Protein AF-0000000086527382 (afdb_homodimer)

InterPro domains:
  IPR001647 DNA-binding HTH domain, TetR-type [PF00440] (27-72)
  IPR001647 DNA-binding HTH domain, TetR-type [PR00455] (27-40)
  IPR001647 DNA-binding HTH domain, TetR-type [PR00455] (48-71)
  IPR001647 DNA-binding HTH domain, TetR-type [PS50977] (21-81)
  IPR009057 Homedomain-like superfamily [SSF46689] (12-93)
  IPR011075 Tetracyclin repressor-like, C-terminal domain [PF16925] (100-180)
  IPR036271 Tetracyclin repressor-like, C-terminal domain superfamily [SSF48498] (96-188)

Radius of gyration: 26.86 Å; Cα contacts (8 Å, |Δi|>4): 528; chains: 2; bounding box: 86×94×72 Å

Foldseek 3Di:
DPPPPPPDPDPPPPPPPDDLVLLLVLLLVLCLVCCLQPNLVPDDLVSSCVSSVHDSVSVCVNPVDSLRSLVVNLVVLLVVVVVLLVVQLVVDPLALLSSLLSSLVVLLVQLLDPRQRFRSLVRNCVVDVDCPRVSNVSSVVSLVVQLVVQLVSLVSLQFPRSNVLSVVSSVLSNVSRVQSHPPDRPPTPSVCSSVVNSVSSVVRRD/DPPPPPPDPDPPPPPPPDDLVLLLVLLLVLCLVCCLQPNLVPDDLVSSCVSSVHDSVSVCVNPVDSLRSLVVNLVVLLVVVVVLLVVQQVVDPLALLSSLLSSLVVLLVQLLDPSQRFRSLVRNCVVDVDCPRVSNVSSVVSLVVQLVVQLVSLVSLQFPRSNVLSVVSSVLSNVSRVQSPPPDRPPTPSVCSSVVNSVSSVVRRD

Nearest PDB structures (foldseek):
  5wm9-assembly1_A  TM=7.583E-01  e=7.810E-06  Mycobacterium tuberculosis H37Rv
  7xy0-assembly1_B  TM=6.803E-01  e=4.644E-05  Vibrio cholerae
  7xy5-assembly1_A  TM=6.816E-01  e=1.596E-04  Vibrio cholerae
  7xxo-assembly1_A  TM=6.529E-01  e=1.058E-04  Vibrio cholerae
  2pbx-assembly1_A  TM=6.495E-01  e=1.830E-04  Vibrio cholerae 2740-80

Structure (mmCIF, N/CA/C/O backbone):
data_AF-0000000086527382-model_v1
#
loop_
_entity.id
_entity.type
_entity.pdbx_description
1 polymer 'TetR/AcrR family transcriptional regulator'
#
loop_
_atom_site.group_PDB
_atom_site.id
_atom_site.type_symbol
_atom_site.label_atom_id
_atom_site.label_alt_id
_atom_site.label_comp_id
_atom_site.label_asym_id
_atom_site.label_entity_id
_atom_site.label_seq_id
_atom_site.pdbx_PDB_ins_code
_atom_site.Cartn_x
_atom_site.Cartn_y
_atom_site.Cartn_z
_atom_site.occupancy
_atom_site.B_iso_or_equiv
_atom_site.auth_seq_id
_atom_site.auth_comp_id
_atom_site.auth_asym_id
_atom_site.auth_atom_id
_atom_site.pdbx_PDB_model_num
ATOM 1 N N . MET A 1 1 ? 38.969 47.562 52.688 1 35.53 1 MET A N 1
ATOM 2 C CA . MET A 1 1 ? 38.031 47.531 51.562 1 35.53 1 MET A CA 1
ATOM 3 C C . MET A 1 1 ? 38.469 46.5 50.531 1 35.53 1 MET A C 1
ATOM 5 O O . MET A 1 1 ? 39.312 46.781 49.656 1 35.53 1 MET A O 1
ATOM 9 N N . SER A 1 2 ? 38.625 45.156 50.875 1 48.12 2 SER A N 1
ATOM 10 C CA . SER A 1 2 ? 39 43.969 50.125 1 48.12 2 SER A CA 1
ATOM 11 C C . SER A 1 2 ? 38.062 43.75 48.938 1 48.12 2 SER A C 1
ATOM 13 O O . SER A 1 2 ? 36.844 43.688 49.125 1 48.12 2 SER A O 1
ATOM 15 N N . GLY A 1 3 ? 38.375 44.25 47.781 1 43.53 3 GLY A N 1
ATOM 16 C CA . GLY A 1 3 ? 37.656 44.125 46.531 1 43.53 3 GLY A CA 1
ATOM 17 C C . GLY A 1 3 ? 37.375 42.688 46.156 1 43.53 3 GLY A C 1
ATOM 18 O O . GLY A 1 3 ? 38.281 41.906 46 1 43.53 3 GLY A O 1
ATOM 19 N N . ILE A 1 4 ? 36.25 42.094 46.531 1 53.47 4 ILE A N 1
ATOM 20 C CA . ILE A 1 4 ? 35.812 40.781 46.062 1 53.47 4 ILE A CA 1
ATOM 21 C C . ILE A 1 4 ? 35.812 40.75 44.531 1 53.47 4 ILE A C 1
ATOM 23 O O . ILE A 1 4 ? 35.125 41.562 43.906 1 53.47 4 ILE A O 1
ATOM 27 N N . GLU A 1 5 ? 36.906 40.375 43.844 1 54.12 5 GLU A N 1
ATOM 28 C CA . GLU A 1 5 ? 36.938 40.188 42.406 1 54.12 5 GLU A CA 1
ATOM 29 C C . GLU A 1 5 ? 35.781 39.312 41.938 1 54.12 5 GLU A C 1
ATOM 31 O O . GLU A 1 5 ? 35.625 38.156 42.375 1 54.12 5 GLU A O 1
ATOM 36 N N . ILE A 1 6 ? 34.625 39.844 41.594 1 59.28 6 ILE A N 1
ATOM 37 C CA . ILE A 1 6 ? 33.531 39.156 40.938 1 59.28 6 ILE A CA 1
ATOM 38 C C . ILE A 1 6 ? 34.062 38.312 39.781 1 59.28 6 ILE A C 1
ATOM 40 O O . ILE A 1 6 ? 34.781 38.812 38.906 1 59.28 6 ILE A O 1
ATOM 44 N N . ALA A 1 7 ? 34.281 36.969 40.031 1 58.5 7 ALA A N 1
ATOM 45 C CA . ALA A 1 7 ? 34.656 36 38.969 1 58.5 7 ALA A CA 1
ATOM 46 C C . ALA A 1 7 ? 33.906 36.281 37.688 1 58.5 7 ALA A C 1
ATOM 48 O O . ALA A 1 7 ? 32.688 36.5 37.688 1 58.5 7 ALA A O 1
ATOM 49 N N . LYS A 1 8 ? 34.594 36.75 36.656 1 57.38 8 LYS A N 1
ATOM 50 C CA . LYS A 1 8 ? 34.062 36.938 35.312 1 57.38 8 LYS A CA 1
ATOM 51 C C . LYS A 1 8 ? 33.281 35.688 34.844 1 57.38 8 LYS A C 1
ATOM 53 O O . LYS A 1 8 ? 33.719 34.562 35.094 1 57.38 8 LYS A O 1
ATOM 58 N N . PRO A 1 9 ? 31.953 35.781 34.469 1 54.69 9 PRO A N 1
ATOM 59 C CA . PRO A 1 9 ? 31.25 34.562 34.031 1 54.69 9 PRO A CA 1
ATOM 60 C C . PRO A 1 9 ? 32.031 33.781 33 1 54.69 9 PRO A C 1
ATOM 62 O O . PRO A 1 9 ? 32.844 34.344 32.281 1 54.69 9 PRO A O 1
ATOM 65 N N . LEU A 1 10 ? 32.312 32.469 33.156 1 54.69 10 LEU A N 1
ATOM 66 C CA . LEU A 1 10 ? 32.938 31.562 32.188 1 54.69 10 LEU A CA 1
ATOM 67 C C . LEU A 1 10 ? 32.375 31.812 30.781 1 54.69 10 LEU A C 1
ATOM 69 O O . LEU A 1 10 ? 31.172 32.062 30.625 1 54.69 10 LEU A O 1
ATOM 73 N N . PRO A 1 11 ? 33.188 32.25 29.781 1 52.66 11 PRO A N 1
ATOM 74 C CA . PRO A 1 11 ? 32.688 32.438 28.422 1 52.66 11 PRO A CA 1
ATOM 75 C C . PRO A 1 11 ? 31.703 31.359 28 1 52.66 11 PRO A C 1
ATOM 77 O O . PRO A 1 11 ? 31.844 30.203 28.406 1 52.66 11 PRO A O 1
ATOM 80 N N . ARG A 1 12 ? 30.531 31.656 27.766 1 51.47 12 ARG A N 1
ATOM 81 C CA . ARG A 1 12 ? 29.562 30.719 27.188 1 51.47 12 ARG A CA 1
ATOM 82 C C . ARG A 1 12 ? 30.203 29.859 26.094 1 51.47 12 ARG A C 1
ATOM 84 O O . ARG A 1 12 ? 30.859 30.391 25.188 1 51.47 12 ARG A O 1
ATOM 91 N N . ARG A 1 13 ? 30.672 28.688 26.297 1 48.16 13 ARG A N 1
ATOM 92 C CA . ARG A 1 13 ? 31.141 27.781 25.266 1 48.16 13 ARG A CA 1
ATOM 93 C C . ARG A 1 13 ? 30.328 27.938 23.984 1 48.16 13 ARG A C 1
ATOM 95 O O . ARG A 1 13 ? 29.125 27.672 23.984 1 48.16 13 ARG A O 1
ATOM 102 N N . THR A 1 14 ? 30.594 28.859 23.172 1 48 14 THR A N 1
ATOM 103 C CA . THR A 1 14 ? 29.969 29 21.859 1 48 14 THR A CA 1
ATOM 104 C C . THR A 1 14 ? 29.859 27.641 21.172 1 48 14 THR A C 1
ATOM 106 O O . THR A 1 14 ? 30.859 26.938 21.016 1 48 14 THR A O 1
ATOM 109 N N . ARG A 1 15 ? 28.859 26.812 21.422 1 52.56 15 ARG A N 1
ATOM 110 C CA . ARG A 1 15 ? 28.656 25.594 20.641 1 52.56 15 ARG A CA 1
ATOM 111 C C . ARG A 1 15 ? 29.141 25.781 19.203 1 52.56 15 ARG A C 1
ATOM 113 O O . ARG A 1 15 ? 28.656 26.672 18.5 1 52.56 15 ARG A O 1
ATOM 120 N N . ARG A 1 16 ? 30.344 25.469 18.875 1 54.38 16 ARG A N 1
ATOM 121 C CA . ARG A 1 16 ? 30.906 25.484 17.531 1 54.38 16 ARG A CA 1
ATOM 122 C C . ARG A 1 16 ? 29.891 25.047 16.484 1 54.38 16 ARG A C 1
ATOM 124 O O . ARG A 1 16 ? 29.266 24 16.641 1 54.38 16 ARG A O 1
ATOM 131 N N . PRO A 1 17 ? 29.562 25.969 15.562 1 61.31 17 PRO A N 1
ATOM 132 C CA . PRO A 1 17 ? 28.578 25.625 14.516 1 61.31 17 PRO A CA 1
ATOM 133 C C . PRO A 1 17 ? 28.922 24.312 13.812 1 61.31 17 PRO A C 1
ATOM 135 O O . PRO A 1 17 ? 30.094 24.031 13.555 1 61.31 17 PRO A O 1
ATOM 138 N N . ILE A 1 18 ? 28.141 23.312 14 1 68.75 18 ILE A N 1
ATOM 139 C CA . ILE A 1 18 ? 28.297 22.062 13.242 1 68.75 18 ILE A CA 1
ATOM 140 C C . ILE A 1 18 ? 28.531 22.375 11.773 1 68.75 18 ILE A C 1
ATOM 142 O O . ILE A 1 18 ? 27.969 23.328 11.234 1 68.75 18 ILE A O 1
ATOM 146 N N . ASP A 1 19 ? 29.562 21.812 11.188 1 80.25 19 ASP A N 1
ATOM 147 C CA . ASP A 1 19 ? 29.828 22.078 9.773 1 80.25 19 ASP A CA 1
ATOM 148 C C . ASP A 1 19 ? 28.656 21.625 8.898 1 80.25 19 ASP A C 1
ATOM 150 O O . ASP A 1 19 ? 27.766 20.906 9.359 1 80.25 19 ASP A O 1
ATOM 154 N N . GLY A 1 20 ? 28.578 22.156 7.793 1 82.38 20 GLY A N 1
ATOM 155 C CA . GLY A 1 20 ? 27.469 22 6.867 1 82.38 20 GLY A CA 1
ATOM 156 C C . GLY A 1 20 ? 27.156 20.547 6.555 1 82.38 20 GLY A C 1
ATOM 157 O O . GLY A 1 20 ? 26 20.141 6.566 1 82.38 20 GLY A O 1
ATOM 158 N N . ALA A 1 21 ? 28.172 19.781 6.305 1 85.44 21 ALA A N 1
ATOM 159 C CA . ALA A 1 21 ? 28 18.375 5.973 1 85.44 21 ALA A CA 1
ATOM 160 C C . ALA A 1 21 ? 27.422 17.594 7.156 1 85.44 21 ALA A C 1
ATOM 162 O O . ALA A 1 21 ? 26.562 16.719 6.98 1 85.44 21 ALA A O 1
ATOM 163 N N . THR A 1 22 ? 27.875 17.859 8.258 1 89.31 22 THR A N 1
ATOM 164 C CA . THR A 1 22 ? 27.391 17.219 9.469 1 89.31 22 THR A CA 1
ATOM 165 C C . THR A 1 22 ? 25.938 17.594 9.734 1 89.31 22 THR A C 1
ATOM 167 O O . THR A 1 22 ? 25.109 16.734 10.07 1 89.31 22 THR A O 1
ATOM 170 N N . ALA A 1 23 ? 25.656 18.859 9.523 1 89.75 23 ALA A N 1
ATOM 171 C CA . ALA A 1 23 ? 24.281 19.328 9.695 1 89.75 23 ALA A CA 1
ATOM 172 C C . ALA A 1 23 ? 23.344 18.641 8.711 1 89.75 23 ALA A C 1
ATOM 174 O O . ALA A 1 23 ? 22.25 18.234 9.086 1 89.75 23 ALA A O 1
ATOM 175 N N . GLN A 1 24 ? 23.812 18.562 7.535 1 92.62 24 GLN A N 1
ATOM 176 C CA . GLN A 1 24 ? 23.016 17.906 6.512 1 92.62 24 GLN A CA 1
ATOM 177 C C . GLN A 1 24 ? 22.719 16.469 6.887 1 92.62 24 GLN A C 1
ATOM 179 O O . GLN A 1 24 ? 21.578 16 6.742 1 92.62 24 GLN A O 1
ATOM 184 N N . GLU A 1 25 ? 23.672 15.758 7.344 1 94.75 25 GLU A N 1
ATOM 185 C CA . GLU A 1 25 ? 23.5 14.359 7.734 1 94.75 25 GLU A CA 1
ATOM 186 C C . GLU A 1 25 ? 22.562 14.227 8.922 1 94.75 25 GLU A C 1
ATOM 188 O O . GLU A 1 25 ? 21.719 13.328 8.945 1 94.75 25 GLU A O 1
ATOM 193 N N . HIS A 1 26 ? 22.672 15.109 9.867 1 94.94 26 HIS A N 1
ATOM 194 C CA . HIS A 1 26 ? 21.766 15.094 11.008 1 94.94 26 HIS A CA 1
ATOM 195 C C . HIS A 1 26 ? 20.328 15.328 10.578 1 94.94 26 HIS A C 1
ATOM 197 O O . HIS A 1 26 ? 19.406 14.656 11.07 1 94.94 26 HIS A O 1
ATOM 203 N N . LEU A 1 27 ? 20.203 16.25 9.703 1 95.88 27 LEU A N 1
ATOM 204 C CA . LEU A 1 27 ? 18.875 16.562 9.195 1 95.88 27 LEU A CA 1
ATOM 205 C C . LEU A 1 27 ? 18.281 15.383 8.438 1 95.88 27 LEU A C 1
ATOM 207 O O . LEU A 1 27 ? 17.109 15.031 8.641 1 95.88 27 LEU A O 1
ATOM 211 N N . LEU A 1 28 ? 19.094 14.773 7.641 1 96.56 28 LEU A N 1
ATOM 212 C CA . LEU A 1 28 ? 18.625 13.648 6.84 1 96.56 28 LEU A CA 1
ATOM 213 C C . LEU A 1 28 ? 18.297 12.453 7.723 1 96.56 28 LEU A C 1
ATOM 215 O O . LEU A 1 28 ? 17.297 11.766 7.496 1 96.56 28 LEU A O 1
ATOM 219 N N . ARG A 1 29 ? 19.047 12.188 8.711 1 97.25 29 ARG A N 1
ATOM 220 C CA . ARG A 1 29 ? 18.766 11.102 9.648 1 97.25 29 ARG A CA 1
ATOM 221 C C . ARG A 1 29 ? 17.469 11.352 10.406 1 97.25 29 ARG A C 1
ATOM 223 O O . ARG A 1 29 ? 16.656 10.438 10.586 1 97.25 29 ARG A O 1
ATOM 230 N N . ALA A 1 30 ? 17.312 12.562 10.844 1 97.56 30 ALA A N 1
ATOM 231 C CA . ALA A 1 30 ? 16.078 12.945 11.523 1 97.56 30 ALA A CA 1
ATOM 232 C C . ALA A 1 30 ? 14.875 12.789 10.602 1 97.56 30 ALA A C 1
ATOM 234 O O . ALA A 1 30 ? 13.844 12.25 11.008 1 97.56 30 ALA A O 1
ATOM 235 N N . ALA A 1 31 ? 15.047 13.258 9.359 1 97.38 31 ALA A N 1
ATOM 236 C CA . ALA A 1 31 ? 13.977 13.148 8.375 1 97.38 31 ALA A CA 1
ATOM 237 C C . ALA A 1 31 ? 13.633 11.688 8.102 1 97.38 31 ALA A C 1
ATOM 239 O O . ALA A 1 31 ? 12.453 11.32 8.055 1 97.38 31 ALA A O 1
ATOM 240 N N . GLU A 1 32 ? 14.641 10.898 7.957 1 97.31 32 GLU A N 1
ATOM 241 C CA . GLU A 1 32 ? 14.438 9.469 7.703 1 97.31 32 GLU A CA 1
ATOM 242 C C . GLU A 1 32 ? 13.609 8.828 8.812 1 97.31 32 GLU A C 1
ATOM 244 O O . GLU A 1 32 ? 12.664 8.094 8.547 1 97.31 32 GLU A O 1
ATOM 249 N N . GLU A 1 33 ? 13.969 9.125 9.984 1 97.19 33 GLU A N 1
ATOM 250 C CA . GLU A 1 33 ? 13.273 8.547 11.133 1 97.19 33 GLU A CA 1
ATOM 251 C C . GLU A 1 33 ? 11.836 9.047 11.211 1 97.19 33 GLU A C 1
ATOM 253 O O . GLU A 1 33 ? 10.898 8.242 11.305 1 97.19 33 GLU A O 1
ATOM 258 N N . LEU A 1 34 ? 11.656 10.336 11.102 1 97.81 34 LEU A N 1
ATOM 259 C CA . LEU A 1 34 ? 10.352 10.938 11.328 1 97.81 34 LEU A CA 1
ATOM 260 C C . LEU A 1 34 ? 9.43 10.695 10.133 1 97.81 34 LEU A C 1
ATOM 262 O O . LEU A 1 34 ? 8.266 10.328 10.312 1 97.81 34 LEU A O 1
ATOM 266 N N . PHE A 1 35 ? 9.953 10.891 8.883 1 98 35 PHE A N 1
ATOM 267 C CA . PHE A 1 35 ? 9.141 10.703 7.691 1 98 35 PHE A CA 1
ATOM 268 C C . PHE A 1 35 ? 8.672 9.25 7.578 1 98 35 PHE A C 1
ATOM 270 O O . PHE A 1 35 ? 7.512 8.992 7.266 1 98 35 PHE A O 1
ATOM 277 N N . TYR A 1 36 ? 9.555 8.32 7.844 1 97.62 36 TYR A N 1
ATOM 278 C CA . TYR A 1 36 ? 9.188 6.91 7.738 1 97.62 36 TYR A CA 1
ATOM 279 C C . TYR A 1 36 ? 8.164 6.535 8.805 1 97.62 36 TYR A C 1
ATOM 281 O O . TYR A 1 36 ? 7.172 5.867 8.508 1 97.62 36 TYR A O 1
ATOM 289 N N . LYS A 1 37 ? 8.352 6.969 9.977 1 95.88 37 LYS A N 1
ATOM 290 C CA . LYS A 1 37 ? 7.527 6.551 11.109 1 95.88 37 LYS A CA 1
ATOM 291 C C . LYS A 1 37 ? 6.176 7.254 11.094 1 95.88 37 LYS A C 1
ATOM 293 O O . LYS A 1 37 ? 5.141 6.629 11.32 1 95.88 37 LYS A O 1
ATOM 298 N N . GLU A 1 38 ? 6.164 8.547 10.742 1 95.25 38 GLU A N 1
ATOM 299 C CA . GLU A 1 38 ? 4.977 9.352 11.008 1 95.25 38 GLU A CA 1
ATOM 300 C C . GLU A 1 38 ? 4.301 9.781 9.703 1 95.25 38 GLU A C 1
ATOM 302 O O . GLU A 1 38 ? 3.143 10.203 9.711 1 95.25 38 GLU A O 1
ATOM 307 N N . GLY A 1 39 ? 5.023 9.664 8.609 1 96 39 GLY A N 1
ATOM 308 C CA . GLY A 1 39 ? 4.5 10.141 7.34 1 96 39 GLY A CA 1
ATOM 309 C C . GLY A 1 39 ? 5.129 11.445 6.887 1 96 39 GLY A C 1
ATOM 310 O O . GLY A 1 39 ? 5.34 12.352 7.695 1 96 39 GLY A O 1
ATOM 311 N N . VAL A 1 40 ? 5.383 11.586 5.656 1 96.38 40 VAL A N 1
ATOM 312 C CA . VAL A 1 40 ? 6.102 12.711 5.066 1 96.38 40 VAL A CA 1
ATOM 313 C C . VAL A 1 40 ? 5.246 13.977 5.152 1 96.38 40 VAL A C 1
ATOM 315 O O . VAL A 1 40 ? 5.746 15.047 5.5 1 96.38 40 VAL A O 1
ATOM 318 N N . ARG A 1 41 ? 3.982 13.875 4.891 1 92.25 41 ARG A N 1
ATOM 319 C CA . ARG A 1 41 ? 3.102 15.039 4.859 1 92.25 41 ARG A CA 1
ATOM 320 C C . ARG A 1 41 ? 2.793 15.531 6.27 1 92.25 41 ARG A C 1
ATOM 322 O O . ARG A 1 41 ? 2.596 16.719 6.484 1 92.25 41 ARG A O 1
ATOM 329 N N . THR A 1 42 ? 2.828 14.656 7.184 1 91.38 42 THR A N 1
ATOM 330 C CA . THR A 1 42 ? 2.459 14.961 8.562 1 91.38 42 THR A CA 1
ATOM 331 C C . THR A 1 42 ? 3.596 15.688 9.273 1 91.38 42 THR A C 1
ATOM 333 O O . THR A 1 42 ? 3.355 16.609 10.055 1 91.38 42 THR A O 1
ATOM 336 N N . VAL A 1 43 ? 4.793 15.266 8.984 1 96 43 VAL A N 1
ATOM 337 C CA . VAL A 1 43 ? 5.957 15.789 9.688 1 96 43 VAL A CA 1
ATOM 338 C C . VAL A 1 43 ? 6.324 17.156 9.117 1 96 43 VAL A C 1
ATOM 340 O O . VA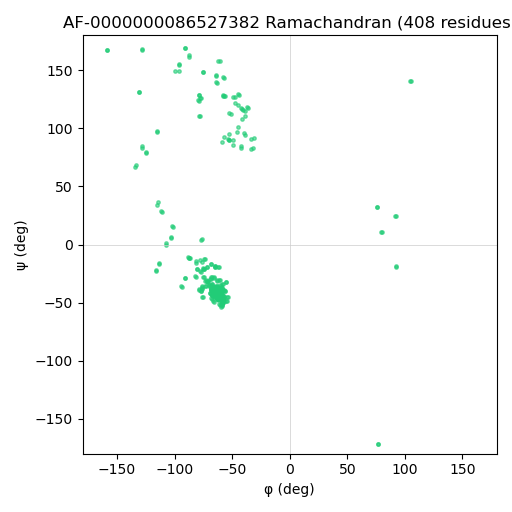L A 1 43 ? 6.523 17.312 7.91 1 96 43 VAL A O 1
ATOM 343 N N . GLY A 1 44 ? 6.375 18.188 10.031 1 94.81 44 GLY A N 1
ATOM 344 C CA . GLY A 1 44 ? 6.816 19.5 9.625 1 94.81 44 GLY A CA 1
ATOM 345 C C . GLY A 1 44 ? 8.312 19.719 9.781 1 94.81 44 GLY A C 1
ATOM 346 O O . GLY A 1 44 ? 8.992 18.891 10.398 1 94.81 44 GLY A O 1
ATOM 347 N N . VAL A 1 45 ? 8.758 20.781 9.234 1 95.69 45 VAL A N 1
ATOM 348 C CA . VAL A 1 45 ? 10.18 21.109 9.273 1 95.69 45 VAL A CA 1
ATOM 349 C C . VAL A 1 45 ? 10.625 21.328 10.719 1 95.69 45 VAL A C 1
ATOM 351 O O . VAL A 1 45 ? 11.75 21 11.086 1 95.69 45 VAL A O 1
ATOM 354 N N . GLU A 1 46 ? 9.742 21.812 11.555 1 96.56 46 GLU A N 1
ATOM 355 C CA . GLU A 1 46 ? 10.078 22.062 12.953 1 96.56 46 GLU A CA 1
ATOM 356 C C . GLU A 1 46 ? 10.438 20.766 13.68 1 96.56 46 GLU A C 1
ATOM 358 O O . GLU A 1 46 ? 11.414 20.719 14.43 1 96.56 46 GLU A O 1
ATOM 363 N N . ALA A 1 47 ? 9.68 19.766 13.461 1 97.38 47 ALA A N 1
ATOM 364 C CA . ALA A 1 47 ? 9.938 18.469 14.086 1 97.38 47 ALA A CA 1
ATOM 365 C C . ALA A 1 47 ? 11.281 17.891 13.625 1 97.38 47 ALA A C 1
ATOM 367 O O . ALA A 1 47 ? 12.016 17.297 14.422 1 97.38 47 ALA A O 1
ATOM 368 N N . VAL A 1 48 ? 11.625 18.094 12.375 1 97.88 48 VAL A N 1
ATOM 369 C CA . VAL A 1 48 ? 12.867 17.562 11.812 1 97.88 48 VAL A CA 1
ATOM 370 C C . VAL A 1 48 ? 14.062 18.281 12.445 1 97.88 48 VAL A C 1
ATOM 372 O O . VAL A 1 48 ? 15.016 17.625 12.883 1 97.88 48 VAL A O 1
ATOM 375 N N . VAL A 1 49 ? 13.992 19.625 12.531 1 96.81 49 VAL A N 1
ATOM 376 C CA . VAL A 1 49 ? 15.125 20.375 13.055 1 96.81 49 VAL A CA 1
ATOM 377 C C . VAL A 1 49 ? 15.289 20.094 14.547 1 96.81 49 VAL A C 1
ATOM 379 O O . VAL A 1 49 ? 16.422 20 15.047 1 96.81 49 VAL A O 1
ATOM 382 N N . GLU A 1 50 ? 14.203 19.953 15.266 1 97.56 50 GLU A N 1
ATOM 383 C CA . GLU A 1 50 ? 14.25 19.609 16.688 1 97.56 50 GLU A CA 1
ATOM 384 C C . GLU A 1 50 ? 14.922 18.25 16.891 1 97.56 50 GLU A C 1
ATOM 386 O O . GLU A 1 50 ? 15.805 18.125 17.75 1 97.56 50 GLU A O 1
ATOM 391 N N . ARG A 1 51 ? 14.57 17.312 16.125 1 97.06 51 ARG A N 1
ATOM 392 C CA . ARG A 1 51 ? 15.141 15.969 16.234 1 97.06 51 ARG A CA 1
ATOM 393 C C . ARG A 1 51 ? 16.609 15.969 15.844 1 97.06 51 ARG A C 1
ATOM 395 O O . ARG A 1 51 ? 17.422 15.242 16.422 1 97.06 51 ARG A O 1
ATOM 402 N N . ALA A 1 52 ? 16.922 16.75 14.875 1 96.5 52 ALA A N 1
ATOM 403 C CA . ALA A 1 52 ? 18.281 16.812 14.359 1 96.5 52 ALA A CA 1
ATOM 404 C C . ALA A 1 52 ? 19.188 17.578 15.305 1 96.5 52 ALA A C 1
ATOM 406 O O . ALA A 1 52 ? 20.422 17.5 15.203 1 96.5 52 ALA A O 1
ATOM 407 N N . GLY A 1 53 ? 18.625 18.391 16.156 1 95.81 53 GLY A N 1
ATOM 408 C CA . GLY A 1 53 ? 19.391 19.203 17.078 1 95.81 53 GLY A CA 1
ATOM 409 C C . GLY A 1 53 ? 20.047 20.406 16.422 1 95.81 53 GLY A C 1
ATOM 410 O O . GLY A 1 53 ? 21.172 20.766 16.781 1 95.81 53 GLY A O 1
ATOM 411 N N . VAL A 1 54 ? 19.422 20.938 15.43 1 93.88 54 VAL A N 1
ATOM 412 C CA . VAL A 1 54 ? 19.938 22.109 14.734 1 93.88 54 VAL A CA 1
ATOM 413 C C . VAL A 1 54 ? 18.859 23.188 14.656 1 93.88 54 VAL A C 1
ATOM 415 O O . VAL A 1 54 ? 17.703 22.938 15.008 1 93.88 54 VAL A O 1
ATOM 418 N N . ASN A 1 55 ? 19.266 24.359 14.281 1 90 55 ASN A N 1
ATOM 419 C CA . ASN A 1 55 ? 18.266 25.406 14.141 1 90 55 ASN A CA 1
ATOM 420 C C . ASN A 1 55 ? 17.641 25.406 12.742 1 90 55 ASN A C 1
ATOM 422 O O . ASN A 1 55 ? 18.172 24.781 11.828 1 90 55 ASN A O 1
ATOM 426 N N . LYS A 1 56 ? 16.516 26.047 12.594 1 91.69 56 LYS A N 1
ATOM 427 C CA . LYS A 1 56 ? 15.727 26.094 11.367 1 91.69 56 LYS A CA 1
ATOM 428 C C . LYS A 1 56 ? 16.547 26.688 10.219 1 91.69 56 LYS A C 1
ATOM 430 O O . LYS A 1 56 ? 16.422 26.25 9.07 1 91.69 56 LYS A O 1
ATOM 435 N N . MET A 1 57 ? 17.406 27.625 10.555 1 90.75 57 MET A N 1
ATOM 436 C CA . MET A 1 57 ? 18.234 28.266 9.539 1 90.75 57 MET A CA 1
ATOM 437 C C . MET A 1 57 ? 19.203 27.266 8.914 1 90.75 57 MET A C 1
ATOM 439 O O . MET A 1 57 ? 19.484 27.328 7.715 1 90.75 57 MET A O 1
ATOM 443 N N . SER A 1 58 ? 19.656 26.422 9.711 1 90.75 58 SER A N 1
ATOM 444 C CA . SER A 1 58 ? 20.562 25.375 9.227 1 90.75 58 SER A CA 1
ATOM 445 C C . SER A 1 58 ? 19.875 24.516 8.172 1 90.75 58 SER A C 1
ATOM 447 O O . SER A 1 58 ? 20.5 24.125 7.184 1 90.75 58 SER A O 1
ATOM 449 N N . LEU A 1 59 ? 18.609 24.141 8.383 1 93.19 59 LEU A N 1
ATOM 450 C CA . LEU A 1 59 ? 17.859 23.328 7.418 1 93.19 59 LEU A CA 1
ATOM 451 C C . LEU A 1 59 ? 17.766 24.047 6.078 1 93.19 59 LEU A C 1
ATOM 453 O O . LEU A 1 59 ? 18.031 23.453 5.031 1 93.19 59 LEU A O 1
ATOM 457 N N . TYR A 1 60 ? 17.516 25.359 6.137 1 92.69 60 TYR A N 1
ATOM 458 C CA . TYR A 1 60 ? 17.25 26.109 4.906 1 92.69 60 TYR A CA 1
ATOM 459 C C . TYR A 1 60 ? 18.562 26.469 4.219 1 92.69 60 TYR A C 1
ATOM 461 O O . TYR A 1 60 ? 18.562 26.844 3.037 1 92.69 60 TYR A O 1
ATOM 469 N N . ARG A 1 61 ? 19.641 26.375 4.902 1 93.06 61 ARG A N 1
ATOM 470 C CA . ARG A 1 61 ? 20.953 26.469 4.273 1 93.06 61 ARG A CA 1
ATOM 471 C C . ARG A 1 61 ? 21.25 25.234 3.434 1 93.06 61 ARG A C 1
ATOM 473 O O . ARG A 1 61 ? 21.938 25.312 2.42 1 93.06 61 ARG A O 1
ATOM 480 N N . GLN A 1 62 ? 20.703 24.203 3.934 1 93.19 62 GLN A N 1
ATOM 481 C CA . GLN A 1 62 ? 21 22.938 3.289 1 93.19 62 GLN A CA 1
ATOM 482 C C . GLN A 1 62 ? 19.922 22.594 2.252 1 93.19 62 GLN A C 1
ATOM 484 O O . GLN A 1 62 ? 20.234 21.969 1.231 1 93.19 62 GLN A O 1
ATOM 489 N N . PHE A 1 63 ? 18.672 22.938 2.545 1 94.62 63 PHE A N 1
ATOM 490 C CA . PHE A 1 63 ? 17.547 22.625 1.682 1 94.62 63 PHE A CA 1
ATOM 491 C C . PHE A 1 63 ? 16.688 23.859 1.448 1 94.62 63 PHE A C 1
ATOM 493 O O . PHE A 1 63 ? 16.234 24.5 2.402 1 94.62 63 PHE A O 1
ATOM 500 N N . SER A 1 64 ? 16.359 24.125 0.216 1 92.25 64 SER A N 1
ATOM 501 C CA . SER A 1 64 ? 15.633 25.328 -0.143 1 92.25 64 SER A CA 1
ATOM 502 C C . SER A 1 64 ? 14.172 25.234 0.259 1 92.25 64 SER A C 1
ATOM 504 O O . SER A 1 64 ? 13.469 26.25 0.333 1 92.25 64 SER A O 1
ATOM 506 N N . SER A 1 65 ? 13.727 24.016 0.434 1 93.19 65 SER A N 1
ATOM 507 C CA . SER A 1 65 ? 12.336 23.781 0.79 1 93.19 65 SER A CA 1
ATOM 508 C C . SER A 1 65 ? 12.141 22.422 1.442 1 93.19 65 SER A C 1
ATOM 510 O O . SER A 1 65 ? 13.055 21.594 1.427 1 93.19 65 SER A O 1
ATOM 512 N N . LYS A 1 66 ? 11.031 22.188 2.025 1 93.62 66 LYS A N 1
ATOM 513 C CA . LYS A 1 66 ? 10.688 20.875 2.553 1 93.62 66 LYS A CA 1
ATOM 514 C C . LYS A 1 66 ? 10.688 19.828 1.444 1 93.62 66 LYS A C 1
ATOM 516 O O . LYS A 1 66 ? 11.086 18.672 1.665 1 93.62 66 LYS A O 1
ATOM 521 N N . ASP A 1 67 ? 10.258 20.25 0.246 1 95 67 ASP A N 1
ATOM 522 C CA . ASP A 1 67 ? 10.219 19.328 -0.889 1 95 67 ASP A CA 1
ATOM 523 C C . ASP A 1 67 ? 11.617 18.812 -1.226 1 95 67 ASP A C 1
ATOM 525 O O . ASP A 1 67 ? 11.797 17.625 -1.528 1 95 67 ASP A O 1
ATOM 529 N N . GLU A 1 68 ? 12.516 19.688 -1.182 1 96.31 68 GLU A N 1
ATOM 530 C CA . GLU A 1 68 ? 13.891 19.266 -1.445 1 96.31 68 GLU A CA 1
ATOM 531 C C . GLU A 1 68 ? 14.375 18.281 -0.389 1 96.31 68 GLU A C 1
ATOM 533 O O . GLU A 1 68 ? 15.117 17.344 -0.698 1 96.31 68 GLU A O 1
ATOM 538 N N . LEU A 1 69 ? 13.992 18.547 0.882 1 96.94 69 LEU A N 1
ATOM 539 C CA . LEU A 1 69 ? 14.312 17.625 1.962 1 96.94 69 LEU A CA 1
ATOM 540 C C . LEU A 1 69 ? 13.656 16.266 1.721 1 96.94 69 LEU A C 1
ATOM 542 O O . LEU A 1 69 ? 14.289 15.219 1.918 1 96.94 69 LEU A O 1
ATOM 546 N N . ILE A 1 70 ? 12.422 16.234 1.243 1 98 70 ILE A N 1
ATOM 547 C CA . ILE A 1 70 ? 11.68 15.008 0.942 1 98 70 ILE A CA 1
ATOM 548 C C . ILE A 1 70 ? 12.383 14.234 -0.165 1 98 70 ILE A C 1
ATOM 550 O O . ILE A 1 70 ? 12.547 13.016 -0.07 1 98 70 ILE A O 1
ATOM 554 N N . LEU A 1 71 ? 12.797 14.938 -1.228 1 98.25 71 LEU A N 1
ATOM 555 C CA . LEU A 1 71 ? 13.477 14.281 -2.336 1 98.25 71 LEU A CA 1
ATOM 556 C C . LEU A 1 71 ? 14.805 13.68 -1.877 1 98.25 71 LEU A C 1
ATOM 558 O O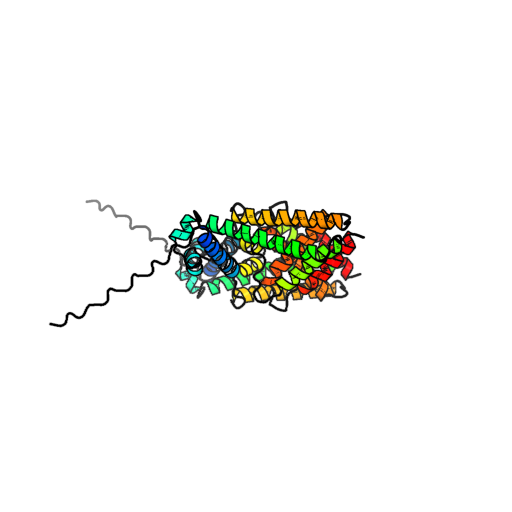 . LEU A 1 71 ? 15.172 12.578 -2.305 1 98.25 71 LEU A O 1
ATOM 562 N N . ALA A 1 72 ? 15.492 14.367 -0.985 1 97.81 72 ALA A N 1
ATOM 563 C CA . ALA A 1 72 ? 16.734 13.836 -0.426 1 97.81 72 ALA A CA 1
ATOM 564 C C . ALA A 1 72 ? 16.469 12.594 0.426 1 97.81 72 ALA A C 1
ATOM 566 O O . ALA A 1 72 ? 17.219 11.617 0.365 1 97.81 72 ALA A O 1
ATOM 567 N N . TYR A 1 73 ? 15.469 12.688 1.188 1 98.31 73 TYR A N 1
ATOM 568 C CA . TYR A 1 73 ? 15.008 11.531 1.963 1 98.31 73 TYR A CA 1
ATOM 569 C C . TYR A 1 73 ? 14.727 10.344 1.056 1 98.31 73 TYR A C 1
ATOM 571 O O . TYR A 1 73 ? 15.219 9.234 1.304 1 98.31 73 TYR A O 1
ATOM 579 N N . LEU A 1 74 ? 14 10.492 -0.038 1 98.75 74 LEU A N 1
ATOM 580 C CA . LEU A 1 74 ? 13.617 9.414 -0.943 1 98.75 74 LEU A CA 1
ATOM 581 C C . LEU A 1 74 ? 14.844 8.852 -1.666 1 98.75 74 LEU A C 1
ATOM 583 O O . LEU A 1 74 ? 14.898 7.656 -1.958 1 98.75 74 LEU A O 1
ATOM 587 N N . GLU A 1 75 ? 15.781 9.719 -1.953 1 98.5 75 GLU A N 1
ATOM 588 C CA . GLU A 1 75 ? 17.031 9.25 -2.543 1 98.5 75 GLU A CA 1
ATOM 589 C C . GLU A 1 75 ? 17.75 8.281 -1.607 1 98.5 75 GLU A C 1
ATOM 591 O O . GLU A 1 75 ? 18.266 7.25 -2.045 1 98.5 75 GLU A O 1
ATOM 596 N N . ARG A 1 76 ? 17.766 8.617 -0.352 1 97.69 76 ARG A N 1
ATOM 597 C CA . ARG A 1 76 ? 18.391 7.738 0.637 1 97.69 76 ARG A CA 1
ATOM 598 C C . ARG A 1 76 ? 17.609 6.43 0.761 1 97.69 76 ARG A C 1
ATOM 600 O O . ARG A 1 76 ? 18.219 5.355 0.839 1 97.69 76 ARG A O 1
ATOM 607 N N . MET A 1 77 ? 16.344 6.512 0.763 1 98.38 77 MET A N 1
ATOM 608 C CA . MET A 1 77 ? 15.508 5.312 0.84 1 98.38 77 MET A CA 1
ATOM 609 C C . MET A 1 77 ? 15.719 4.422 -0.379 1 98.38 77 MET A C 1
ATOM 611 O O . MET A 1 77 ? 15.727 3.193 -0.263 1 98.38 77 MET A O 1
ATOM 615 N N . ASP A 1 78 ? 15.891 5.051 -1.512 1 98.75 78 ASP A N 1
ATOM 616 C CA . ASP A 1 78 ? 16.156 4.316 -2.746 1 98.75 78 ASP A CA 1
ATOM 617 C C . ASP A 1 78 ? 17.453 3.52 -2.645 1 98.75 78 ASP A C 1
ATOM 619 O O . ASP A 1 78 ? 17.5 2.336 -2.984 1 98.75 78 ASP A O 1
ATOM 623 N N . ALA A 1 79 ? 18.453 4.172 -2.174 1 98.44 79 ALA A N 1
ATOM 624 C CA . ALA A 1 79 ? 19.75 3.508 -1.989 1 98.44 79 ALA A CA 1
ATOM 625 C C . ALA A 1 79 ? 19.625 2.342 -1.012 1 98.44 79 ALA A C 1
ATOM 627 O O . ALA A 1 79 ? 20.141 1.254 -1.267 1 98.44 79 ALA A O 1
ATOM 628 N N . CYS A 1 80 ? 18.938 2.537 0.102 1 97.81 80 CYS A N 1
ATOM 629 C CA . CYS A 1 80 ? 18.719 1.488 1.092 1 97.81 80 CYS A CA 1
ATOM 630 C C . CYS A 1 80 ? 17.938 0.33 0.491 1 97.81 80 CYS A C 1
ATOM 632 O O . CYS A 1 80 ? 18.219 -0.834 0.765 1 97.81 80 CYS A O 1
ATOM 634 N N . PHE A 1 81 ? 16.984 0.63 -0.316 1 98.62 81 PHE A N 1
ATOM 635 C CA . PHE A 1 81 ? 16.141 -0.357 -0.971 1 98.62 81 PHE A CA 1
ATOM 636 C C . PHE A 1 81 ? 16.969 -1.312 -1.817 1 98.62 81 PHE A C 1
ATOM 638 O O . PHE A 1 81 ? 16.891 -2.529 -1.644 1 98.62 81 PHE A O 1
ATOM 645 N N . PHE A 1 82 ? 17.766 -0.791 -2.664 1 98.81 82 PHE A N 1
ATOM 646 C CA . PHE A 1 82 ? 18.516 -1.636 -3.59 1 98.81 82 PHE A CA 1
ATOM 647 C C . PHE A 1 82 ? 19.703 -2.277 -2.896 1 98.81 82 PHE A C 1
ATOM 649 O O . PHE A 1 82 ? 20.156 -3.352 -3.297 1 98.81 82 PHE A O 1
ATOM 656 N N . ASP A 1 83 ? 20.156 -1.641 -1.78 1 98.62 83 ASP A N 1
ATOM 657 C CA . ASP A 1 83 ? 21.156 -2.314 -0.958 1 98.62 83 ASP A CA 1
ATOM 658 C C . ASP A 1 83 ? 20.609 -3.611 -0.37 1 98.62 83 ASP A C 1
ATOM 660 O O . ASP A 1 83 ? 21.297 -4.633 -0.352 1 98.62 83 ASP A O 1
ATOM 664 N N . ARG A 1 84 ? 19.406 -3.59 0.093 1 98.56 84 ARG A N 1
ATOM 665 C CA . ARG A 1 84 ? 18.75 -4.789 0.616 1 98.56 84 ARG A CA 1
ATOM 666 C C . ARG A 1 84 ? 18.562 -5.828 -0.481 1 98.56 84 ARG A C 1
ATOM 668 O O . ARG A 1 84 ? 18.781 -7.02 -0.26 1 98.56 84 ARG A O 1
ATOM 675 N N . PHE A 1 85 ? 18.141 -5.348 -1.657 1 98.81 85 PHE A N 1
ATOM 676 C CA . PHE A 1 85 ? 17.984 -6.242 -2.799 1 98.81 85 PHE A CA 1
ATOM 677 C C . PHE A 1 85 ? 19.297 -6.93 -3.133 1 98.81 85 PHE A C 1
ATOM 679 O O . PHE A 1 85 ? 19.359 -8.156 -3.227 1 98.81 85 PHE A O 1
ATOM 686 N N . ASN A 1 86 ? 20.328 -6.145 -3.211 1 98.75 86 ASN A N 1
ATOM 687 C CA . ASN A 1 86 ? 21.656 -6.652 -3.564 1 98.75 86 ASN A CA 1
ATOM 688 C C . ASN A 1 86 ? 22.188 -7.602 -2.498 1 98.75 86 ASN A C 1
ATOM 690 O O . ASN A 1 86 ? 22.844 -8.594 -2.82 1 98.75 86 ASN A O 1
ATOM 694 N N . THR A 1 87 ? 21.922 -7.277 -1.268 1 98.81 87 THR A N 1
ATOM 695 C CA . THR A 1 87 ? 22.359 -8.125 -0.168 1 98.81 87 THR A CA 1
ATOM 696 C C . THR A 1 87 ? 21.719 -9.508 -0.251 1 98.81 87 THR A C 1
ATOM 698 O O . THR A 1 87 ? 22.391 -10.523 -0.055 1 98.81 87 THR A O 1
ATOM 701 N N . SER A 1 88 ? 20.438 -9.586 -0.557 1 98.88 88 SER A N 1
ATOM 702 C CA . SER A 1 88 ? 19.75 -10.859 -0.721 1 98.88 88 SER A CA 1
ATOM 703 C C . SER A 1 88 ? 20.328 -11.656 -1.884 1 98.88 88 SER A C 1
ATOM 705 O O . SER A 1 88 ? 20.594 -12.852 -1.748 1 98.88 88 SER A O 1
ATOM 707 N N . VAL A 1 89 ? 20.547 -11 -3.023 1 98.62 89 VAL A N 1
ATOM 708 C CA . VAL A 1 89 ? 21.031 -11.625 -4.242 1 98.62 89 VAL A CA 1
ATOM 709 C C . VAL A 1 89 ? 22.453 -12.156 -4.016 1 98.62 89 VAL A C 1
ATOM 711 O O . VAL A 1 89 ? 22.797 -13.242 -4.484 1 98.62 89 VAL A O 1
ATOM 714 N N . ALA A 1 90 ? 23.234 -11.477 -3.266 1 98.75 90 ALA A N 1
ATOM 715 C CA . ALA A 1 90 ? 24.641 -11.789 -3.049 1 98.75 90 ALA A CA 1
ATOM 716 C C . ALA A 1 90 ? 24.797 -13.078 -2.246 1 98.75 90 ALA A C 1
ATOM 718 O O . ALA A 1 90 ? 25.875 -13.672 -2.217 1 98.75 90 ALA A O 1
ATOM 719 N N . LYS A 1 91 ? 23.781 -13.539 -1.596 1 98.81 91 LYS A N 1
ATOM 720 C CA . LYS A 1 91 ? 23.844 -14.766 -0.799 1 98.81 91 LYS A CA 1
ATOM 721 C C . LYS A 1 91 ? 23.922 -16 -1.691 1 98.81 91 LYS A C 1
ATOM 723 O O . LYS A 1 91 ? 24.297 -17.078 -1.233 1 98.81 91 LYS A O 1
ATOM 728 N N . HIS A 1 92 ? 23.516 -15.875 -3.012 1 98.81 92 HIS A N 1
ATOM 729 C CA . HIS A 1 92 ? 23.516 -17.016 -3.93 1 98.81 92 HIS A CA 1
ATOM 730 C C . HIS A 1 92 ? 24.141 -16.641 -5.273 1 98.81 92 HIS A C 1
ATOM 732 O O . HIS A 1 92 ? 23.469 -16.672 -6.305 1 98.81 92 HIS A O 1
ATOM 738 N N . PRO A 1 93 ? 25.5 -16.375 -5.277 1 98.44 93 PRO A N 1
ATOM 739 C CA . PRO A 1 93 ? 26.156 -15.961 -6.52 1 98.44 93 PRO A CA 1
ATOM 740 C C . PRO A 1 93 ? 25.984 -17 -7.637 1 98.44 93 PRO A C 1
ATOM 742 O O . PRO A 1 93 ? 26.219 -18.188 -7.422 1 98.44 93 PRO A O 1
ATOM 745 N N . GLY A 1 94 ? 25.531 -16.547 -8.781 1 97.88 94 GLY A N 1
ATOM 746 C CA . GLY A 1 94 ? 25.438 -17.375 -9.969 1 97.88 94 GLY A CA 1
ATOM 747 C C . GLY A 1 94 ? 24.219 -18.297 -9.961 1 97.88 94 GLY A C 1
ATOM 748 O O . GLY A 1 94 ? 24.141 -19.234 -10.758 1 97.88 94 GLY A O 1
ATOM 749 N N . GLN A 1 95 ? 23.297 -18.109 -9.055 1 98.81 95 GLN A N 1
ATOM 750 C CA . GLN A 1 95 ? 22.094 -18.922 -8.945 1 98.81 95 GLN A CA 1
ATOM 751 C C . GLN A 1 95 ? 20.828 -18.062 -8.977 1 98.81 95 GLN A C 1
ATOM 753 O O . GLN A 1 95 ? 20.172 -17.875 -7.949 1 98.81 95 GLN A O 1
ATOM 758 N N . PRO A 1 96 ? 20.422 -17.656 -10.148 1 98.75 96 PRO A N 1
ATOM 759 C CA . PRO A 1 96 ? 19.359 -16.656 -10.281 1 98.75 96 PRO A CA 1
ATOM 760 C C . PRO A 1 96 ? 18.047 -17.078 -9.625 1 98.75 96 PRO A C 1
ATOM 762 O O . PRO A 1 96 ? 17.359 -16.266 -9.008 1 98.75 96 PRO A O 1
ATOM 765 N N . LYS A 1 97 ? 17.641 -18.359 -9.742 1 98.81 97 LYS A N 1
ATOM 766 C CA . LYS A 1 97 ? 16.422 -18.812 -9.078 1 98.81 97 LYS A CA 1
ATOM 767 C C . LYS A 1 97 ? 16.516 -18.656 -7.566 1 98.81 97 LYS A C 1
ATOM 769 O O . LYS A 1 97 ? 15.609 -18.109 -6.941 1 98.81 97 LYS A O 1
ATOM 774 N N . ALA A 1 98 ? 17.625 -19.062 -7 1 98.88 98 ALA A N 1
ATOM 775 C CA . ALA A 1 98 ? 17.828 -18.953 -5.562 1 98.88 98 ALA A CA 1
ATOM 776 C C . ALA A 1 98 ? 17.906 -17.484 -5.129 1 98.88 98 ALA A C 1
ATOM 778 O O . ALA A 1 98 ? 17.469 -17.141 -4.027 1 98.88 98 ALA A O 1
ATOM 779 N N . GLN A 1 99 ? 18.516 -16.625 -5.969 1 98.94 99 GLN A N 1
ATOM 780 C CA . GLN A 1 99 ? 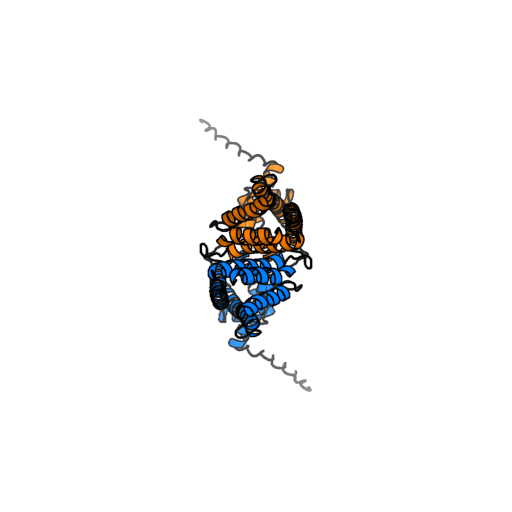18.594 -15.188 -5.695 1 98.94 99 GLN A CA 1
ATOM 781 C C . GLN A 1 99 ? 17.203 -14.562 -5.582 1 98.94 99 GLN A C 1
ATOM 783 O O . GLN A 1 99 ? 16.922 -13.828 -4.633 1 98.94 99 GLN A O 1
ATOM 788 N N . LEU A 1 100 ? 16.344 -14.93 -6.516 1 98.94 100 LEU A N 1
ATOM 789 C CA . LEU A 1 100 ? 14.969 -14.43 -6.492 1 98.94 100 LEU A CA 1
ATOM 790 C C . LEU A 1 100 ? 14.242 -14.891 -5.234 1 98.94 100 LEU A C 1
ATOM 792 O O . LEU A 1 100 ? 13.641 -14.078 -4.527 1 98.94 100 LEU A O 1
ATOM 796 N N . ILE A 1 101 ? 14.344 -16.141 -4.934 1 98.94 101 ILE A N 1
ATOM 797 C CA . ILE A 1 101 ? 13.648 -16.703 -3.783 1 98.94 101 ILE A CA 1
ATOM 798 C C . ILE A 1 101 ? 14.18 -16.062 -2.5 1 98.94 101 ILE A C 1
ATOM 800 O O . ILE A 1 101 ? 13.398 -15.695 -1.617 1 98.94 101 ILE A O 1
ATOM 804 N N . GLN A 1 102 ? 15.469 -15.836 -2.396 1 98.94 102 GLN A N 1
ATOM 805 C CA . GLN A 1 102 ? 16.094 -15.273 -1.206 1 98.94 102 GLN A CA 1
ATOM 806 C C . GLN A 1 102 ? 15.594 -13.859 -0.936 1 98.94 102 GLN A C 1
ATOM 808 O O . GLN A 1 102 ? 15.398 -13.477 0.219 1 98.94 102 GLN A O 1
ATOM 813 N N . TYR A 1 103 ? 15.445 -13.125 -1.979 1 98.94 103 TYR A N 1
ATOM 814 C CA . TYR A 1 103 ? 14.922 -11.773 -1.798 1 98.94 103 TYR A CA 1
ATOM 815 C C . TYR A 1 103 ? 13.578 -11.797 -1.082 1 98.94 103 TYR A C 1
ATOM 817 O O . TYR A 1 103 ? 13.328 -10.984 -0.185 1 98.94 103 TYR A O 1
ATOM 825 N N . PHE A 1 104 ? 12.75 -12.727 -1.42 1 98.94 104 PHE A N 1
ATOM 826 C CA . PHE A 1 104 ? 11.422 -12.805 -0.825 1 98.94 104 PHE A CA 1
ATOM 827 C C . PHE A 1 104 ? 11.492 -13.359 0.592 1 98.94 104 PHE A C 1
ATOM 829 O O . PHE A 1 104 ? 10.711 -12.969 1.46 1 98.94 104 PHE A O 1
ATOM 836 N N . VAL A 1 105 ? 12.359 -14.281 0.813 1 98.94 105 VAL A N 1
ATOM 837 C CA . VAL A 1 105 ? 12.578 -14.773 2.17 1 98.94 105 VAL A CA 1
ATOM 838 C C . VAL A 1 105 ? 12.969 -13.609 3.084 1 98.94 105 VAL A C 1
ATOM 840 O O . VAL A 1 105 ? 12.367 -13.422 4.148 1 98.94 105 VAL A O 1
ATOM 843 N N . ASP A 1 106 ? 13.922 -12.82 2.666 1 98.94 106 ASP A N 1
ATOM 844 C CA . ASP A 1 106 ? 14.398 -11.695 3.461 1 98.94 106 ASP A CA 1
ATOM 845 C C . ASP A 1 106 ? 13.312 -10.633 3.619 1 98.94 106 ASP A C 1
ATOM 847 O O . ASP A 1 106 ? 13.156 -10.055 4.695 1 98.94 106 ASP A O 1
ATOM 851 N N . LEU A 1 107 ? 12.609 -10.383 2.562 1 98.88 107 LEU A N 1
ATOM 852 C CA . LEU A 1 107 ? 11.547 -9.383 2.6 1 98.88 107 LEU A CA 1
ATOM 853 C C . LEU A 1 107 ? 10.438 -9.805 3.559 1 98.88 107 LEU A C 1
ATOM 855 O O . LEU A 1 107 ? 9.969 -9 4.367 1 98.88 107 LEU A O 1
ATOM 859 N N . ALA A 1 108 ? 10.023 -11.078 3.475 1 98.81 108 ALA A N 1
ATOM 860 C CA . ALA A 1 108 ? 8.977 -11.578 4.363 1 98.81 108 ALA A CA 1
ATOM 861 C C . ALA A 1 108 ? 9.406 -11.484 5.824 1 98.81 108 ALA A C 1
ATOM 863 O O . ALA A 1 108 ? 8.609 -11.094 6.684 1 98.81 108 ALA A O 1
ATOM 864 N N . GLU A 1 109 ? 10.617 -11.797 6.055 1 98.56 109 GLU A N 1
ATOM 865 C CA . GLU A 1 109 ? 11.148 -11.711 7.41 1 98.56 109 GLU A CA 1
ATOM 866 C C . GLU A 1 109 ? 11.109 -10.273 7.922 1 98.56 109 GLU A C 1
ATOM 868 O O . GLU A 1 109 ? 10.656 -10.016 9.039 1 98.56 109 GLU A O 1
ATOM 873 N N . ARG A 1 110 ? 11.508 -9.344 7.184 1 98.25 110 ARG A N 1
ATOM 874 C CA . ARG A 1 110 ? 11.516 -7.938 7.57 1 98.25 110 ARG A CA 1
ATOM 875 C C . ARG A 1 110 ? 10.102 -7.406 7.742 1 98.25 110 ARG A C 1
ATOM 877 O O . ARG A 1 110 ? 9.805 -6.691 8.703 1 98.25 110 ARG A O 1
ATOM 884 N N . ALA A 1 111 ? 9.219 -7.828 6.844 1 98.38 111 ALA A N 1
ATOM 885 C CA . ALA A 1 111 ? 7.871 -7.277 6.754 1 98.38 111 ALA A CA 1
ATOM 886 C C . ALA A 1 111 ? 7 -7.777 7.902 1 98.38 111 ALA A C 1
ATOM 888 O O . ALA A 1 111 ? 5.918 -7.238 8.148 1 98.38 111 ALA A O 1
ATOM 889 N N . THR A 1 112 ? 7.414 -8.766 8.648 1 97.56 112 THR A N 1
ATOM 890 C CA . THR A 1 112 ? 6.605 -9.305 9.742 1 97.56 112 THR A CA 1
ATOM 891 C C . THR A 1 112 ? 7.129 -8.82 11.086 1 97.56 112 THR A C 1
ATOM 893 O O . THR A 1 112 ? 6.625 -9.219 12.141 1 97.56 112 THR A O 1
ATOM 896 N N . GLN A 1 113 ? 8.094 -7.938 11.047 1 96.06 113 GLN A N 1
ATOM 897 C CA . GLN A 1 113 ? 8.586 -7.34 12.281 1 96.06 113 GLN A CA 1
ATOM 898 C C . GLN A 1 113 ? 7.609 -6.297 12.812 1 96.06 113 GLN A C 1
ATOM 900 O O . GLN A 1 113 ? 6.941 -5.609 12.039 1 96.06 113 GLN A O 1
ATOM 905 N N . LYS A 1 114 ? 7.484 -6.094 14.094 1 89.69 114 LYS A N 1
ATOM 906 C CA . LYS A 1 114 ? 6.484 -5.27 14.766 1 89.69 114 LYS A CA 1
ATOM 907 C C . LYS A 1 114 ? 6.629 -3.801 14.367 1 89.69 114 LYS A C 1
ATOM 909 O O . LYS A 1 114 ? 5.637 -3.09 14.219 1 89.69 114 LYS A O 1
ATOM 914 N N . ASP A 1 115 ? 7.812 -3.232 14.141 1 89.12 115 ASP A N 1
ATOM 915 C CA . ASP A 1 115 ? 7.98 -1.803 13.891 1 89.12 115 ASP A CA 1
ATOM 916 C C . ASP A 1 115 ? 8.18 -1.522 12.406 1 89.12 115 ASP A C 1
ATOM 918 O O . ASP A 1 115 ? 8.523 -0.404 12.023 1 89.12 115 ASP A O 1
ATOM 922 N N . TYR A 1 116 ? 7.836 -2.547 11.656 1 96.25 116 TYR A N 1
ATOM 923 C CA . TYR A 1 116 ? 7.949 -2.377 10.211 1 96.25 116 TYR A CA 1
ATOM 924 C C . TYR A 1 116 ? 6.785 -1.562 9.664 1 96.25 116 TYR A C 1
ATOM 926 O O . TYR A 1 116 ? 5.621 -1.888 9.914 1 96.25 116 TYR A O 1
ATOM 934 N N . ARG A 1 117 ? 7.086 -0.486 8.945 1 96.44 117 ARG A N 1
ATOM 935 C CA . ARG A 1 117 ? 6.047 0.418 8.461 1 96.44 117 ARG A CA 1
ATOM 936 C C . ARG A 1 117 ? 5.91 0.34 6.945 1 96.44 117 ARG A C 1
ATOM 938 O O . ARG A 1 117 ? 5.629 1.345 6.289 1 96.44 117 ARG A O 1
ATOM 945 N N . GLY A 1 118 ? 6.238 -0.833 6.363 1 97.25 118 GLY A N 1
ATOM 946 C CA . GLY A 1 118 ? 6.062 -1.005 4.93 1 97.25 118 GLY A CA 1
ATOM 947 C C . GLY A 1 118 ? 7.141 -0.326 4.109 1 97.25 118 GLY A C 1
ATOM 948 O O . GLY A 1 118 ? 8.172 0.087 4.648 1 97.25 118 GLY A O 1
ATOM 949 N N . CYS A 1 119 ? 6.957 -0.291 2.865 1 98.44 119 CYS A N 1
ATOM 950 C CA . CYS A 1 119 ? 7.867 0.354 1.929 1 98.44 119 CYS A CA 1
ATOM 951 C C . CYS A 1 119 ? 7.664 1.864 1.921 1 98.44 119 CYS A C 1
ATOM 953 O O . CYS A 1 119 ? 6.543 2.342 1.746 1 98.44 119 CYS A O 1
ATOM 955 N N . PRO A 1 120 ? 8.703 2.65 2.078 1 98.38 120 PRO A N 1
ATOM 956 C CA . PRO A 1 120 ? 8.57 4.109 2.039 1 98.38 120 PRO A CA 1
ATOM 957 C C . PRO A 1 120 ? 7.918 4.609 0.752 1 98.38 120 PRO A C 1
ATOM 959 O O . PRO A 1 120 ? 7.195 5.609 0.77 1 98.38 120 PRO A O 1
ATOM 962 N N . PHE A 1 121 ? 8.125 3.949 -0.322 1 98.75 121 PHE A N 1
ATOM 963 C CA . PHE A 1 121 ? 7.617 4.387 -1.616 1 98.75 121 PHE A CA 1
ATOM 964 C C . PHE A 1 121 ? 6.125 4.109 -1.732 1 98.75 121 PHE A C 1
ATOM 966 O O . PHE A 1 121 ? 5.379 4.918 -2.295 1 98.75 121 PHE A O 1
ATOM 973 N N . VAL A 1 122 ? 5.664 2.953 -1.174 1 98.5 122 VAL A N 1
ATOM 974 C CA . VAL A 1 122 ? 4.234 2.682 -1.09 1 98.5 122 VAL A CA 1
ATOM 975 C C . VAL A 1 122 ? 3.561 3.73 -0.209 1 98.5 122 VAL A C 1
ATOM 977 O O . VAL A 1 122 ? 2.512 4.273 -0.569 1 98.5 122 VAL A O 1
ATOM 980 N N . ASN A 1 123 ? 4.211 4.086 0.935 1 98.06 123 ASN A N 1
ATOM 981 C CA . ASN A 1 123 ? 3.662 5.078 1.857 1 98.06 123 ASN A CA 1
ATOM 982 C C . ASN A 1 123 ? 3.547 6.449 1.202 1 98.06 123 ASN A C 1
ATOM 984 O O . ASN A 1 123 ? 2.51 7.105 1.304 1 98.06 123 ASN A O 1
ATOM 988 N N . VAL A 1 124 ? 4.617 6.848 0.495 1 98.12 124 VAL A N 1
ATOM 989 C CA . VAL A 1 124 ? 4.648 8.156 -0.151 1 98.12 124 VAL A CA 1
ATOM 990 C C . VAL A 1 124 ? 3.598 8.211 -1.259 1 98.12 124 VAL A C 1
ATOM 992 O O . VAL A 1 124 ? 2.928 9.234 -1.439 1 98.12 124 VAL A O 1
ATOM 995 N N . ALA A 1 125 ? 3.414 7.121 -1.982 1 97.62 125 ALA A N 1
ATOM 996 C CA . ALA A 1 125 ? 2.404 7.082 -3.037 1 97.62 125 ALA A CA 1
ATOM 997 C C . ALA A 1 125 ? 1.006 7.301 -2.465 1 97.62 125 ALA A C 1
ATOM 999 O O . ALA A 1 125 ? 0.174 7.973 -3.08 1 97.62 125 ALA A O 1
ATOM 1000 N N . ALA A 1 126 ? 0.755 6.762 -1.291 1 96.56 126 ALA A N 1
ATOM 1001 C CA . ALA A 1 126 ? -0.54 6.93 -0.635 1 96.56 126 ALA A CA 1
ATOM 1002 C C . ALA A 1 126 ? -0.715 8.352 -0.124 1 96.56 126 ALA A C 1
ATOM 1004 O O . ALA A 1 126 ? -1.82 8.898 -0.159 1 96.56 126 ALA A O 1
ATOM 1005 N N . GLU A 1 127 ? 0.375 8.977 0.256 1 96.25 127 GLU A N 1
ATOM 1006 C CA . GLU A 1 127 ? 0.326 10.297 0.886 1 96.25 127 GLU A CA 1
ATOM 1007 C C . GLU A 1 127 ? 0.195 11.398 -0.157 1 96.25 127 GLU A C 1
ATOM 1009 O O . GLU A 1 127 ? -0.312 12.484 0.141 1 96.25 127 GLU A O 1
ATOM 1014 N N . PHE A 1 128 ? 0.688 11.156 -1.353 1 95.81 128 PHE A N 1
ATOM 1015 C CA . PHE A 1 128 ? 0.734 12.188 -2.389 1 95.81 128 PHE A CA 1
ATOM 1016 C C . PHE A 1 128 ? -0.169 11.812 -3.559 1 95.81 128 PHE A C 1
ATOM 1018 O O . PHE A 1 128 ? 0.263 11.141 -4.492 1 95.81 128 PHE A O 1
ATOM 1025 N N . PRO A 1 129 ? -1.375 12.32 -3.605 1 93.38 129 PRO A N 1
ATOM 1026 C CA . PRO A 1 129 ? -2.346 11.906 -4.621 1 93.38 129 PRO A CA 1
ATOM 1027 C C . PRO A 1 129 ? -1.959 12.367 -6.027 1 93.38 129 PRO A C 1
ATOM 1029 O O . PRO A 1 129 ? -2.324 11.719 -7.012 1 93.38 129 PRO A O 1
ATOM 1032 N N . ASP A 1 130 ? -1.265 13.484 -6.156 1 94.12 130 ASP A N 1
ATOM 1033 C CA . ASP A 1 130 ? -0.904 14.031 -7.461 1 94.12 130 ASP A CA 1
ATOM 1034 C C . ASP A 1 130 ? 0.281 13.281 -8.062 1 94.12 130 ASP A C 1
ATOM 1036 O O . ASP A 1 130 ? 1.417 13.43 -7.609 1 94.12 130 ASP A O 1
ATOM 1040 N N . ALA A 1 131 ? 0.038 12.523 -9.117 1 92 131 ALA A N 1
ATOM 1041 C CA . ALA A 1 131 ? 1.053 11.68 -9.742 1 92 131 ALA A CA 1
ATOM 1042 C C . ALA A 1 131 ? 2.172 12.523 -10.352 1 92 131 ALA A C 1
ATOM 1044 O O . ALA A 1 131 ? 3.258 12.008 -10.633 1 92 131 ALA A O 1
ATOM 1045 N N . SER A 1 132 ? 1.887 13.766 -10.562 1 93.88 132 SER A N 1
ATOM 1046 C CA . SER A 1 132 ? 2.885 14.625 -11.188 1 93.88 132 SER A CA 1
ATOM 1047 C C . SER A 1 132 ? 3.826 15.234 -10.148 1 93.88 132 SER A C 1
ATOM 1049 O O . SER A 1 132 ? 4.82 15.867 -10.508 1 93.88 132 SER A O 1
ATOM 1051 N N . HIS A 1 133 ? 3.463 15.094 -8.906 1 95.62 133 HIS A N 1
ATOM 1052 C CA . HIS A 1 133 ? 4.344 15.609 -7.867 1 95.62 133 HIS A CA 1
ATOM 1053 C C . HIS A 1 133 ? 5.727 14.969 -7.949 1 95.62 133 HIS A C 1
ATOM 1055 O O . HIS A 1 133 ? 5.844 13.766 -8.188 1 95.62 133 HIS A O 1
ATOM 1061 N N . PRO A 1 134 ? 6.805 15.695 -7.668 1 97.5 134 PRO A N 1
ATOM 1062 C CA . PRO A 1 134 ? 8.164 15.156 -7.766 1 97.5 134 PRO A CA 1
ATOM 1063 C C . PRO A 1 134 ? 8.383 13.938 -6.871 1 97.5 134 PRO A C 1
ATOM 1065 O O . PRO A 1 134 ? 9.117 13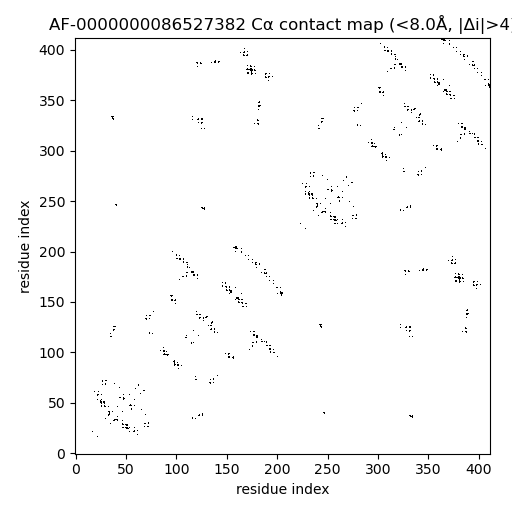.016 -7.242 1 97.5 134 PRO A O 1
ATOM 1068 N N . ALA A 1 135 ? 7.824 13.883 -5.688 1 98 135 ALA A N 1
ATOM 1069 C CA . ALA A 1 135 ? 7.934 12.719 -4.816 1 98 135 ALA A CA 1
ATOM 1070 C C . ALA A 1 135 ? 7.379 11.469 -5.496 1 98 135 ALA A C 1
ATOM 1072 O O . ALA A 1 135 ? 7.945 10.383 -5.375 1 98 135 ALA A O 1
ATOM 1073 N N . ARG A 1 136 ? 6.297 11.648 -6.219 1 97.62 136 ARG A N 1
ATOM 1074 C CA . ARG A 1 136 ? 5.68 10.539 -6.934 1 97.62 136 ARG A CA 1
ATOM 1075 C C . ARG A 1 136 ? 6.547 10.086 -8.102 1 97.62 136 ARG A C 1
ATOM 1077 O O . ARG A 1 136 ? 6.598 8.891 -8.422 1 97.62 136 ARG A O 1
ATOM 1084 N N . GLU A 1 137 ? 7.164 10.984 -8.688 1 98.06 137 GLU A N 1
ATOM 1085 C CA . GLU A 1 137 ? 8.109 10.625 -9.742 1 98.06 137 GLU A CA 1
ATOM 1086 C C . GLU A 1 137 ? 9.234 9.75 -9.195 1 98.06 137 GLU A C 1
ATOM 1088 O O . GLU A 1 137 ? 9.656 8.797 -9.844 1 98.06 137 GLU A O 1
ATOM 1093 N N . ARG A 1 138 ? 9.695 10.055 -8.008 1 98.56 138 ARG A N 1
ATOM 1094 C CA . ARG A 1 138 ? 10.734 9.242 -7.371 1 98.56 138 ARG A CA 1
ATOM 1095 C C . ARG A 1 138 ? 10.219 7.848 -7.051 1 98.56 138 ARG A C 1
ATOM 1097 O O . ARG A 1 138 ? 10.953 6.863 -7.176 1 98.56 138 ARG A O 1
ATOM 1104 N N . VAL A 1 139 ? 9 7.742 -6.637 1 98.75 139 VAL A N 1
ATOM 1105 C CA . VAL A 1 139 ? 8.375 6.445 -6.391 1 98.75 139 VAL A CA 1
ATOM 1106 C C . VAL A 1 139 ? 8.398 5.613 -7.668 1 98.75 139 VAL A C 1
ATOM 1108 O O . VAL A 1 139 ? 8.859 4.469 -7.664 1 98.75 139 VAL A O 1
ATOM 1111 N N . ALA A 1 140 ? 7.922 6.203 -8.781 1 98.5 140 ALA A N 1
ATOM 1112 C CA . ALA A 1 140 ? 7.855 5.504 -10.062 1 98.5 140 ALA A CA 1
ATOM 1113 C C . ALA A 1 140 ? 9.242 5.066 -10.516 1 98.5 140 ALA A C 1
ATOM 1115 O O . ALA A 1 140 ? 9.414 3.965 -11.047 1 98.5 140 ALA A O 1
ATOM 1116 N N . GLN A 1 141 ? 10.18 5.887 -10.305 1 98.56 141 GLN A N 1
ATOM 1117 C CA . GLN A 1 141 ? 11.547 5.574 -10.703 1 98.56 141 GLN A CA 1
ATOM 1118 C C . GLN A 1 141 ? 12.094 4.395 -9.906 1 98.56 141 GLN A C 1
ATOM 1120 O O . GLN A 1 141 ? 12.82 3.553 -10.453 1 98.56 141 GLN A O 1
ATOM 1125 N N . ASN A 1 142 ? 11.797 4.363 -8.633 1 98.88 142 ASN A N 1
ATOM 1126 C CA . ASN A 1 142 ? 12.195 3.225 -7.812 1 98.88 142 ASN A CA 1
ATOM 1127 C C . ASN A 1 142 ? 11.641 1.914 -8.359 1 98.88 142 ASN A C 1
ATOM 1129 O O . ASN A 1 142 ? 12.367 0.928 -8.477 1 98.88 142 ASN A O 1
ATOM 1133 N N . LYS A 1 143 ? 10.414 1.911 -8.727 1 98.88 143 LYS A N 1
ATOM 1134 C CA . LYS A 1 143 ? 9.758 0.694 -9.203 1 98.88 143 LYS A CA 1
ATOM 1135 C C . LYS A 1 143 ? 10.242 0.319 -10.602 1 98.88 143 LYS A C 1
ATOM 1137 O O . LYS A 1 143 ? 10.352 -0.864 -10.93 1 98.88 143 LYS A O 1
ATOM 1142 N N . GLU A 1 144 ? 10.492 1.333 -11.383 1 98.69 144 GLU A N 1
ATOM 1143 C CA . GLU A 1 144 ? 11.07 1.075 -12.703 1 98.69 144 GLU A CA 1
ATOM 1144 C C . GLU A 1 144 ? 12.414 0.364 -12.586 1 98.69 144 GLU A C 1
ATOM 1146 O O . GLU A 1 144 ? 12.68 -0.59 -13.32 1 98.69 144 GLU A O 1
ATOM 1151 N N . GLN A 1 145 ? 13.234 0.841 -11.719 1 98.75 145 GLN A N 1
ATOM 1152 C CA . GLN A 1 145 ? 14.531 0.213 -11.492 1 98.75 145 GLN A CA 1
ATOM 1153 C C . GLN A 1 145 ? 14.367 -1.201 -10.945 1 98.75 145 GLN A C 1
ATOM 1155 O O . GLN A 1 145 ? 15.086 -2.117 -11.352 1 98.75 145 GLN A O 1
ATOM 1160 N N . LEU A 1 146 ? 13.453 -1.414 -10.016 1 98.88 146 LEU A N 1
ATOM 1161 C CA . LEU A 1 146 ? 13.18 -2.744 -9.484 1 98.88 146 LEU A CA 1
ATOM 1162 C C . LEU A 1 146 ? 12.773 -3.701 -10.602 1 98.88 146 LEU A C 1
ATOM 1164 O O . LEU A 1 146 ? 13.273 -4.824 -10.672 1 98.88 146 LEU A O 1
ATOM 1168 N N . MET A 1 147 ? 11.906 -3.219 -11.477 1 98.88 147 MET A N 1
ATOM 1169 C CA . MET A 1 147 ? 11.422 -4.047 -12.578 1 98.88 147 MET A CA 1
ATOM 1170 C C . MET A 1 147 ? 12.57 -4.469 -13.492 1 98.88 147 MET A C 1
ATOM 1172 O O . MET A 1 147 ? 12.641 -5.629 -13.906 1 98.88 147 MET A O 1
ATOM 1176 N N . LYS A 1 148 ? 13.453 -3.564 -13.75 1 98.81 148 LYS A N 1
ATOM 1177 C CA . LYS A 1 148 ? 14.609 -3.887 -14.578 1 98.81 148 LYS A CA 1
ATOM 1178 C C . LYS A 1 148 ? 15.445 -5 -13.945 1 98.81 148 LYS A C 1
ATOM 1180 O O . LYS A 1 148 ? 15.859 -5.934 -14.633 1 98.81 148 LYS A O 1
ATOM 1185 N N . ARG A 1 149 ? 15.641 -4.938 -12.656 1 98.81 149 ARG A N 1
ATOM 1186 C CA . ARG A 1 149 ? 16.422 -5.945 -11.945 1 98.81 149 ARG A CA 1
ATOM 1187 C C . ARG A 1 149 ? 15.695 -7.289 -11.938 1 98.81 149 ARG A C 1
ATOM 1189 O O . ARG A 1 149 ? 16.328 -8.336 -12.141 1 98.81 149 ARG A O 1
ATOM 1196 N N . LEU A 1 150 ? 14.414 -7.281 -11.703 1 98.94 150 LEU A N 1
ATOM 1197 C CA . LEU A 1 150 ? 13.625 -8.508 -11.664 1 98.94 150 LEU A CA 1
ATOM 1198 C C . LEU A 1 150 ? 13.625 -9.195 -13.031 1 98.94 150 LEU A C 1
ATOM 1200 O O . LEU A 1 150 ? 13.812 -10.406 -13.117 1 98.94 150 LEU A O 1
ATOM 1204 N N . VAL A 1 151 ? 13.445 -8.398 -14.086 1 98.94 151 VAL A N 1
ATOM 1205 C CA . VAL A 1 151 ? 13.406 -8.961 -15.43 1 98.94 151 VAL A CA 1
ATOM 1206 C C . VAL A 1 151 ? 14.742 -9.609 -15.758 1 98.94 151 VAL A C 1
ATOM 1208 O O . VAL A 1 151 ? 14.789 -10.727 -16.281 1 98.94 151 VAL A O 1
ATOM 1211 N N . ALA A 1 152 ? 15.797 -8.938 -15.438 1 98.88 152 ALA A N 1
ATOM 1212 C CA . ALA A 1 152 ? 17.125 -9.477 -15.703 1 98.88 152 ALA A CA 1
ATOM 1213 C C . ALA A 1 152 ? 17.344 -10.797 -14.961 1 98.88 152 ALA A C 1
ATOM 1215 O O . ALA A 1 152 ? 17.828 -11.766 -15.531 1 98.88 152 ALA A O 1
ATOM 1216 N N . LEU A 1 153 ? 16.969 -10.898 -13.703 1 98.88 153 LEU A N 1
ATOM 1217 C CA . LEU A 1 153 ? 17.141 -12.109 -12.906 1 98.88 153 LEU A CA 1
ATOM 1218 C C . LEU A 1 153 ? 16.25 -13.227 -13.422 1 98.88 153 LEU A C 1
ATOM 1220 O O . LEU A 1 153 ? 16.641 -14.398 -13.422 1 98.88 153 LEU A O 1
ATOM 1224 N N . CYS A 1 154 ? 15.023 -12.852 -13.805 1 98.94 154 CYS A N 1
ATOM 1225 C CA . CYS A 1 154 ? 14.117 -13.844 -14.359 1 98.94 154 CYS A CA 1
ATOM 1226 C C . CYS A 1 154 ? 14.664 -14.422 -15.656 1 98.94 154 CYS A C 1
ATOM 1228 O O . CYS A 1 154 ? 14.547 -15.625 -15.914 1 98.94 154 CYS A O 1
ATOM 1230 N N . ASP A 1 155 ? 15.242 -13.523 -16.469 1 98.88 155 ASP A N 1
ATOM 1231 C CA . ASP A 1 155 ? 15.875 -13.969 -17.703 1 98.88 155 ASP A CA 1
ATOM 1232 C C . ASP A 1 155 ? 17.047 -14.898 -17.406 1 98.88 155 ASP A C 1
ATOM 1234 O O . ASP A 1 155 ? 17.156 -15.977 -18 1 98.88 155 ASP A O 1
ATOM 1238 N N . ASP A 1 156 ? 17.906 -14.539 -16.484 1 98.75 156 ASP A N 1
ATOM 1239 C CA . ASP A 1 156 ? 19.047 -15.344 -16.078 1 98.75 156 ASP A CA 1
ATOM 1240 C C . ASP A 1 156 ? 18.609 -16.688 -15.523 1 98.75 156 ASP A C 1
ATOM 1242 O O . ASP A 1 156 ? 19.312 -17.688 -15.664 1 98.75 156 ASP A O 1
ATOM 1246 N N . ALA A 1 157 ? 17.438 -16.734 -14.914 1 98.75 157 ALA A N 1
ATOM 1247 C CA . ALA A 1 157 ? 16.891 -17.953 -14.305 1 98.75 157 ALA A CA 1
ATOM 1248 C C . ALA A 1 157 ? 16.344 -18.906 -15.367 1 98.75 157 ALA A C 1
ATOM 1250 O O . ALA A 1 157 ? 16 -20.047 -15.062 1 98.75 157 ALA A O 1
ATOM 1251 N N . GLY A 1 158 ? 16.172 -18.344 -16.594 1 98.69 158 GLY A N 1
ATOM 1252 C CA . GLY A 1 158 ? 15.688 -19.188 -17.672 1 98.69 158 GLY A CA 1
ATOM 1253 C C . GLY A 1 158 ? 14.18 -19.172 -17.812 1 98.69 158 GLY A C 1
ATOM 1254 O O . GLY A 1 158 ? 13.594 -20.125 -18.344 1 98.69 158 GLY A O 1
ATOM 1255 N N . ALA A 1 159 ? 13.586 -18.125 -17.359 1 98.81 159 ALA A N 1
ATOM 1256 C CA . ALA A 1 159 ? 12.141 -18.016 -17.484 1 98.81 159 ALA A CA 1
ATOM 1257 C C . ALA A 1 159 ? 11.719 -17.969 -18.953 1 98.81 159 ALA A C 1
ATOM 1259 O O . ALA A 1 159 ? 12.328 -17.234 -19.75 1 98.81 159 ALA A O 1
ATOM 1260 N N . ARG A 1 160 ? 10.648 -18.656 -19.297 1 98.62 160 ARG A N 1
ATOM 1261 C CA . ARG A 1 160 ? 10.125 -18.656 -20.656 1 98.62 160 ARG A CA 1
ATOM 1262 C C . ARG A 1 160 ? 9.641 -17.266 -21.047 1 98.62 160 ARG A C 1
ATOM 1264 O O . ARG A 1 160 ? 9.797 -16.844 -22.203 1 98.62 160 ARG A O 1
ATOM 1271 N N . GLN A 1 161 ? 9.031 -16.578 -20.125 1 98.69 161 GLN A N 1
ATOM 1272 C CA . GLN A 1 161 ? 8.586 -15.195 -20.281 1 98.69 161 GLN A CA 1
ATOM 1273 C C . GLN A 1 161 ? 9.078 -14.32 -19.125 1 98.69 161 GLN A C 1
ATOM 1275 O O . GLN A 1 161 ? 8.336 -14.047 -18.188 1 98.69 161 GLN A O 1
ATOM 1280 N N . PRO A 1 162 ? 10.273 -13.82 -19.219 1 98.81 162 PRO A N 1
ATOM 1281 C CA . PRO A 1 162 ? 10.914 -13.117 -18.109 1 98.81 162 PRO A CA 1
ATOM 1282 C C . PRO A 1 162 ? 10.102 -11.922 -17.625 1 98.81 162 PRO A C 1
ATOM 1284 O O . PRO A 1 162 ? 9.969 -11.703 -16.422 1 98.81 162 PRO A O 1
ATOM 1287 N N . GLN A 1 163 ? 9.492 -11.172 -18.547 1 98.81 163 GLN A N 1
ATOM 1288 C CA . GLN A 1 163 ? 8.711 -10 -18.172 1 98.81 163 GLN A CA 1
ATOM 1289 C C . GLN A 1 163 ? 7.473 -10.406 -17.375 1 98.81 163 GLN A C 1
ATOM 1291 O O . GLN A 1 163 ? 7.145 -9.773 -16.375 1 98.81 163 GLN A O 1
ATOM 1296 N N . ALA A 1 164 ? 6.805 -11.477 -17.781 1 98.75 164 ALA A N 1
ATOM 1297 C CA . ALA A 1 164 ? 5.59 -11.922 -17.109 1 98.75 164 ALA A CA 1
ATOM 1298 C C . ALA A 1 164 ? 5.898 -12.414 -15.703 1 98.75 164 ALA A C 1
ATOM 1300 O O . ALA A 1 164 ? 5.16 -12.125 -14.758 1 98.75 164 ALA A O 1
ATOM 1301 N N . LEU A 1 165 ? 6.977 -13.156 -15.617 1 98.88 165 LEU A N 1
ATOM 1302 C CA . LEU A 1 165 ? 7.371 -13.617 -14.289 1 98.88 165 LEU A CA 1
ATOM 1303 C C . LEU A 1 165 ? 7.75 -12.445 -13.398 1 98.88 165 LEU A C 1
ATOM 1305 O O . LEU A 1 165 ? 7.336 -12.383 -12.234 1 98.88 165 LEU A O 1
ATOM 1309 N N . ALA A 1 166 ? 8.484 -11.461 -13.945 1 98.94 166 ALA A N 1
ATOM 1310 C CA . ALA A 1 166 ? 8.883 -10.281 -13.188 1 98.94 166 ALA A CA 1
ATOM 1311 C C . ALA A 1 166 ? 7.664 -9.492 -12.727 1 98.94 166 ALA A C 1
ATOM 1313 O O . ALA A 1 166 ? 7.617 -9.016 -11.586 1 98.94 166 ALA A O 1
ATOM 1314 N N . ASP A 1 167 ? 6.672 -9.344 -13.586 1 98.94 167 ASP A N 1
ATOM 1315 C CA . ASP A 1 167 ? 5.438 -8.648 -13.227 1 98.94 167 ASP A CA 1
ATOM 1316 C C . ASP A 1 167 ? 4.734 -9.352 -12.062 1 98.94 167 ASP A C 1
ATOM 1318 O O . ASP A 1 167 ? 4.277 -8.703 -11.125 1 98.94 167 ASP A O 1
ATOM 1322 N N . SER A 1 168 ? 4.652 -10.672 -12.117 1 98.94 168 SER A N 1
ATOM 1323 C CA . SER A 1 168 ? 4.035 -11.445 -11.047 1 98.94 168 SER A CA 1
ATOM 1324 C C . SER A 1 168 ? 4.781 -11.273 -9.734 1 98.94 168 SER A C 1
ATOM 1326 O O . SER A 1 168 ? 4.164 -11.055 -8.688 1 98.94 168 SER A O 1
ATOM 1328 N N . LEU A 1 169 ? 6.113 -11.336 -9.812 1 99 169 LEU A N 1
ATOM 1329 C CA . LEU A 1 169 ? 6.934 -11.188 -8.617 1 99 169 LEU A CA 1
ATOM 1330 C C . LEU A 1 169 ? 6.809 -9.773 -8.039 1 99 169 LEU A C 1
ATOM 1332 O O . LEU A 1 169 ? 6.762 -9.594 -6.824 1 99 169 LEU A O 1
ATOM 1336 N N . ALA A 1 170 ? 6.719 -8.773 -8.922 1 98.94 170 ALA A N 1
ATOM 1337 C CA . ALA A 1 170 ? 6.543 -7.391 -8.492 1 98.94 170 ALA A CA 1
ATOM 1338 C C . ALA A 1 170 ? 5.223 -7.215 -7.746 1 98.94 170 ALA A C 1
ATOM 1340 O O . ALA A 1 170 ? 5.164 -6.496 -6.742 1 98.94 170 ALA A O 1
ATOM 1341 N N . LEU A 1 171 ? 4.164 -7.875 -8.188 1 98.94 171 LEU A N 1
ATOM 1342 C CA . LEU A 1 171 ? 2.883 -7.812 -7.488 1 98.94 171 LEU A CA 1
ATOM 1343 C C . LEU A 1 171 ? 2.99 -8.422 -6.094 1 98.94 171 LEU A C 1
ATOM 1345 O O . LEU A 1 171 ? 2.432 -7.887 -5.137 1 98.94 171 LEU A O 1
ATOM 1349 N N . VAL A 1 172 ? 3.715 -9.484 -5.988 1 98.94 172 VAL A N 1
ATOM 1350 C CA . VAL A 1 172 ? 3.871 -10.141 -4.695 1 98.94 172 VAL A CA 1
ATOM 1351 C C . VAL A 1 172 ? 4.691 -9.25 -3.762 1 98.94 172 VAL A C 1
ATOM 1353 O O . VAL A 1 172 ? 4.383 -9.133 -2.572 1 98.94 172 VAL A O 1
ATOM 1356 N N . ILE A 1 173 ? 5.719 -8.555 -4.285 1 98.94 173 ILE A N 1
ATOM 1357 C CA . ILE A 1 173 ? 6.535 -7.641 -3.494 1 98.94 173 ILE A CA 1
ATOM 1358 C C . ILE A 1 173 ? 5.66 -6.52 -2.936 1 98.94 173 ILE A C 1
ATOM 1360 O O . ILE A 1 173 ? 5.66 -6.27 -1.729 1 98.94 173 ILE A O 1
ATOM 1364 N N . GLU A 1 174 ? 4.914 -5.895 -3.824 1 98.88 174 GLU A N 1
ATOM 1365 C CA . GLU A 1 174 ? 3.992 -4.852 -3.389 1 98.88 174 GLU A CA 1
ATOM 1366 C C . GLU A 1 174 ? 2.984 -5.387 -2.377 1 98.88 174 GLU A C 1
ATOM 1368 O O . GLU A 1 174 ? 2.635 -4.699 -1.415 1 98.88 174 GLU A O 1
ATOM 1373 N N . GLY A 1 175 ? 2.533 -6.605 -2.635 1 98.94 175 GLY A N 1
ATOM 1374 C CA . GLY A 1 175 ? 1.586 -7.234 -1.727 1 98.94 175 GLY A CA 1
ATOM 1375 C C . GLY A 1 175 ? 2.141 -7.438 -0.33 1 98.94 175 GLY A C 1
ATOM 1376 O O . GLY A 1 175 ? 1.437 -7.23 0.66 1 98.94 175 GLY A O 1
ATOM 1377 N N . ILE A 1 176 ? 3.385 -7.852 -0.236 1 98.94 176 ILE A N 1
ATOM 1378 C CA . ILE A 1 176 ? 4.043 -8.023 1.055 1 98.94 176 ILE A CA 1
ATOM 1379 C C . ILE A 1 176 ? 4.117 -6.68 1.777 1 98.94 176 ILE A C 1
ATOM 1381 O O . ILE A 1 176 ? 3.77 -6.578 2.955 1 98.94 176 ILE A O 1
ATOM 1385 N N . TYR A 1 177 ? 4.535 -5.645 1.057 1 98.81 177 TYR A N 1
ATOM 1386 C CA . TYR A 1 177 ? 4.641 -4.32 1.661 1 98.81 177 TYR A CA 1
ATOM 1387 C C . TYR A 1 177 ? 3.293 -3.865 2.209 1 98.81 177 TYR A C 1
ATOM 1389 O O . TYR A 1 177 ? 3.189 -3.473 3.373 1 98.81 177 TYR A O 1
ATOM 1397 N N . ALA A 1 178 ? 2.264 -3.953 1.413 1 98.62 178 ALA A N 1
ATOM 1398 C CA . ALA A 1 178 ? 0.942 -3.479 1.814 1 98.62 178 ALA A CA 1
ATOM 1399 C C . ALA A 1 178 ? 0.374 -4.328 2.945 1 98.62 178 ALA A C 1
ATOM 1401 O O . ALA A 1 178 ? -0.144 -3.799 3.932 1 98.62 178 ALA A O 1
ATOM 1402 N N . ALA A 1 179 ? 0.521 -5.652 2.871 1 98.62 179 ALA A N 1
ATOM 1403 C CA . ALA A 1 179 ? -0.032 -6.57 3.861 1 98.62 179 ALA A CA 1
ATOM 1404 C C . ALA A 1 179 ? 0.638 -6.383 5.219 1 98.62 179 ALA A C 1
ATOM 1406 O O . ALA A 1 179 ? 0.022 -6.621 6.262 1 98.62 179 ALA A O 1
ATOM 1407 N N . SER A 1 180 ? 1.86 -5.945 5.211 1 98.44 180 SER A N 1
ATOM 1408 C CA . SER A 1 180 ? 2.588 -5.742 6.461 1 98.44 180 SER A CA 1
ATOM 1409 C C . SER A 1 180 ? 1.911 -4.691 7.328 1 98.44 180 SER A C 1
ATOM 1411 O O . SER A 1 180 ? 2.127 -4.645 8.547 1 98.44 180 SER A O 1
ATOM 1413 N N . GLN A 1 181 ? 1.074 -3.893 6.688 1 97.81 181 GLN A N 1
ATOM 1414 C CA . GLN A 1 181 ? 0.456 -2.816 7.453 1 97.81 181 GLN A CA 1
ATOM 1415 C C . GLN A 1 181 ? -1.057 -3 7.539 1 97.81 181 GLN A C 1
ATOM 1417 O O . GLN A 1 181 ? -1.7 -2.482 8.453 1 97.81 181 GLN A O 1
ATOM 1422 N N . THR A 1 182 ? -1.658 -3.748 6.617 1 98.31 182 THR A N 1
ATOM 1423 C CA . THR A 1 182 ? -3.113 -3.82 6.547 1 98.31 182 THR A CA 1
ATOM 1424 C C . THR A 1 182 ? -3.643 -4.973 7.395 1 98.31 182 THR A C 1
ATOM 1426 O O . THR A 1 182 ? -4.785 -4.938 7.852 1 98.31 182 THR A O 1
ATOM 1429 N N . TYR A 1 183 ? -2.885 -5.996 7.57 1 98.06 183 TYR A N 1
ATOM 1430 C CA . TYR A 1 183 ? -3.285 -7.137 8.383 1 98.06 183 TYR A CA 1
ATOM 1431 C C . TYR A 1 183 ? -2.725 -7.023 9.797 1 98.06 183 TYR A C 1
ATOM 1433 O O . TYR A 1 183 ? -1.706 -6.363 10.016 1 98.06 183 TYR A O 1
ATOM 1441 N N . ARG A 1 184 ? -3.393 -7.668 10.758 1 95.44 184 ARG A N 1
ATOM 1442 C CA . ARG A 1 184 ? -2.889 -7.711 12.125 1 95.44 184 ARG A CA 1
ATOM 1443 C C . ARG A 1 184 ? -1.567 -8.469 12.195 1 95.44 184 ARG A C 1
ATOM 1445 O O . ARG A 1 184 ? -1.377 -9.461 11.492 1 95.44 184 ARG A O 1
ATOM 1452 N N . HIS A 1 185 ? -0.843 -7.895 13.133 1 92.19 185 HIS A N 1
ATOM 1453 C CA . HIS A 1 185 ? 0.422 -8.578 13.367 1 92.19 185 HIS A CA 1
ATOM 1454 C C . HIS A 1 185 ? 0.194 -10.039 13.742 1 92.19 185 HIS A C 1
ATOM 1456 O O . HIS A 1 185 ? -0.661 -10.344 14.578 1 92.19 185 HIS A O 1
ATOM 1462 N N . GLY A 1 186 ? 0.841 -10.992 13.078 1 91.62 186 GLY A N 1
ATOM 1463 C CA . GLY A 1 186 ? 0.719 -12.406 13.367 1 91.62 186 GLY A CA 1
ATOM 1464 C C . GLY A 1 186 ? -0.353 -13.094 12.547 1 91.62 186 GLY A C 1
ATOM 1465 O O . GLY A 1 186 ? -0.405 -14.328 12.484 1 91.62 186 GLY A O 1
ATOM 1466 N N . GLU A 1 187 ? -1.236 -12.328 12.023 1 94.31 187 GLU A N 1
ATOM 1467 C CA . GLU A 1 187 ? -2.305 -12.875 11.195 1 94.31 187 GLU A CA 1
ATOM 1468 C C . GLU A 1 187 ? -2.184 -12.391 9.75 1 94.31 187 GLU A C 1
ATOM 1470 O O . GLU A 1 187 ? -3.193 -12.125 9.094 1 94.31 187 GLU A O 1
ATOM 1475 N N . THR A 1 188 ? -1.018 -12.273 9.297 1 97.19 188 THR A N 1
ATOM 1476 C CA . THR A 1 188 ? -0.753 -11.734 7.969 1 97.19 188 THR A CA 1
ATOM 1477 C C . THR A 1 188 ? -0.493 -12.859 6.973 1 97.19 188 THR A C 1
ATOM 1479 O O . THR A 1 188 ? -0.006 -13.93 7.352 1 97.19 188 THR A O 1
ATOM 1482 N N . PRO A 1 189 ? -0.836 -12.664 5.691 1 98.81 189 PRO A N 1
ATOM 1483 C CA . PRO A 1 189 ? -0.571 -13.664 4.66 1 98.81 189 PRO A CA 1
ATOM 1484 C C . PRO A 1 189 ? 0.892 -13.688 4.223 1 98.81 189 PRO A C 1
ATOM 1486 O O . PRO A 1 189 ? 1.268 -14.484 3.355 1 98.81 189 PRO A O 1
ATOM 1489 N N . ILE A 1 190 ? 1.761 -12.953 4.785 1 98.81 190 ILE A N 1
ATOM 1490 C CA . ILE A 1 190 ? 3.109 -12.695 4.293 1 98.81 190 ILE A CA 1
ATOM 1491 C C . ILE A 1 190 ? 3.934 -13.984 4.359 1 98.81 190 ILE A C 1
ATOM 1493 O O . ILE A 1 190 ? 4.789 -14.227 3.504 1 98.81 190 ILE A O 1
ATOM 1497 N N . GLY A 1 191 ? 3.6 -14.836 5.273 1 98.38 191 GLY A N 1
ATOM 1498 C CA . GLY A 1 191 ? 4.391 -16.031 5.52 1 98.38 191 GLY A CA 1
ATOM 1499 C C . GLY A 1 191 ? 4.402 -16.984 4.348 1 98.38 191 GLY A C 1
ATOM 1500 O O . GLY A 1 191 ? 5.312 -17.812 4.219 1 98.38 191 GLY A O 1
ATOM 1501 N N . VAL A 1 192 ? 3.492 -16.922 3.406 1 98.62 192 VAL A N 1
ATOM 1502 C CA . VAL A 1 192 ? 3.385 -17.859 2.295 1 98.62 192 VAL A CA 1
ATOM 1503 C C . VAL A 1 192 ? 4.266 -17.406 1.138 1 98.62 192 VAL A C 1
ATOM 1505 O O . VAL A 1 192 ? 4.512 -18.156 0.193 1 98.62 192 VAL A O 1
ATOM 1508 N N . ALA A 1 193 ? 4.789 -16.188 1.188 1 98.81 193 ALA A N 1
ATOM 1509 C CA . ALA A 1 193 ? 5.387 -15.531 0.03 1 98.81 193 ALA A CA 1
ATOM 1510 C C . ALA A 1 193 ? 6.555 -16.344 -0.521 1 98.81 193 ALA A C 1
ATOM 1512 O O . ALA A 1 193 ? 6.648 -16.562 -1.729 1 98.81 193 ALA A O 1
ATOM 1513 N N . PRO A 1 194 ? 7.441 -16.859 0.333 1 98.88 194 PRO A N 1
ATOM 1514 C CA . PRO A 1 194 ? 8.562 -17.625 -0.226 1 98.88 194 PRO A CA 1
ATOM 1515 C C . PRO A 1 194 ? 8.117 -18.859 -0.983 1 98.88 194 PRO A C 1
ATOM 1517 O O . PRO A 1 194 ? 8.625 -19.141 -2.072 1 98.88 194 PRO A O 1
ATOM 1520 N N . ALA A 1 195 ? 7.16 -19.594 -0.451 1 98.75 195 ALA A N 1
ATOM 1521 C CA . ALA A 1 195 ? 6.648 -20.781 -1.137 1 98.75 195 ALA A CA 1
ATOM 1522 C C . ALA A 1 195 ? 5.918 -20.391 -2.42 1 98.75 195 ALA A C 1
ATOM 1524 O O . ALA A 1 195 ? 6.047 -21.078 -3.441 1 98.75 195 ALA A O 1
ATOM 1525 N N . LEU A 1 196 ? 5.195 -19.344 -2.344 1 98.81 196 LEU A N 1
ATOM 1526 C CA . LEU A 1 196 ? 4.453 -18.828 -3.492 1 98.81 196 LEU A CA 1
ATOM 1527 C C . LEU A 1 196 ? 5.395 -18.5 -4.645 1 98.81 196 LEU A C 1
ATOM 1529 O O . LEU A 1 196 ? 5.195 -18.953 -5.77 1 98.81 196 LEU A O 1
ATOM 1533 N N . VAL A 1 197 ? 6.445 -17.719 -4.371 1 98.88 197 VAL A N 1
ATOM 1534 C CA . VAL A 1 197 ? 7.305 -17.281 -5.461 1 98.88 197 VAL A CA 1
ATOM 1535 C C . VAL A 1 197 ? 8.156 -18.438 -5.957 1 98.88 197 VAL A C 1
ATOM 1537 O O . VAL A 1 197 ? 8.508 -18.5 -7.137 1 98.88 197 VAL A O 1
ATOM 1540 N N . THR A 1 198 ? 8.5 -19.375 -5.059 1 98.88 198 THR A N 1
ATOM 1541 C CA . THR A 1 198 ? 9.188 -20.578 -5.504 1 98.88 198 THR A CA 1
ATOM 1542 C C . THR A 1 198 ? 8.359 -21.328 -6.539 1 98.88 198 THR A C 1
ATOM 1544 O O . THR A 1 198 ? 8.867 -21.719 -7.59 1 98.88 198 THR A O 1
ATOM 1547 N N . GLN A 1 199 ? 7.109 -21.516 -6.258 1 98.5 199 GLN A N 1
ATOM 1548 C CA . GLN A 1 199 ? 6.203 -22.188 -7.184 1 98.5 199 GLN A CA 1
ATOM 1549 C C . GLN A 1 199 ? 6.133 -21.438 -8.516 1 98.5 199 GLN A C 1
ATOM 1551 O O . GLN A 1 199 ? 6.156 -22.062 -9.578 1 98.5 199 GLN A O 1
ATOM 1556 N N . LEU A 1 200 ? 6.02 -20.109 -8.477 1 98.81 200 LEU A N 1
ATOM 1557 C CA . LEU A 1 200 ? 5.922 -19.297 -9.68 1 98.81 200 LEU A CA 1
ATOM 1558 C C . LEU A 1 200 ? 7.199 -19.406 -10.516 1 98.81 200 LEU A C 1
ATOM 1560 O O . LEU A 1 200 ? 7.137 -19.562 -11.734 1 98.81 200 LEU A O 1
ATOM 1564 N N . ILE A 1 201 ? 8.336 -19.328 -9.828 1 98.88 201 ILE A N 1
ATOM 1565 C CA . ILE A 1 201 ? 9.633 -19.375 -10.508 1 98.88 201 ILE A CA 1
ATOM 1566 C C . ILE A 1 201 ? 9.836 -20.75 -11.148 1 98.88 201 ILE A C 1
ATOM 1568 O O . ILE A 1 201 ? 10.227 -20.828 -12.312 1 98.88 201 ILE A O 1
ATOM 1572 N N . GLU A 1 202 ? 9.531 -21.797 -10.43 1 98.31 202 GLU A N 1
ATOM 1573 C CA . GLU A 1 202 ? 9.688 -23.156 -10.969 1 98.31 202 GLU A CA 1
ATOM 1574 C C . GLU A 1 202 ? 8.781 -23.375 -12.172 1 98.31 202 GLU A C 1
ATOM 1576 O O . GLU A 1 202 ? 9.203 -23.969 -13.172 1 98.31 202 GLU A O 1
ATOM 1581 N N . ALA A 1 203 ? 7.605 -22.891 -12.109 1 97.81 203 ALA A N 1
ATOM 1582 C CA . ALA A 1 203 ? 6.656 -23.062 -13.203 1 97.81 203 ALA A CA 1
ATOM 1583 C C . ALA A 1 203 ? 7.094 -22.281 -14.438 1 97.81 203 ALA A C 1
ATOM 1585 O O . ALA A 1 203 ? 6.891 -22.734 -15.57 1 97.81 203 ALA A O 1
ATOM 1586 N N . ALA A 1 204 ? 7.684 -21.109 -14.188 1 98.19 204 ALA A N 1
ATOM 1587 C CA . ALA A 1 204 ? 8.031 -20.219 -15.281 1 98.19 204 ALA A CA 1
ATOM 1588 C C . ALA A 1 204 ? 9.336 -20.656 -15.953 1 98.19 204 ALA A C 1
ATOM 1590 O O . ALA A 1 204 ? 9.609 -20.266 -17.094 1 98.19 204 ALA A O 1
ATOM 1591 N N . CYS A 1 205 ? 10.148 -21.422 -15.281 1 97.06 205 CYS A N 1
ATOM 1592 C CA . CYS A 1 205 ? 11.469 -21.781 -15.766 1 97.06 205 CYS A CA 1
ATOM 1593 C C . CYS A 1 205 ? 11.508 -23.25 -16.203 1 97.06 205 CYS A C 1
ATOM 1595 O O . CYS A 1 205 ? 12.547 -23.734 -16.656 1 97.06 205 CYS A O 1
ATOM 1597 N N . ALA A 1 206 ? 10.422 -23.953 -16.125 1 88.56 206 ALA A N 1
ATOM 1598 C CA . ALA A 1 206 ? 10.359 -25.344 -16.594 1 88.56 206 ALA A CA 1
ATOM 1599 C C . ALA A 1 206 ? 10.297 -25.391 -18.125 1 88.56 206 ALA A C 1
ATOM 1601 O O . ALA A 1 206 ? 9.805 -24.453 -18.766 1 88.56 206 ALA A O 1
ATOM 1602 N N . MET B 1 1 ? -48.344 64.812 -1.974 1 36.06 1 MET B N 1
ATOM 1603 C CA . MET B 1 1 ? -47.281 64.125 -1.274 1 36.06 1 MET B CA 1
ATOM 1604 C C . MET B 1 1 ? -47.438 62.594 -1.438 1 36.06 1 MET B C 1
ATOM 1606 O O . MET B 1 1 ? -48.25 61.969 -0.771 1 36.06 1 MET B O 1
ATOM 1610 N N . SER B 1 2 ? -47.281 62 -2.709 1 48.5 2 SER B N 1
ATOM 1611 C CA . SER B 1 2 ? -47.344 60.625 -3.166 1 48.5 2 SER B CA 1
ATOM 1612 C C . SER B 1 2 ? -46.312 59.75 -2.457 1 48.5 2 SER B C 1
ATOM 1614 O O . SER B 1 2 ? -45.125 60.031 -2.502 1 48.5 2 SER B O 1
ATOM 1616 N N . GLY B 1 3 ? -46.656 59.188 -1.331 1 44 3 GLY B N 1
ATOM 1617 C CA . GLY B 1 3 ? -45.844 58.281 -0.52 1 44 3 GLY B CA 1
ATOM 1618 C C . GLY B 1 3 ? -45.312 57.125 -1.304 1 44 3 GLY B C 1
ATOM 1619 O O . GLY B 1 3 ? -46.062 56.375 -1.933 1 44 3 GLY B O 1
ATOM 1620 N N . ILE B 1 4 ? -44.094 57.156 -1.843 1 53.34 4 ILE B N 1
ATOM 1621 C CA . ILE B 1 4 ? -43.375 56.031 -2.441 1 53.34 4 ILE B CA 1
ATOM 1622 C C . ILE B 1 4 ? -43.344 54.875 -1.47 1 53.34 4 ILE B C 1
ATOM 1624 O O . ILE B 1 4 ? -42.844 55 -0.344 1 53.34 4 ILE B O 1
ATOM 1628 N N . GLU B 1 5 ? -44.344 53.969 -1.514 1 54.84 5 GLU B N 1
ATOM 1629 C CA . GLU B 1 5 ? -44.312 52.719 -0.756 1 54.84 5 GLU B CA 1
ATOM 1630 C C . GLU B 1 5 ? -43 51.969 -0.929 1 54.84 5 GLU B C 1
ATOM 1632 O O . GLU B 1 5 ? -42.625 51.594 -2.041 1 54.84 5 GLU B O 1
ATOM 1637 N N . ILE B 1 6 ? -41.969 52.25 -0.164 1 59.56 6 ILE B N 1
ATOM 1638 C CA . ILE B 1 6 ? -40.75 51.469 -0.098 1 59.56 6 ILE B CA 1
ATOM 1639 C C . ILE B 1 6 ? -41.094 49.969 -0.021 1 59.56 6 ILE B C 1
ATOM 1641 O O . ILE B 1 6 ? -41.844 49.562 0.847 1 59.56 6 ILE B O 1
ATOM 1645 N N . ALA B 1 7 ? -41 49.219 -1.155 1 58.97 7 ALA B N 1
ATOM 1646 C CA . ALA B 1 7 ? -41.156 47.781 -1.223 1 58.97 7 ALA B CA 1
ATOM 1647 C C . ALA B 1 7 ? -40.469 47.094 -0.052 1 58.97 7 ALA B C 1
ATOM 1649 O O . ALA B 1 7 ? -39.312 47.406 0.261 1 58.97 7 ALA B O 1
ATOM 1650 N N . LYS B 1 8 ? -41.188 46.562 0.897 1 57.69 8 LYS B N 1
ATOM 1651 C CA . LYS B 1 8 ? -40.656 45.719 1.981 1 57.69 8 LYS B CA 1
ATOM 1652 C C . LYS B 1 8 ? -39.688 44.688 1.451 1 57.69 8 LYS B C 1
ATOM 1654 O O . LYS B 1 8 ? -39.906 44.094 0.395 1 57.69 8 LYS B O 1
ATOM 1659 N N . PRO B 1 9 ? -38.375 44.656 1.885 1 55.44 9 PRO B N 1
ATOM 1660 C CA . PRO B 1 9 ? -37.469 43.656 1.366 1 55.44 9 PRO B CA 1
ATOM 1661 C C . PRO B 1 9 ? -38.062 42.25 1.386 1 55.44 9 PRO B C 1
ATOM 1663 O O . PRO B 1 9 ? -38.938 41.938 2.211 1 55.44 9 PRO B O 1
ATOM 1666 N N . LEU B 1 10 ? -38.125 41.438 0.317 1 54.69 10 LEU B N 1
ATOM 1667 C CA . LEU B 1 10 ? -38.531 40.062 0.227 1 54.69 10 LEU B CA 1
ATOM 1668 C C . LEU B 1 10 ? -37.969 39.25 1.388 1 54.69 10 LEU B C 1
ATOM 1670 O O . LEU B 1 10 ? -36.812 39.438 1.794 1 54.69 10 LEU B O 1
ATOM 1674 N N . PRO B 1 11 ? -38.812 38.656 2.279 1 53.34 11 PRO B N 1
ATOM 1675 C CA . PRO B 1 11 ? -38.281 37.844 3.375 1 53.34 11 PRO B CA 1
ATOM 1676 C C . PRO B 1 11 ? -37.125 36.969 2.949 1 53.34 11 PRO B C 1
ATOM 1678 O O . PRO B 1 11 ? -37.062 36.5 1.803 1 53.34 11 PRO B O 1
ATOM 1681 N N . ARG B 1 12 ? -36 37.156 3.438 1 51.5 12 ARG B N 1
ATOM 1682 C CA . ARG B 1 12 ? -34.875 36.25 3.221 1 51.5 12 ARG B CA 1
ATOM 1683 C C . ARG B 1 12 ? -35.312 34.812 3.242 1 51.5 12 ARG B C 1
ATOM 1685 O O . ARG B 1 12 ? -36 34.375 4.168 1 51.5 12 ARG B O 1
ATOM 1692 N N . ARG B 1 13 ? -35.625 34.125 2.193 1 48.31 13 ARG B N 1
ATOM 1693 C CA . ARG B 1 13 ? -35.875 32.688 2.16 1 48.31 13 ARG B CA 1
ATOM 1694 C C . ARG B 1 13 ? -35.031 31.953 3.193 1 48.31 13 ARG B C 1
ATOM 1696 O O . ARG B 1 13 ? -33.781 31.938 3.107 1 48.31 13 ARG B O 1
ATOM 1703 N N . THR B 1 14 ? -35.406 31.875 4.398 1 47.78 14 THR B N 1
ATOM 1704 C CA . THR B 1 14 ? -34.75 31.062 5.414 1 47.78 14 THR B CA 1
ATOM 1705 C C . THR B 1 14 ? -34.375 29.703 4.852 1 47.78 14 THR B C 1
ATOM 1707 O O . THR B 1 14 ? -35.219 28.984 4.336 1 47.78 14 THR B O 1
ATOM 1710 N N . ARG B 1 15 ? -33.25 29.516 4.184 1 52.5 15 ARG B N 1
ATOM 1711 C CA . ARG B 1 15 ? -32.812 28.188 3.791 1 52.5 15 ARG B CA 1
ATOM 1712 C C . ARG B 1 15 ? -33.219 27.141 4.828 1 52.5 15 ARG B C 1
ATOM 1714 O O . ARG B 1 15 ? -32.875 27.25 6 1 52.5 15 ARG B O 1
ATOM 1721 N N . ARG B 1 16 ? -34.344 26.516 4.727 1 54.34 16 ARG B N 1
ATOM 1722 C CA . ARG B 1 16 ? -34.844 25.438 5.578 1 54.34 16 ARG B CA 1
ATOM 1723 C C . ARG B 1 16 ? -33.688 24.516 5.996 1 54.34 16 ARG B C 1
ATOM 1725 O O . ARG B 1 16 ? -32.938 24.031 5.156 1 54.34 16 ARG B O 1
ATOM 1732 N N . PRO B 1 17 ? -33.469 24.453 7.309 1 61.53 17 PRO B N 1
ATOM 1733 C CA . PRO B 1 17 ? -32.375 23.578 7.801 1 61.53 17 PRO B CA 1
ATOM 1734 C C . PRO B 1 17 ? -32.5 22.156 7.258 1 61.53 17 PRO B C 1
ATOM 1736 O O . PRO B 1 17 ? -33.594 21.609 7.145 1 61.53 17 PRO B O 1
ATOM 1739 N N . ILE B 1 18 ? -31.594 21.75 6.434 1 69.19 18 ILE B N 1
ATOM 1740 C CA . ILE B 1 18 ? -31.531 20.375 5.984 1 69.19 18 ILE B CA 1
ATOM 1741 C C . ILE B 1 18 ? -31.703 19.422 7.172 1 69.19 18 ILE B C 1
ATOM 1743 O O . ILE B 1 18 ? -31.25 19.719 8.281 1 69.19 18 ILE B O 1
ATOM 1747 N N . ASP B 1 19 ? -32.594 18.469 7.066 1 80.56 19 ASP B N 1
ATOM 1748 C CA . ASP B 1 19 ? -32.812 17.547 8.172 1 80.56 19 ASP B CA 1
ATOM 1749 C C . ASP B 1 19 ? -31.547 16.75 8.477 1 80.56 19 ASP B C 1
ATOM 1751 O O . ASP B 1 19 ? -30.594 16.766 7.684 1 80.56 19 ASP B O 1
ATOM 1755 N N . GLY B 1 20 ? -31.469 16.266 9.602 1 82.62 20 GLY B N 1
ATOM 1756 C CA . GLY B 1 20 ? -30.297 15.617 10.156 1 82.62 20 GLY B CA 1
ATOM 1757 C C . GLY B 1 20 ? -29.766 14.5 9.281 1 82.62 20 GLY B C 1
ATOM 1758 O O . GLY B 1 20 ? -28.562 14.406 9.039 1 82.62 20 GLY B O 1
ATOM 1759 N N . ALA B 1 21 ? -30.641 13.68 8.797 1 85.88 21 ALA B N 1
ATOM 1760 C CA . ALA B 1 21 ? -30.25 12.555 7.957 1 85.88 21 ALA B CA 1
ATOM 1761 C C . ALA B 1 21 ? -29.656 13.031 6.637 1 85.88 21 ALA B C 1
ATOM 1763 O O . ALA B 1 21 ? -28.688 12.461 6.145 1 85.88 21 ALA B O 1
ATOM 1764 N N . THR B 1 22 ? -30.219 13.969 6.098 1 89.44 22 THR B N 1
ATOM 1765 C CA . THR B 1 22 ? -29.719 14.547 4.852 1 89.44 22 THR B CA 1
ATOM 1766 C C . THR B 1 22 ? -28.344 15.18 5.062 1 89.44 22 THR B C 1
ATOM 1768 O O . THR B 1 22 ? -27.438 15 4.246 1 89.44 22 THR B O 1
ATOM 1771 N N . ALA B 1 23 ? -28.234 15.875 6.164 1 89.94 23 ALA B N 1
ATOM 1772 C CA . ALA B 1 23 ? -26.953 16.5 6.496 1 89.94 23 ALA B CA 1
ATOM 1773 C C . ALA B 1 23 ? -25.875 15.438 6.672 1 89.94 23 ALA B C 1
ATOM 1775 O O . ALA B 1 23 ? -24.75 15.609 6.191 1 89.94 23 ALA B O 1
ATOM 1776 N N . GLN B 1 24 ? -26.25 14.438 7.359 1 92.69 24 GLN B N 1
ATOM 1777 C CA . GLN B 1 24 ? -25.297 13.352 7.586 1 92.69 24 GLN B CA 1
ATOM 1778 C C . GLN B 1 24 ? -24.828 12.75 6.266 1 92.69 24 GLN B C 1
ATOM 1780 O O . GLN B 1 24 ? -23.641 12.5 6.078 1 92.69 24 GLN B O 1
ATOM 1785 N N . GLU B 1 25 ? -25.719 12.516 5.371 1 94.81 25 GLU B N 1
ATOM 1786 C CA . GLU B 1 25 ? -25.375 11.938 4.07 1 94.81 25 GLU B CA 1
ATOM 1787 C C . GLU B 1 25 ? -24.5 12.875 3.256 1 94.81 25 GLU B C 1
ATOM 1789 O O . GLU B 1 25 ? -23.547 12.438 2.609 1 94.81 25 GLU B O 1
ATOM 1794 N N . HIS B 1 26 ? -24.781 14.141 3.305 1 95 26 HIS B N 1
ATOM 1795 C CA . HIS B 1 26 ? -23.969 15.117 2.602 1 95 26 HIS B CA 1
ATOM 1796 C C . HIS B 1 26 ? -22.547 15.141 3.145 1 95 26 HIS B C 1
ATOM 1798 O O . HIS B 1 26 ? -21.578 15.195 2.377 1 95 26 HIS B O 1
ATOM 1804 N N . LEU B 1 27 ? -22.5 15.094 4.418 1 95.94 27 LEU B N 1
ATOM 1805 C CA . LEU B 1 27 ? -21.188 15.094 5.074 1 95.94 27 LEU B CA 1
ATOM 1806 C C . LEU B 1 27 ? -20.391 13.844 4.707 1 95.94 27 LEU B C 1
ATOM 1808 O O . LEU B 1 27 ? -19.203 13.93 4.387 1 95.94 27 LEU B O 1
ATOM 1812 N N . LEU B 1 28 ? -21.078 12.742 4.715 1 96.62 28 LEU B N 1
ATOM 1813 C CA . LEU B 1 28 ? -20.406 11.477 4.422 1 96.62 28 LEU B CA 1
ATOM 1814 C C . LEU B 1 28 ? -19.969 11.422 2.961 1 96.62 28 LEU B C 1
ATOM 1816 O O . LEU B 1 28 ? -18.875 10.938 2.65 1 96.62 28 LEU B O 1
ATOM 1820 N N . ARG B 1 29 ? -20.734 11.891 2.068 1 97.31 29 ARG B N 1
ATOM 1821 C CA . ARG B 1 29 ? -20.359 11.938 0.656 1 97.31 29 ARG B CA 1
ATOM 1822 C C . ARG B 1 29 ? -19.172 12.852 0.431 1 97.31 29 ARG B C 1
ATOM 1824 O O . ARG B 1 29 ? -18.25 12.516 -0.326 1 97.31 29 ARG B O 1
ATOM 1831 N N . ALA B 1 30 ? -19.219 13.977 1.067 1 97.62 30 ALA B N 1
ATOM 1832 C CA . ALA B 1 30 ? -18.094 14.906 0.989 1 97.62 30 ALA B CA 1
ATOM 1833 C C . ALA B 1 30 ? -16.812 14.281 1.547 1 97.62 30 ALA B C 1
ATOM 1835 O O . ALA B 1 30 ? -15.75 14.383 0.941 1 97.62 30 ALA B O 1
ATOM 1836 N N . ALA B 1 31 ? -16.984 13.617 2.705 1 97.38 31 ALA B N 1
ATOM 1837 C CA . ALA B 1 31 ? -15.844 12.953 3.334 1 97.38 31 ALA B CA 1
ATOM 1838 C C . ALA B 1 31 ? -15.281 11.859 2.428 1 97.38 31 ALA B C 1
ATOM 1840 O O . ALA B 1 31 ? -14.062 11.75 2.258 1 97.38 31 ALA B O 1
ATOM 18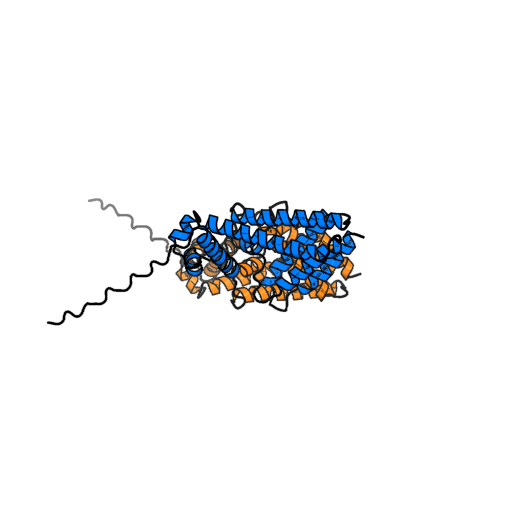41 N N . GLU B 1 32 ? -16.156 11.102 1.863 1 97.31 32 GLU B N 1
ATOM 1842 C CA . GLU B 1 32 ? -15.742 10.023 0.965 1 97.31 32 GLU B CA 1
ATOM 1843 C C . GLU B 1 32 ? -14.906 10.57 -0.196 1 97.31 32 GLU B C 1
ATOM 1845 O O . GLU B 1 32 ? -13.852 10.023 -0.516 1 97.31 32 GLU B O 1
ATOM 1850 N N . GLU B 1 33 ? -15.375 11.586 -0.756 1 97.25 33 GLU B N 1
ATOM 1851 C CA . GLU B 1 33 ? -14.688 12.188 -1.898 1 97.25 33 GLU B CA 1
ATOM 1852 C C . GLU B 1 33 ? -13.336 12.758 -1.489 1 97.25 33 GLU B C 1
ATOM 1854 O O . GLU B 1 33 ? -12.312 12.438 -2.096 1 97.25 33 GLU B O 1
ATOM 1859 N N . LEU B 1 34 ? -13.336 13.531 -0.43 1 97.81 34 LEU B N 1
ATOM 1860 C CA . LEU B 1 34 ? -12.141 14.266 -0.043 1 97.81 34 LEU B CA 1
ATOM 1861 C C . LEU B 1 34 ? -11.117 13.336 0.608 1 97.81 34 LEU B C 1
ATOM 1863 O O . LEU B 1 34 ? -9.93 13.398 0.291 1 97.81 34 LEU B O 1
ATOM 1867 N N . PHE B 1 35 ? -11.586 12.453 1.551 1 98 35 PHE B N 1
ATOM 1868 C CA . PHE B 1 35 ? -10.68 11.539 2.238 1 98 35 PHE B CA 1
ATOM 1869 C C . PHE B 1 35 ? -10.016 10.594 1.25 1 98 35 PHE B C 1
ATOM 1871 O O . PHE B 1 35 ? -8.805 10.352 1.33 1 98 35 PHE B O 1
ATOM 1878 N N . TYR B 1 36 ? -10.773 10.07 0.312 1 97.62 36 TYR B N 1
ATOM 1879 C CA . TYR B 1 36 ? -10.211 9.141 -0.658 1 97.62 36 TYR B CA 1
ATOM 1880 C C . TYR B 1 36 ? -9.219 9.836 -1.581 1 97.62 36 TYR B C 1
ATOM 1882 O O . TYR B 1 36 ? -8.133 9.328 -1.835 1 97.62 36 TYR B O 1
ATOM 1890 N N . LYS B 1 37 ? -9.539 10.977 -2.039 1 95.88 37 LYS B N 1
ATOM 1891 C CA . LYS B 1 37 ? -8.742 11.68 -3.045 1 95.88 37 LYS B CA 1
ATOM 1892 C C . LYS B 1 37 ? -7.5 12.305 -2.424 1 95.88 37 LYS B C 1
ATOM 1894 O O . LYS B 1 37 ? -6.406 12.219 -2.986 1 95.88 37 LYS B O 1
ATOM 1899 N N . GLU B 1 38 ? -7.641 12.867 -1.217 1 95.19 38 GLU B N 1
ATOM 1900 C CA . GLU B 1 38 ? -6.59 13.75 -0.71 1 95.19 38 GLU B CA 1
ATOM 1901 C C . GLU B 1 38 ? -5.898 13.133 0.505 1 95.19 38 GLU B C 1
ATOM 1903 O O . GLU B 1 38 ? -4.809 13.57 0.887 1 95.19 38 GLU B O 1
ATOM 1908 N N . GLY B 1 39 ? -6.527 12.141 1.106 1 95.94 39 GLY B N 1
ATOM 1909 C CA . GLY B 1 39 ? -5.988 11.562 2.33 1 95.94 39 GLY B CA 1
ATOM 1910 C C . GLY B 1 39 ? -6.758 11.977 3.57 1 95.94 39 GLY B C 1
ATOM 1911 O O . GLY B 1 39 ? -7.148 13.141 3.707 1 95.94 39 GLY B O 1
ATOM 1912 N N . VAL B 1 40 ? -6.945 11.109 4.461 1 96.38 40 VAL B N 1
ATOM 1913 C CA . VAL B 1 40 ? -7.773 11.289 5.652 1 96.38 40 VAL B CA 1
ATOM 1914 C C . VAL B 1 40 ? -7.102 12.281 6.602 1 96.38 40 VAL B C 1
ATOM 1916 O O . VAL B 1 40 ? -7.766 13.164 7.152 1 96.38 40 VAL B O 1
ATOM 1919 N N . ARG B 1 41 ? -5.816 12.188 6.77 1 92.31 41 ARG B N 1
ATOM 1920 C CA . ARG B 1 41 ? -5.102 13.039 7.723 1 92.31 41 ARG B CA 1
ATOM 1921 C C . ARG B 1 41 ? -4.957 14.461 7.191 1 92.31 41 ARG B C 1
ATOM 1923 O O . ARG B 1 41 ? -4.941 15.414 7.965 1 92.31 41 ARG B O 1
ATOM 1930 N N . THR B 1 42 ? -4.934 14.578 5.93 1 91.5 42 THR B N 1
ATOM 1931 C CA . THR B 1 42 ? -4.703 15.867 5.285 1 91.5 42 THR B CA 1
ATOM 1932 C C . THR B 1 42 ? -5.973 16.719 5.297 1 91.5 42 THR B C 1
ATOM 1934 O O . THR B 1 42 ? -5.914 17.922 5.496 1 91.5 42 THR B O 1
ATOM 1937 N N . VAL B 1 43 ? -7.086 16.047 5.102 1 96.06 43 VAL B N 1
ATOM 1938 C CA . VAL B 1 43 ? -8.352 16.766 4.965 1 96.06 43 VAL B CA 1
ATOM 1939 C C . VAL B 1 43 ? -8.867 17.172 6.348 1 96.06 43 VAL B C 1
ATOM 1941 O O . VAL B 1 43 ? -9.008 16.328 7.234 1 96.06 43 VAL B O 1
ATOM 1944 N N . GLY B 1 44 ? -9.117 18.5 6.516 1 94.94 44 GLY B N 1
ATOM 1945 C CA . GLY B 1 44 ? -9.711 18.984 7.75 1 94.94 44 GLY B CA 1
ATOM 1946 C C . GLY B 1 44 ? -11.227 19.031 7.707 1 94.94 44 GLY B C 1
ATOM 1947 O O . GLY B 1 44 ? -11.828 18.875 6.641 1 94.94 44 GLY B O 1
ATOM 1948 N N . VAL B 1 45 ? -11.781 19.234 8.852 1 95.75 45 VAL B N 1
ATOM 1949 C CA . VAL B 1 45 ? -13.234 19.266 8.984 1 95.75 45 VAL B CA 1
ATOM 1950 C C . VAL B 1 45 ? -13.797 20.438 8.18 1 95.75 45 VAL B C 1
ATOM 1952 O O . VAL B 1 45 ? -14.891 20.344 7.617 1 95.75 45 VAL B O 1
ATOM 1955 N N . GLU B 1 46 ? -13.047 21.5 8.047 1 96.62 46 GLU B N 1
ATOM 1956 C CA . GLU B 1 46 ? -13.5 22.672 7.301 1 96.62 46 GLU B CA 1
ATOM 1957 C C . GLU B 1 46 ? -13.719 22.344 5.828 1 96.62 46 GLU B C 1
ATOM 1959 O O . GLU B 1 46 ? -14.727 22.734 5.242 1 96.62 46 GLU B O 1
ATOM 1964 N N . ALA B 1 47 ? -12.82 21.625 5.262 1 97.38 47 ALA B N 1
ATOM 1965 C CA . ALA B 1 47 ? -12.945 21.234 3.861 1 97.38 47 ALA B CA 1
ATOM 1966 C C . ALA B 1 47 ? -14.164 20.344 3.646 1 97.38 47 ALA B C 1
ATOM 1968 O O . ALA B 1 47 ? -14.859 20.469 2.633 1 97.38 47 ALA B O 1
ATOM 1969 N N . VAL B 1 48 ? -14.445 19.484 4.59 1 97.88 48 VAL B N 1
ATOM 1970 C CA . VAL B 1 48 ? -15.562 18.547 4.484 1 97.88 48 VAL B CA 1
ATOM 1971 C C . VAL B 1 48 ? -16.891 19.312 4.531 1 97.88 48 VAL B C 1
ATOM 1973 O O . VAL B 1 48 ? -17.766 19.094 3.701 1 97.88 48 VAL B O 1
ATOM 1976 N N . VAL B 1 49 ? -17.016 20.234 5.5 1 96.88 49 VAL B N 1
ATOM 1977 C CA . VAL B 1 49 ? -18.266 20.953 5.656 1 96.88 49 VAL B CA 1
ATOM 1978 C C . VAL B 1 49 ? -18.484 21.875 4.457 1 96.88 49 VAL B C 1
ATOM 1980 O O . VAL B 1 49 ? -19.625 22.047 3.994 1 96.88 49 VAL B O 1
ATOM 1983 N N . GLU B 1 50 ? -17.438 22.484 3.953 1 97.56 50 GLU B N 1
ATOM 1984 C CA . GLU B 1 50 ? -17.531 23.328 2.762 1 97.56 50 GLU B CA 1
ATOM 1985 C C . GLU B 1 50 ? -18.016 22.531 1.558 1 97.56 50 GLU B C 1
ATOM 1987 O O . GLU B 1 50 ? -18.938 22.953 0.847 1 97.56 50 GLU B O 1
ATOM 1992 N N . ARG B 1 51 ? -17.484 21.391 1.365 1 97.12 51 ARG B N 1
ATOM 1993 C CA . ARG B 1 51 ? -17.875 20.531 0.248 1 97.12 51 ARG B CA 1
ATOM 1994 C C . ARG B 1 51 ? -19.312 20.031 0.417 1 97.12 51 ARG B C 1
ATOM 1996 O O . ARG B 1 51 ? -20.047 19.891 -0.563 1 97.12 51 ARG B O 1
ATOM 2003 N N . ALA B 1 52 ? -19.656 19.766 1.617 1 96.56 52 ALA B N 1
ATOM 2004 C CA . ALA B 1 52 ? -20.984 19.219 1.92 1 96.56 52 ALA B CA 1
ATOM 2005 C C . ALA B 1 52 ? -22.047 20.312 1.822 1 96.56 52 ALA B C 1
ATOM 2007 O O . ALA B 1 52 ? -23.25 20 1.758 1 96.56 52 ALA B O 1
ATOM 2008 N N . GLY B 1 53 ? -21.656 21.547 1.911 1 95.88 53 GLY B N 1
ATOM 2009 C CA . GLY B 1 53 ? -22.594 22.656 1.869 1 95.88 53 GLY B CA 1
ATOM 2010 C C . GLY B 1 53 ? -23.359 22.828 3.162 1 95.88 53 GLY B C 1
ATOM 2011 O O . GLY B 1 53 ? -24.547 23.172 3.139 1 95.88 53 GLY B O 1
ATOM 2012 N N . VAL B 1 54 ? -22.75 22.516 4.25 1 93.94 54 VAL B N 1
ATOM 2013 C CA . VAL B 1 54 ? -23.375 22.672 5.559 1 93.94 54 VAL B CA 1
ATOM 2014 C C . VAL B 1 54 ? -22.453 23.453 6.488 1 93.94 54 VAL B C 1
ATOM 2016 O O . VAL B 1 54 ? -21.297 23.719 6.145 1 93.94 54 VAL B O 1
ATOM 2019 N N . ASN B 1 55 ? -22.984 23.875 7.582 1 90.12 55 ASN B N 1
ATOM 2020 C CA . ASN B 1 55 ? -22.141 24.578 8.531 1 90.12 55 ASN B CA 1
ATOM 2021 C C . ASN B 1 55 ? -21.438 23.609 9.492 1 90.12 55 ASN B C 1
ATOM 2023 O O . ASN B 1 55 ? -21.812 22.453 9.578 1 90.12 55 ASN B O 1
ATOM 2027 N N . LYS B 1 56 ? -20.391 24.062 10.133 1 91.81 56 LYS B N 1
ATOM 2028 C CA . LYS B 1 56 ? -19.547 23.281 11.031 1 91.81 56 LYS B CA 1
ATOM 2029 C C . LYS B 1 56 ? -20.359 22.688 12.172 1 91.81 56 LYS B C 1
ATOM 2031 O O . LYS B 1 56 ? -20.109 21.562 12.609 1 91.81 56 LYS B O 1
ATOM 2036 N N . MET B 1 57 ? -21.359 23.406 12.602 1 90.69 57 MET B N 1
ATOM 2037 C CA . MET B 1 57 ? -22.203 22.938 13.703 1 90.69 57 MET B CA 1
ATOM 2038 C C . MET B 1 57 ? -22.984 21.703 13.297 1 90.69 57 MET B C 1
ATOM 2040 O O . MET B 1 57 ? -23.188 20.797 14.109 1 90.69 57 MET B O 1
ATOM 2044 N N . SER B 1 58 ? -23.375 21.688 12.117 1 90.75 58 SER B N 1
ATOM 2045 C CA . SER B 1 58 ? -24.094 20.531 11.586 1 90.75 58 SER B CA 1
ATOM 2046 C C . SER B 1 58 ? -23.234 19.281 11.672 1 90.75 58 SER B C 1
ATOM 2048 O O . SER B 1 58 ? -23.734 18.188 11.992 1 90.75 58 SER B O 1
ATOM 2050 N N . LEU B 1 59 ? -21.938 19.375 11.328 1 93.25 59 LEU B N 1
ATOM 2051 C CA . LEU B 1 59 ? -21.016 18.234 11.406 1 93.25 59 LEU B CA 1
ATOM 2052 C C . LEU B 1 59 ? -20.938 17.703 12.836 1 93.25 59 LEU B C 1
ATOM 2054 O O . LEU B 1 59 ? -21.047 16.5 13.055 1 93.25 59 LEU B O 1
ATOM 2058 N N . TYR B 1 60 ? -20.875 18.625 13.797 1 92.69 60 TYR B N 1
ATOM 2059 C CA . TYR B 1 60 ? -20.656 18.203 15.18 1 92.69 60 TYR B CA 1
ATOM 2060 C C . TYR B 1 60 ? -21.953 17.75 15.828 1 92.69 60 TYR B C 1
ATOM 2062 O O . TYR B 1 60 ? -21.938 17.094 16.875 1 92.69 60 TYR B O 1
ATOM 2070 N N . ARG B 1 61 ? -23.047 18.047 15.227 1 93.12 61 ARG B N 1
ATOM 2071 C CA . ARG B 1 61 ? -24.312 17.453 15.625 1 93.12 61 ARG B CA 1
ATOM 2072 C C . ARG B 1 61 ? -24.375 15.984 15.227 1 93.12 61 ARG B C 1
ATOM 2074 O O . ARG B 1 61 ? -25.016 15.18 15.906 1 93.12 61 ARG B O 1
ATOM 2081 N N . GLN B 1 62 ? -23.734 15.773 14.164 1 93.25 62 GLN B N 1
ATOM 2082 C CA . GLN B 1 62 ? -23.797 14.422 13.609 1 93.25 62 GLN B CA 1
ATOM 2083 C C . GLN B 1 62 ? -22.625 13.57 14.094 1 93.25 62 GLN B C 1
ATOM 2085 O O . GLN B 1 62 ? -22.766 12.359 14.281 1 93.25 62 GLN B O 1
ATOM 2090 N N . PHE B 1 63 ? -21.453 14.188 14.234 1 94.62 63 PHE B N 1
ATOM 2091 C CA . PHE B 1 63 ? -20.234 13.492 14.633 1 94.62 63 PHE B CA 1
ATOM 2092 C C . PHE B 1 63 ? -19.531 14.242 15.766 1 94.62 63 PHE B C 1
ATOM 2094 O O . PHE B 1 63 ? -19.25 15.43 15.648 1 94.62 63 PHE B O 1
ATOM 2101 N N . SER B 1 64 ? -19.172 13.547 16.797 1 92.25 64 SER B N 1
ATOM 2102 C CA . SER B 1 64 ? -18.594 14.164 17.984 1 92.25 64 SER B CA 1
ATOM 2103 C C . SER B 1 64 ? -17.156 14.602 17.734 1 92.25 64 SER B C 1
ATOM 2105 O O . SER B 1 64 ? -16.609 15.406 18.484 1 92.25 64 SER B O 1
ATOM 2107 N N . SER B 1 65 ? -16.562 14.008 16.734 1 93.25 65 SER B N 1
ATOM 2108 C CA . SER B 1 65 ? -15.172 14.312 16.422 1 93.25 65 SER B CA 1
ATOM 2109 C C . SER B 1 65 ? -14.844 13.953 14.969 1 93.25 65 SER B C 1
ATOM 2111 O O . SER B 1 65 ? -15.625 13.281 14.297 1 93.25 65 SER B O 1
ATOM 2113 N N . LYS B 1 66 ? -13.742 14.398 14.484 1 93.62 66 LYS B N 1
ATOM 2114 C CA . LYS B 1 66 ? -13.258 13.992 13.164 1 93.62 66 LYS B CA 1
ATOM 2115 C C . LYS B 1 66 ? -13.039 12.484 13.102 1 93.62 66 LYS B C 1
ATOM 2117 O O . LYS B 1 66 ? -13.289 11.859 12.07 1 93.62 66 LYS B O 1
ATOM 2122 N N . ASP B 1 67 ? -12.602 11.914 14.227 1 95 67 ASP B N 1
ATOM 2123 C CA . ASP B 1 67 ? -12.367 10.469 14.289 1 95 67 ASP B CA 1
ATOM 2124 C C . ASP B 1 67 ? -13.656 9.695 14.031 1 95 67 ASP B C 1
ATOM 2126 O O . ASP B 1 67 ? -13.648 8.68 13.328 1 95 67 ASP B O 1
ATOM 2130 N N . GLU B 1 68 ? -14.672 10.164 14.602 1 96.31 68 GLU B N 1
ATOM 2131 C CA . GLU B 1 68 ? -15.953 9.5 14.367 1 96.31 68 GLU B CA 1
ATOM 2132 C C . GLU B 1 68 ? -16.359 9.594 12.906 1 96.31 68 GLU B C 1
ATOM 2134 O O . GLU B 1 68 ? -16.953 8.656 12.359 1 96.31 68 GLU B O 1
ATOM 2139 N N . LEU B 1 69 ? -16.109 10.781 12.312 1 97 69 LEU B N 1
ATOM 2140 C CA . LEU B 1 69 ? -16.359 10.953 10.883 1 97 69 LEU B CA 1
ATOM 2141 C C . LEU B 1 69 ? -15.516 9.992 10.062 1 97 69 LEU B C 1
ATOM 2143 O O . LEU B 1 69 ? -16.016 9.383 9.109 1 97 69 LEU B O 1
ATOM 2147 N N . ILE B 1 70 ? -14.266 9.781 10.414 1 98 70 ILE B N 1
ATOM 2148 C CA . ILE B 1 70 ? -13.344 8.875 9.742 1 98 70 ILE B CA 1
ATOM 2149 C C . ILE B 1 70 ? -13.867 7.445 9.836 1 98 70 ILE B C 1
ATOM 2151 O O . ILE B 1 70 ? -13.867 6.711 8.844 1 98 70 ILE B O 1
ATOM 2155 N N . LEU B 1 71 ? -14.297 7.035 11.039 1 98.25 71 LEU B N 1
ATOM 2156 C CA . LEU B 1 71 ? -14.812 5.684 11.227 1 98.25 71 LEU B CA 1
ATOM 2157 C C . LEU B 1 71 ? -16.062 5.461 10.391 1 98.25 71 LEU B C 1
ATOM 2159 O O . LEU B 1 71 ? -16.25 4.383 9.82 1 98.25 71 LEU B O 1
ATOM 2163 N N . ALA B 1 72 ? -16.891 6.48 10.281 1 97.81 72 ALA B N 1
ATOM 2164 C CA . ALA B 1 72 ? -18.078 6.391 9.445 1 97.81 72 ALA B CA 1
ATOM 2165 C C . ALA B 1 72 ? -17.703 6.273 7.969 1 97.81 72 ALA B C 1
ATOM 2167 O O . ALA B 1 72 ? -18.312 5.5 7.227 1 97.81 72 ALA B O 1
ATOM 2168 N N . TYR B 1 73 ? -16.781 7.047 7.598 1 98.31 73 TYR B N 1
ATOM 2169 C CA . TYR B 1 73 ? -16.219 6.957 6.254 1 98.31 73 TYR B CA 1
ATOM 2170 C C . TYR B 1 73 ? -15.727 5.547 5.965 1 98.31 73 TYR B C 1
ATOM 2172 O O . TYR B 1 73 ? -16.078 4.957 4.938 1 98.31 73 TYR B O 1
ATOM 2180 N N . LEU B 1 74 ? -14.961 4.914 6.836 1 98.75 74 LEU B N 1
ATOM 2181 C CA . LEU B 1 74 ? -14.383 3.594 6.633 1 98.75 74 LEU B CA 1
ATOM 2182 C C . LEU B 1 74 ? -15.469 2.52 6.609 1 98.75 74 LEU B C 1
ATOM 2184 O O . LEU B 1 74 ? -15.344 1.523 5.895 1 98.75 74 LEU B O 1
ATOM 2188 N N . GLU B 1 75 ? -16.484 2.727 7.391 1 98.5 75 GLU B N 1
ATOM 2189 C CA . GLU B 1 75 ? -17.625 1.807 7.344 1 98.5 75 GLU B CA 1
ATOM 2190 C C . GLU B 1 75 ? -18.266 1.794 5.961 1 98.5 75 GLU B C 1
ATOM 2192 O O . GLU B 1 75 ? -18.594 0.73 5.438 1 98.5 75 GLU B O 1
ATOM 2197 N N . ARG B 1 76 ? -18.406 2.961 5.395 1 97.75 76 ARG B N 1
ATOM 2198 C CA . ARG B 1 76 ? -18.953 3.057 4.047 1 97.75 76 ARG B CA 1
ATOM 2199 C C . ARG B 1 76 ? -18.031 2.416 3.027 1 97.75 76 ARG B C 1
ATOM 2201 O O . ARG B 1 76 ? -18.469 1.701 2.129 1 97.75 76 ARG B O 1
ATOM 2208 N N . MET B 1 77 ? -16.781 2.646 3.164 1 98.38 77 MET B N 1
ATOM 2209 C CA . MET B 1 77 ? -15.797 2.049 2.262 1 98.38 77 MET B CA 1
ATOM 2210 C C . MET B 1 77 ? -15.812 0.529 2.373 1 98.38 77 MET B C 1
ATOM 2212 O O . MET B 1 77 ? -15.664 -0.173 1.372 1 98.38 77 MET B O 1
ATOM 2216 N N . ASP B 1 78 ? -15.992 0.051 3.578 1 98.75 78 ASP B N 1
ATOM 2217 C CA . ASP B 1 78 ? -16.078 -1.388 3.814 1 98.75 78 ASP B CA 1
ATOM 2218 C C . ASP B 1 78 ? -17.25 -2.002 3.068 1 98.75 78 ASP B C 1
ATOM 2220 O O . ASP B 1 78 ? -17.109 -3.023 2.395 1 98.75 78 ASP B O 1
ATOM 2224 N N . ALA B 1 79 ? -18.359 -1.367 3.191 1 98.44 79 ALA B N 1
ATOM 2225 C CA . ALA B 1 79 ? -19.547 -1.832 2.488 1 98.44 79 ALA B CA 1
ATOM 2226 C C . ALA B 1 79 ? -19.328 -1.829 0.978 1 98.44 79 ALA B C 1
ATOM 2228 O O . ALA B 1 79 ? -19.688 -2.793 0.292 1 98.44 79 ALA B O 1
ATOM 2229 N N . CYS B 1 80 ? -18.766 -0.769 0.435 1 97.81 80 CYS B N 1
ATOM 2230 C CA . CYS B 1 80 ? -18.453 -0.666 -0.988 1 97.81 80 CYS B CA 1
ATOM 2231 C C . CYS B 1 80 ? -17.484 -1.754 -1.42 1 97.81 80 CYS B C 1
ATOM 2233 O O . CYS B 1 80 ? -17.641 -2.338 -2.494 1 97.81 80 CYS B O 1
ATOM 2235 N N . PHE B 1 81 ? -16.547 -2.041 -0.601 1 98.62 81 PHE B N 1
ATOM 2236 C CA . PHE B 1 81 ? -15.523 -3.053 -0.863 1 98.62 81 PHE B CA 1
ATOM 2237 C C . PHE B 1 81 ? -16.172 -4.418 -1.079 1 98.62 81 PHE B C 1
ATOM 2239 O O . PHE B 1 81 ? -15.938 -5.062 -2.105 1 98.62 81 PHE B O 1
ATOM 2246 N N . PHE B 1 82 ? -16.969 -4.836 -0.18 1 98.81 82 PHE B N 1
ATOM 2247 C CA . PHE B 1 82 ? -17.531 -6.18 -0.256 1 98.81 82 PHE B CA 1
ATOM 2248 C C . PHE B 1 82 ? -18.656 -6.234 -1.271 1 98.81 82 PHE B C 1
ATOM 2250 O O . PHE B 1 82 ? -18.938 -7.289 -1.85 1 98.81 82 PHE B O 1
ATOM 2257 N N . ASP B 1 83 ? -19.281 -5.043 -1.553 1 98.62 83 ASP B N 1
ATOM 2258 C CA . ASP B 1 83 ? -20.219 -4.996 -2.664 1 98.62 83 ASP B CA 1
ATOM 2259 C C . ASP B 1 83 ? -19.531 -5.309 -3.988 1 98.62 83 ASP B C 1
ATOM 2261 O O . ASP B 1 83 ? -20.062 -6.051 -4.812 1 98.62 83 ASP B O 1
ATOM 2265 N N . ARG B 1 84 ? -18.375 -4.777 -4.203 1 98.5 84 ARG B N 1
ATOM 2266 C CA . ARG B 1 84 ? -17.594 -5.066 -5.402 1 98.5 84 ARG B CA 1
ATOM 2267 C C . ARG B 1 84 ? -17.203 -6.535 -5.457 1 98.5 84 ARG B C 1
ATOM 2269 O O . ARG B 1 84 ? -17.266 -7.164 -6.516 1 98.5 84 ARG B O 1
ATOM 2276 N N . PHE B 1 85 ? -16.766 -7.062 -4.297 1 98.81 85 PHE B N 1
ATOM 2277 C CA . PHE B 1 85 ? -16.422 -8.477 -4.215 1 98.81 85 PHE B CA 1
ATOM 2278 C C . PHE B 1 85 ? -17.609 -9.352 -4.602 1 98.81 85 PHE B C 1
ATOM 2280 O O . PHE B 1 85 ? -17.484 -10.219 -5.465 1 98.81 85 PHE B O 1
ATOM 2287 N N . ASN B 1 86 ? -18.734 -9.039 -4.023 1 98.75 86 ASN B N 1
ATOM 2288 C CA . ASN B 1 86 ? -19.953 -9.812 -4.262 1 98.75 86 ASN B CA 1
ATOM 2289 C C . ASN B 1 86 ? -20.406 -9.695 -5.707 1 98.75 86 ASN B C 1
ATOM 2291 O O . ASN B 1 86 ? -20.906 -10.664 -6.289 1 98.75 86 ASN B O 1
ATOM 2295 N N . THR B 1 87 ? -20.266 -8.523 -6.25 1 98.81 87 THR B N 1
ATOM 2296 C CA . THR B 1 87 ? -20.656 -8.297 -7.637 1 98.81 87 THR B CA 1
ATOM 2297 C C . THR B 1 87 ? -19.828 -9.164 -8.578 1 98.81 87 THR B C 1
ATOM 2299 O O . THR B 1 87 ? -20.359 -9.758 -9.516 1 98.81 87 THR B O 1
ATOM 2302 N N . SER B 1 88 ? -18.531 -9.273 -8.359 1 98.88 88 SER B N 1
ATOM 2303 C CA . SER B 1 88 ? -17.656 -10.117 -9.164 1 98.88 88 SER B CA 1
ATOM 2304 C C . SER B 1 88 ? -18.047 -11.586 -9.047 1 98.88 88 SER B C 1
ATOM 2306 O O . SER B 1 88 ? -18.156 -12.289 -10.055 1 98.88 88 SER B O 1
ATOM 2308 N N . VAL B 1 89 ? -18.281 -12.055 -7.82 1 98.62 89 VAL B N 1
ATOM 2309 C CA . VAL B 1 89 ? -18.609 -13.445 -7.527 1 98.62 89 VAL B CA 1
ATOM 2310 C C . VAL B 1 89 ? -19.953 -13.812 -8.172 1 98.62 89 VAL B C 1
ATOM 2312 O O . VAL B 1 89 ? -20.109 -14.914 -8.703 1 98.62 89 VAL B O 1
ATOM 2315 N N . ALA B 1 90 ? -20.859 -12.906 -8.188 1 98.75 90 ALA B N 1
ATOM 2316 C CA . ALA B 1 90 ? -22.219 -13.141 -8.656 1 98.75 90 ALA B CA 1
ATOM 2317 C C . ALA B 1 90 ? -22.234 -13.391 -10.164 1 98.75 90 ALA B C 1
ATOM 2319 O O . ALA B 1 90 ? -23.234 -13.891 -10.703 1 98.75 90 ALA B O 1
ATOM 2320 N N . LYS B 1 91 ? -21.219 -13.062 -10.875 1 98.81 91 LYS B N 1
ATOM 2321 C CA . LYS B 1 91 ? -21.156 -13.25 -12.32 1 98.81 91 LYS B CA 1
ATOM 2322 C C . LYS B 1 91 ? -21.016 -14.734 -12.672 1 98.81 91 LYS B C 1
ATOM 2324 O O . LYS B 1 91 ? -21.266 -15.133 -13.805 1 98.81 91 LYS B O 1
ATOM 2329 N N . HIS B 1 92 ? -20.562 -15.602 -11.695 1 98.81 92 HIS B N 1
ATOM 2330 C CA . HIS B 1 92 ? -20.328 -17.016 -11.953 1 98.81 92 HIS B CA 1
ATOM 2331 C C . HIS B 1 92 ? -20.922 -17.875 -10.836 1 98.81 92 HIS B C 1
ATOM 2333 O O . HIS B 1 92 ? -20.188 -18.578 -10.141 1 98.81 92 HIS B O 1
ATOM 2339 N N . PRO B 1 93 ? -22.297 -17.891 -10.719 1 98.44 93 PRO B N 1
ATOM 2340 C CA . PRO B 1 93 ? -22.922 -18.656 -9.641 1 98.44 93 PRO B CA 1
ATOM 2341 C C . PRO B 1 93 ? -22.547 -20.141 -9.672 1 98.44 93 PRO B C 1
ATOM 2343 O O . PRO B 1 93 ? -22.625 -20.781 -10.727 1 98.44 93 PRO B O 1
ATOM 2346 N N . GLY B 1 94 ? -22.078 -20.641 -8.562 1 97.94 94 GLY B N 1
ATOM 2347 C CA . GLY B 1 94 ? -21.797 -22.062 -8.414 1 97.94 94 GLY B CA 1
ATOM 2348 C C . GLY B 1 94 ? -20.469 -22.484 -9.023 1 97.94 94 GLY B C 1
ATOM 2349 O O . GLY B 1 94 ? -20.219 -23.672 -9.203 1 97.94 94 GLY B O 1
ATOM 2350 N N . GLN B 1 95 ? -19.641 -21.547 -9.414 1 98.81 95 GLN B N 1
ATOM 2351 C CA . GLN B 1 95 ? -18.344 -21.828 -10.031 1 98.81 95 GLN B CA 1
ATOM 2352 C C . GLN B 1 95 ? -17.203 -21.125 -9.273 1 98.81 95 GLN B C 1
ATOM 2354 O O . GLN B 1 95 ? -16.656 -20.141 -9.758 1 98.81 95 GLN B O 1
ATOM 2359 N N . PRO B 1 96 ? -16.797 -21.688 -8.172 1 98.75 96 PRO B N 1
ATOM 2360 C CA . PRO B 1 96 ? -15.875 -21 -7.258 1 98.75 96 PRO B CA 1
ATOM 2361 C C . PRO B 1 96 ? -14.562 -20.609 -7.926 1 98.75 96 PRO B C 1
ATOM 2363 O O . PRO B 1 96 ? -14.031 -19.516 -7.668 1 98.75 96 PRO B O 1
ATOM 2366 N N . LYS B 1 97 ? -13.977 -21.453 -8.781 1 98.81 97 LYS B N 1
ATOM 2367 C CA . LYS B 1 97 ? -12.742 -21.094 -9.477 1 98.81 97 LYS B CA 1
ATOM 2368 C C . LYS B 1 97 ? -12.953 -19.859 -10.352 1 98.81 97 LYS B C 1
ATOM 2370 O O . LYS B 1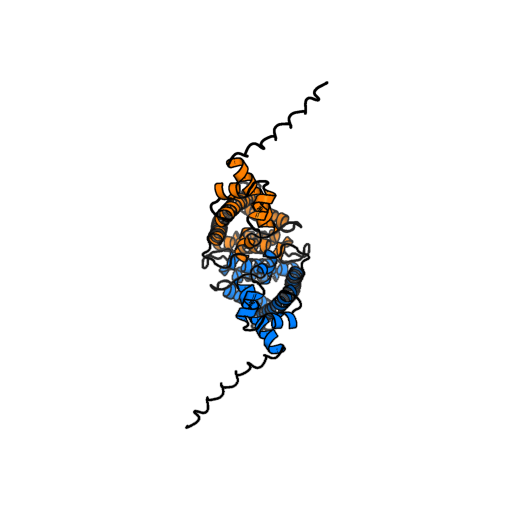 97 ? -12.172 -18.906 -10.289 1 98.81 97 LYS B O 1
ATOM 2375 N N . ALA B 1 98 ? -14.023 -19.828 -11.094 1 98.88 98 ALA B N 1
ATOM 2376 C CA . ALA B 1 98 ? -14.344 -18.703 -11.969 1 98.88 98 ALA B CA 1
ATOM 2377 C C . ALA B 1 98 ? -14.641 -17.438 -11.156 1 98.88 98 ALA B C 1
ATOM 2379 O O . ALA B 1 98 ? -14.328 -16.328 -11.578 1 98.88 98 ALA B O 1
ATOM 2380 N N . GLN B 1 99 ? -15.305 -17.609 -10 1 98.94 99 GLN B N 1
ATOM 2381 C CA . GLN B 1 99 ? -15.602 -16.484 -9.102 1 98.94 99 GLN B CA 1
ATOM 2382 C C . GLN B 1 99 ? -14.328 -15.812 -8.617 1 98.94 99 GLN B C 1
ATOM 2384 O O . GLN B 1 99 ? -14.211 -14.586 -8.664 1 98.94 99 GLN B O 1
ATOM 2389 N N . LEU B 1 100 ? -13.367 -16.641 -8.227 1 98.94 100 LEU B N 1
ATOM 2390 C CA . LEU B 1 100 ? -12.078 -16.109 -7.773 1 98.94 100 LEU B CA 1
ATOM 2391 C C . LEU B 1 100 ? -11.375 -15.359 -8.898 1 98.94 100 LEU B C 1
ATOM 2393 O O . LEU B 1 100 ? -10.93 -14.219 -8.711 1 98.94 100 LEU B O 1
ATOM 2397 N N . ILE B 1 101 ? -11.328 -15.953 -10.047 1 98.94 101 ILE B N 1
ATOM 2398 C CA . ILE B 1 101 ? -10.633 -15.352 -11.18 1 98.94 101 ILE B CA 1
ATOM 2399 C C . ILE B 1 101 ? -11.32 -14.047 -11.57 1 98.94 101 ILE B C 1
ATOM 2401 O O . ILE B 1 101 ? -10.656 -13.031 -11.82 1 98.94 101 ILE B O 1
ATOM 2405 N N . GLN B 1 102 ? -12.641 -14 -11.539 1 98.94 102 GLN B N 1
ATOM 2406 C CA . GLN B 1 102 ? -13.414 -12.828 -11.938 1 98.94 102 GLN B CA 1
ATOM 2407 C C . GLN B 1 102 ? -13.125 -11.641 -11.016 1 98.94 102 GLN B C 1
ATOM 2409 O O . GLN B 1 102 ? -13.062 -10.5 -11.469 1 98.94 102 GLN B O 1
ATOM 2414 N N . TYR B 1 103 ? -13.016 -11.93 -9.773 1 98.94 103 TYR B N 1
ATOM 2415 C CA . TYR B 1 103 ? -12.695 -10.852 -8.844 1 98.94 103 TYR B CA 1
ATOM 2416 C C . TYR B 1 103 ? -11.406 -10.148 -9.242 1 98.94 103 TYR B C 1
ATOM 2418 O O . TYR B 1 103 ? -11.328 -8.914 -9.211 1 98.94 103 TYR B O 1
ATOM 2426 N N . PHE B 1 104 ? -10.438 -10.891 -9.672 1 98.94 104 PHE B N 1
ATOM 2427 C CA . PHE B 1 104 ? -9.148 -10.312 -10.031 1 98.94 104 PHE B CA 1
ATOM 2428 C C . PHE B 1 104 ? -9.227 -9.617 -11.383 1 98.94 104 PHE B C 1
ATOM 2430 O O . PHE B 1 104 ? -8.562 -8.602 -11.609 1 98.94 104 PHE B O 1
ATOM 2437 N N . VAL B 1 105 ? -9.977 -10.148 -12.273 1 98.94 105 VAL B N 1
ATOM 2438 C CA . VAL B 1 105 ? -10.211 -9.477 -13.547 1 98.94 105 VAL B CA 1
ATOM 2439 C C . VAL B 1 105 ? -10.812 -8.094 -13.305 1 98.94 105 VAL B C 1
ATOM 2441 O O . VAL B 1 105 ? -10.312 -7.094 -13.82 1 98.94 105 VAL B O 1
ATOM 2444 N N . ASP B 1 106 ? -11.836 -8.031 -12.5 1 98.94 106 ASP B N 1
ATOM 2445 C CA . ASP B 1 106 ? -12.516 -6.773 -12.203 1 98.94 106 ASP B CA 1
ATOM 2446 C C . ASP B 1 106 ? -11.602 -5.824 -11.438 1 98.94 106 ASP B C 1
ATOM 2448 O O . ASP B 1 106 ? -11.594 -4.617 -11.695 1 98.94 106 ASP B O 1
ATOM 2452 N N . LEU B 1 107 ? -10.875 -6.363 -10.508 1 98.88 107 LEU B N 1
ATOM 2453 C CA . LEU B 1 107 ? -9.969 -5.551 -9.711 1 98.88 107 LEU B CA 1
ATOM 2454 C C . LEU B 1 107 ? -8.875 -4.945 -10.586 1 98.88 107 LEU B C 1
ATOM 2456 O O . LEU B 1 107 ? -8.57 -3.754 -10.477 1 98.88 107 LEU B O 1
ATOM 2460 N N . ALA B 1 108 ? -8.281 -5.77 -11.469 1 98.81 108 ALA B N 1
ATOM 2461 C CA . ALA B 1 108 ? -7.23 -5.281 -12.359 1 98.81 108 ALA B CA 1
ATOM 2462 C C . ALA B 1 108 ? -7.758 -4.176 -13.273 1 98.81 108 ALA B C 1
ATOM 2464 O O . ALA B 1 108 ? -7.082 -3.17 -13.5 1 98.81 108 ALA B O 1
ATOM 2465 N N . GLU B 1 109 ? -8.93 -4.371 -13.734 1 98.56 109 GLU B N 1
ATOM 2466 C CA . GLU B 1 109 ? -9.555 -3.363 -14.586 1 98.56 109 GLU B CA 1
ATOM 2467 C C . GLU B 1 109 ? -9.75 -2.049 -13.836 1 98.56 109 GLU B C 1
ATOM 2469 O O . GLU B 1 109 ? -9.406 -0.98 -14.344 1 98.56 109 GLU B O 1
ATOM 2474 N N . ARG B 1 110 ? -10.219 -2.064 -12.68 1 98.25 110 ARG B N 1
ATOM 2475 C CA . ARG B 1 110 ? -10.445 -0.868 -11.875 1 98.25 110 ARG B CA 1
ATOM 2476 C C . ARG B 1 110 ? -9.125 -0.203 -11.492 1 98.25 110 ARG B C 1
ATOM 2478 O O . ARG B 1 110 ? -9 1.021 -11.562 1 98.25 110 ARG B O 1
ATOM 2485 N N . ALA B 1 111 ? -8.148 -1.027 -11.164 1 98.38 111 ALA B N 1
ATOM 2486 C CA . ALA B 1 111 ? -6.887 -0.554 -10.602 1 98.38 111 ALA B CA 1
ATOM 2487 C C . ALA B 1 111 ? -6.02 0.104 -11.672 1 98.38 111 ALA B C 1
ATOM 2489 O O . ALA B 1 111 ? -5.039 0.778 -11.359 1 98.38 111 ALA B O 1
ATOM 2490 N N . THR B 1 112 ? -6.336 -0.029 -12.938 1 97.56 112 THR B N 1
ATOM 2491 C CA . THR B 1 112 ? -5.531 0.557 -14 1 97.56 112 THR B CA 1
ATOM 2492 C C . THR B 1 112 ? -6.195 1.816 -14.555 1 97.56 112 THR B C 1
ATOM 2494 O O . THR B 1 112 ? -5.699 2.416 -15.508 1 97.56 112 THR B O 1
ATOM 2497 N N . GLN B 1 113 ? -7.273 2.215 -13.922 1 95.94 113 GLN B N 1
ATOM 2498 C CA . GLN B 1 113 ? -7.918 3.465 -14.32 1 95.94 113 GLN B CA 1
ATOM 2499 C C . GLN B 1 113 ? -7.121 4.672 -13.82 1 95.94 113 GLN B C 1
ATOM 2501 O O . GLN B 1 113 ? -6.508 4.617 -12.758 1 95.94 113 GLN B O 1
ATOM 2506 N N . LYS B 1 114 ? -7.109 5.781 -14.516 1 89.62 114 LYS B N 1
ATOM 2507 C CA . LYS B 1 114 ? -6.27 6.949 -14.266 1 89.62 114 LYS B CA 1
ATOM 2508 C C . LYS B 1 114 ? -6.59 7.578 -12.914 1 89.62 114 LYS B C 1
ATOM 2510 O O . LYS B 1 114 ? -5.691 8.055 -12.219 1 89.62 114 LYS B O 1
ATOM 2515 N N . ASP B 1 115 ? -7.824 7.621 -12.422 1 89 115 ASP B N 1
ATOM 2516 C CA . ASP B 1 115 ? -8.172 8.336 -11.195 1 89 115 ASP B CA 1
ATOM 2517 C C . ASP B 1 115 ? -8.312 7.371 -10.023 1 89 115 ASP B C 1
ATOM 2519 O O . ASP B 1 115 ? -8.789 7.754 -8.945 1 89 115 ASP B O 1
ATOM 2523 N N . TYR B 1 116 ? -7.797 6.191 -10.273 1 96.12 116 TYR B N 1
ATOM 2524 C CA . TYR B 1 116 ? -7.844 5.195 -9.211 1 96.12 116 TYR B CA 1
ATOM 2525 C C . TYR B 1 116 ? -6.777 5.469 -8.156 1 96.12 116 TYR B C 1
ATOM 2527 O O . TYR B 1 116 ? -5.598 5.613 -8.484 1 96.12 116 TYR B O 1
ATOM 2535 N N . ARG B 1 117 ? -7.176 5.57 -6.895 1 96.44 117 ARG B N 1
ATOM 2536 C CA . ARG B 1 117 ? -6.25 5.938 -5.824 1 96.44 117 ARG B CA 1
ATOM 2537 C C . ARG B 1 117 ? -6.016 4.77 -4.879 1 96.44 117 ARG B C 1
ATOM 2539 O O . ARG B 1 117 ? -5.848 4.965 -3.672 1 96.44 117 ARG B O 1
ATOM 2546 N N . GLY B 1 118 ? -6.129 3.518 -5.395 1 97.19 118 GLY B N 1
ATOM 2547 C CA . GLY B 1 118 ? -5.84 2.355 -4.566 1 97.19 118 GLY B CA 1
ATOM 2548 C C . GLY B 1 118 ? -6.949 2.025 -3.59 1 97.19 118 GLY B C 1
ATOM 2549 O O . GLY B 1 118 ? -8.055 2.568 -3.689 1 97.19 118 GLY B O 1
ATOM 2550 N N . CYS B 1 119 ? -6.699 1.134 -2.742 1 98.44 119 CYS B N 1
ATOM 2551 C CA . CYS B 1 119 ? -7.633 0.72 -1.702 1 98.44 119 CYS B CA 1
ATOM 2552 C C . CYS B 1 119 ? -7.641 1.715 -0.547 1 98.44 119 CYS B C 1
ATOM 2554 O O . CYS B 1 119 ? -6.586 2.045 -0.002 1 98.44 119 CYS B O 1
ATOM 2556 N N . PRO B 1 120 ? -8.789 2.197 -0.123 1 98.38 120 PRO B N 1
ATOM 2557 C CA . PRO B 1 120 ? -8.852 3.123 1.01 1 98.38 120 PRO B CA 1
ATOM 2558 C C . PRO B 1 120 ? -8.195 2.562 2.27 1 98.38 120 PRO B C 1
ATOM 2560 O O . PRO B 1 120 ? -7.617 3.316 3.057 1 98.38 120 PRO B O 1
ATOM 2563 N N . PHE B 1 121 ? -8.242 1.302 2.459 1 98.75 121 PHE B N 1
ATOM 2564 C CA . PHE B 1 121 ? -7.719 0.679 3.668 1 98.75 121 PHE B CA 1
ATOM 2565 C C . PHE B 1 121 ? -6.195 0.621 3.629 1 98.75 121 PHE B C 1
ATOM 2567 O O . PHE B 1 121 ? -5.535 0.824 4.648 1 98.75 121 PHE B O 1
ATOM 2574 N N . VAL B 1 122 ? -5.621 0.351 2.422 1 98.5 122 VAL B N 1
ATOM 2575 C CA . VAL B 1 122 ? -4.176 0.432 2.25 1 98.5 122 VAL B CA 1
ATOM 2576 C C . VAL B 1 122 ? -3.703 1.862 2.504 1 98.5 122 VAL B C 1
ATOM 2578 O O . VAL B 1 122 ? -2.719 2.082 3.213 1 98.5 122 VAL B O 1
ATOM 2581 N N . ASN B 1 123 ? -4.465 2.865 1.979 1 98.06 123 ASN B N 1
ATOM 2582 C CA . ASN B 1 123 ? -4.117 4.27 2.154 1 98.06 123 ASN B CA 1
ATOM 2583 C C . ASN B 1 123 ? -4.145 4.676 3.625 1 98.06 123 ASN B C 1
ATOM 2585 O O . ASN B 1 123 ? -3.215 5.316 4.117 1 98.06 123 ASN B O 1
ATOM 2589 N N . VAL B 1 124 ? -5.211 4.258 4.324 1 98.12 124 VAL B N 1
ATOM 2590 C CA . VAL B 1 124 ? -5.375 4.609 5.73 1 98.12 124 VAL B CA 1
ATOM 2591 C C . VAL B 1 124 ? -4.277 3.955 6.562 1 98.12 124 VAL B C 1
ATOM 2593 O O . VAL B 1 124 ? -3.74 4.57 7.488 1 98.12 124 VAL B O 1
ATOM 2596 N N . ALA B 1 125 ? -3.906 2.736 6.227 1 97.62 125 ALA B N 1
ATOM 2597 C CA . ALA B 1 125 ? -2.834 2.055 6.949 1 97.62 125 ALA B CA 1
ATOM 2598 C C . ALA B 1 125 ? -1.518 2.816 6.824 1 97.62 125 ALA B C 1
ATOM 2600 O O . ALA B 1 125 ? -0.748 2.898 7.785 1 97.62 125 ALA B O 1
ATOM 2601 N N . ALA B 1 126 ? -1.272 3.377 5.66 1 96.62 126 ALA B N 1
ATOM 2602 C CA . ALA B 1 126 ? -0.057 4.156 5.434 1 96.62 126 ALA B CA 1
ATOM 2603 C C . ALA B 1 126 ? -0.107 5.484 6.184 1 96.62 126 ALA B C 1
ATOM 2605 O O . ALA B 1 126 ? 0.916 5.961 6.68 1 96.62 126 ALA B O 1
ATOM 2606 N N . GLU B 1 127 ? -1.292 6.012 6.34 1 96.31 127 GLU B N 1
ATOM 2607 C CA . GLU B 1 127 ? -1.458 7.34 6.922 1 96.31 127 GLU B CA 1
ATOM 2608 C C . GLU B 1 127 ? -1.413 7.289 8.445 1 96.31 127 GLU B C 1
ATOM 2610 O O . GLU B 1 127 ? -1.084 8.281 9.102 1 96.31 127 GLU B O 1
ATOM 2615 N N . PHE B 1 128 ? -1.777 6.176 9.016 1 95.88 128 PHE B N 1
ATOM 2616 C CA . PHE B 1 128 ? -1.9 6.051 10.461 1 95.88 128 PHE B CA 1
ATOM 2617 C C . PHE B 1 128 ? -0.885 5.059 11.008 1 95.88 128 PHE B C 1
ATOM 2619 O O . PHE B 1 128 ? -1.155 3.857 11.07 1 95.88 128 PHE B O 1
ATOM 2626 N N . PRO B 1 129 ? 0.233 5.52 11.516 1 93.5 129 PRO B N 1
ATOM 2627 C CA . PRO B 1 129 ? 1.313 4.621 11.938 1 93.5 129 PRO B CA 1
ATOM 2628 C C . PRO B 1 129 ? 0.953 3.799 13.172 1 93.5 129 PRO B C 1
ATOM 2630 O O . PRO B 1 129 ? 1.473 2.695 13.352 1 93.5 129 PRO B O 1
ATOM 2633 N N . ASP B 1 130 ? 0.117 4.312 14.047 1 94.19 130 ASP B N 1
ATOM 2634 C CA . ASP B 1 130 ? -0.233 3.631 15.289 1 94.19 130 ASP B CA 1
ATOM 2635 C C . ASP B 1 130 ? -1.264 2.531 15.039 1 94.19 130 ASP B C 1
ATOM 2637 O O . ASP B 1 130 ? -2.438 2.818 14.797 1 94.19 130 ASP B O 1
ATOM 2641 N N . ALA B 1 131 ? -0.856 1.28 15.18 1 92.12 131 ALA B N 1
ATOM 2642 C CA . ALA B 1 131 ? -1.706 0.128 14.891 1 92.12 131 ALA B CA 1
ATOM 2643 C C . ALA B 1 131 ? -2.891 0.065 15.852 1 92.12 131 ALA B C 1
ATOM 2645 O O . ALA B 1 131 ? -3.873 -0.632 15.594 1 92.12 131 ALA B O 1
ATOM 2646 N N . SER B 1 132 ? -2.76 0.751 16.953 1 93.94 132 SER B N 1
ATOM 2647 C CA . SER B 1 132 ? -3.824 0.697 17.938 1 93.94 132 SER B CA 1
ATOM 2648 C C . SER B 1 132 ? -4.898 1.739 17.656 1 93.94 132 SER B C 1
ATOM 2650 O O . SER B 1 132 ? -5.945 1.755 18.312 1 93.94 132 SER B O 1
ATOM 2652 N N . HIS B 1 133 ? -4.609 2.639 16.781 1 95.62 133 HIS B N 1
ATOM 2653 C CA . HIS B 1 133 ? -5.617 3.633 16.422 1 95.62 133 HIS B CA 1
ATOM 2654 C C . HIS B 1 133 ? -6.891 2.971 15.906 1 95.62 133 HIS B C 1
ATOM 2656 O O . HIS B 1 133 ? -6.828 1.999 15.148 1 95.62 133 HIS B O 1
ATOM 2662 N N . PRO B 1 134 ? -8.07 3.5 16.203 1 97.5 134 PRO B N 1
ATOM 2663 C CA . PRO B 1 134 ? -9.328 2.893 15.773 1 97.5 134 PRO B CA 1
ATOM 2664 C C . PRO B 1 134 ? -9.438 2.758 14.258 1 97.5 134 PRO B C 1
ATOM 2666 O O . PRO B 1 134 ? -10.008 1.785 13.758 1 97.5 134 PRO B O 1
ATOM 2669 N N . ALA B 1 135 ? -8.961 3.691 13.477 1 97.94 135 ALA B N 1
ATOM 2670 C CA . ALA B 1 135 ? -8.961 3.586 12.023 1 97.94 135 ALA B CA 1
ATOM 2671 C C . ALA B 1 135 ? -8.195 2.348 11.562 1 97.94 135 ALA B C 1
ATOM 2673 O O . ALA B 1 135 ? -8.617 1.664 10.625 1 97.94 135 ALA B O 1
ATOM 2674 N N . ARG B 1 136 ? -7.105 2.055 12.227 1 97.62 136 ARG B N 1
ATOM 2675 C CA . ARG B 1 136 ? -6.293 0.889 11.898 1 97.62 136 ARG B CA 1
ATOM 2676 C C . ARG B 1 136 ? -7.016 -0.403 12.266 1 97.62 136 ARG B C 1
ATOM 2678 O O . ARG B 1 136 ? -6.883 -1.415 11.578 1 97.62 136 ARG B O 1
ATOM 2685 N N . GLU B 1 137 ? -7.707 -0.348 13.289 1 98.06 137 GLU B N 1
ATOM 2686 C CA . GLU B 1 137 ? -8.531 -1.499 13.656 1 98.06 137 GLU B CA 1
ATOM 2687 C C . GLU B 1 137 ? -9.555 -1.807 12.57 1 98.06 137 GLU B C 1
ATOM 2689 O O . GLU B 1 137 ? -9.797 -2.973 12.242 1 98.06 137 GLU B O 1
ATOM 2694 N N . ARG B 1 138 ? -10.133 -0.78 11.992 1 98.56 138 ARG B N 1
ATOM 2695 C CA . ARG B 1 138 ? -11.086 -0.966 10.906 1 98.56 138 ARG B CA 1
ATOM 2696 C C . ARG B 1 138 ? -10.406 -1.553 9.672 1 98.56 138 ARG B C 1
ATOM 2698 O O . ARG B 1 138 ? -10.984 -2.381 8.969 1 98.56 138 ARG B O 1
ATOM 2705 N N . VAL B 1 139 ? -9.211 -1.138 9.391 1 98.75 139 VAL B N 1
ATOM 2706 C CA . VAL B 1 139 ? -8.438 -1.699 8.289 1 98.75 139 VAL B CA 1
ATOM 2707 C C . VAL B 1 139 ? -8.258 -3.201 8.5 1 98.75 139 VAL B C 1
ATOM 2709 O O . VAL B 1 139 ? -8.562 -3.998 7.605 1 98.75 139 VAL B O 1
ATOM 2712 N N . ALA B 1 140 ? -7.797 -3.59 9.695 1 98.5 140 ALA B N 1
ATOM 2713 C CA . ALA B 1 140 ? -7.551 -4.996 10.016 1 98.5 140 ALA B CA 1
ATOM 2714 C C . ALA B 1 140 ? -8.836 -5.812 9.898 1 98.5 140 ALA B C 1
ATOM 2716 O O . ALA B 1 140 ? -8.82 -6.941 9.398 1 98.5 140 ALA B O 1
ATOM 2717 N N . GLN B 1 141 ? -9.883 -5.258 10.328 1 98.56 141 GLN B N 1
ATOM 2718 C CA . GLN B 1 141 ? -11.164 -5.945 10.273 1 98.56 141 GLN B CA 1
ATOM 2719 C C . GLN B 1 141 ? -11.594 -6.18 8.828 1 98.56 141 GLN B C 1
ATOM 2721 O O . GLN B 1 141 ? -12.156 -7.23 8.5 1 98.56 141 GLN B O 1
ATOM 2726 N N . ASN B 1 142 ? -11.375 -5.199 7.988 1 98.88 142 ASN B N 1
ATOM 2727 C CA . ASN B 1 142 ? -11.672 -5.363 6.57 1 98.88 142 ASN B CA 1
ATOM 2728 C C . ASN B 1 142 ? -10.914 -6.547 5.973 1 98.88 142 ASN B C 1
ATOM 2730 O O . ASN B 1 142 ? -11.492 -7.367 5.258 1 98.88 142 ASN B O 1
ATOM 2734 N N . LYS B 1 143 ? -9.68 -6.656 6.277 1 98.88 143 LYS B N 1
ATOM 2735 C CA . LYS B 1 143 ? -8.836 -7.707 5.711 1 98.88 143 LYS B CA 1
ATOM 2736 C C . LYS B 1 143 ? -9.172 -9.07 6.312 1 98.88 143 LYS B C 1
ATOM 2738 O O . LYS B 1 143 ? -9.094 -10.094 5.629 1 98.88 143 LYS B O 1
ATOM 2743 N N . GLU B 1 144 ? -9.5 -9.047 7.574 1 98.62 144 GLU B N 1
ATOM 2744 C CA . GLU B 1 144 ? -9.945 -10.281 8.203 1 98.62 144 GLU B CA 1
ATOM 2745 C C . GLU B 1 144 ? -11.188 -10.836 7.516 1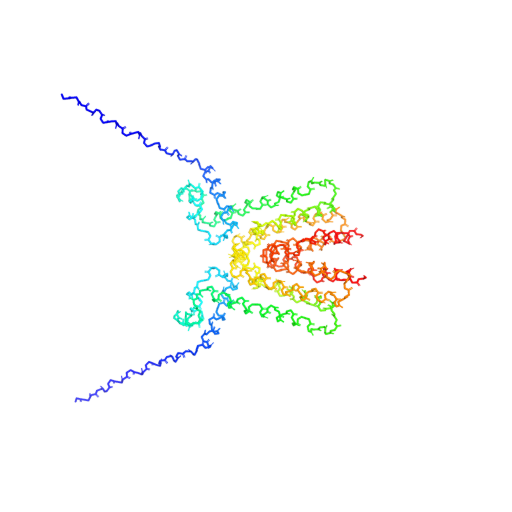 98.62 144 GLU B C 1
ATOM 2747 O O . GLU B 1 144 ? -11.281 -12.039 7.262 1 98.62 144 GLU B O 1
ATOM 2752 N N . GLN B 1 145 ? -12.125 -9.984 7.254 1 98.75 145 GLN B N 1
ATOM 2753 C CA . GLN B 1 145 ? -13.336 -10.406 6.559 1 98.75 145 GLN B CA 1
ATOM 2754 C C . GLN B 1 145 ? -13.023 -10.875 5.141 1 98.75 145 GLN B C 1
ATOM 2756 O O . GLN B 1 145 ? -13.578 -11.867 4.676 1 98.75 145 GLN B O 1
ATOM 2761 N N . LEU B 1 146 ? -12.148 -10.188 4.43 1 98.88 146 LEU B N 1
ATOM 2762 C CA . LEU B 1 146 ? -11.734 -10.609 3.096 1 98.88 146 LEU B CA 1
ATOM 2763 C C . LEU B 1 146 ? -11.125 -12.008 3.129 1 98.88 146 LEU B C 1
ATOM 2765 O O . LEU B 1 146 ? -11.461 -12.852 2.301 1 98.88 146 LEU B O 1
ATOM 2769 N N . MET B 1 147 ? -10.281 -12.242 4.129 1 98.88 147 MET B N 1
ATOM 2770 C CA . MET B 1 147 ? -9.617 -13.539 4.254 1 98.88 147 MET B CA 1
ATOM 2771 C C . MET B 1 147 ? -10.641 -14.656 4.461 1 98.88 147 MET B C 1
ATOM 2773 O O . MET B 1 147 ? -10.523 -15.727 3.859 1 98.88 147 MET B O 1
ATOM 2777 N N . LYS B 1 148 ? -11.617 -14.391 5.262 1 98.81 148 LYS B N 1
ATOM 2778 C CA . LYS B 1 148 ? -12.664 -15.383 5.484 1 98.81 148 LYS B CA 1
ATOM 2779 C C . LYS B 1 148 ? -13.375 -15.734 4.184 1 98.81 148 LYS B C 1
ATOM 2781 O O . LYS B 1 148 ? -13.625 -16.906 3.902 1 98.81 148 LYS B O 1
ATOM 2786 N N . ARG B 1 149 ? -13.656 -14.758 3.371 1 98.81 149 ARG B N 1
ATOM 2787 C CA . ARG B 1 149 ? -14.336 -14.969 2.094 1 98.81 149 ARG B CA 1
ATOM 2788 C C . ARG B 1 149 ? -13.438 -15.734 1.124 1 98.81 149 ARG B C 1
ATOM 2790 O O . ARG B 1 149 ? -13.898 -16.641 0.432 1 98.81 149 ARG B O 1
ATOM 2797 N N . LEU B 1 150 ? -12.188 -15.367 1.054 1 98.94 150 LEU B N 1
ATOM 2798 C CA . LEU B 1 150 ? -11.242 -16.016 0.157 1 98.94 150 LEU B CA 1
ATOM 2799 C C . LEU B 1 150 ? -11.062 -17.484 0.533 1 98.94 150 LEU B C 1
ATOM 2801 O O . LEU B 1 150 ? -11.07 -18.359 -0.336 1 98.94 150 LEU B O 1
ATOM 2805 N N . VAL B 1 151 ? -10.922 -17.75 1.832 1 98.94 151 VAL B N 1
ATOM 2806 C CA . VAL B 1 151 ? -10.719 -19.109 2.287 1 98.94 151 VAL B CA 1
ATOM 2807 C C . VAL B 1 151 ? -11.938 -19.969 1.926 1 98.94 151 VAL B C 1
ATOM 2809 O O . VAL B 1 151 ? -11.797 -21.094 1.433 1 98.94 151 VAL B O 1
ATOM 2812 N N . ALA B 1 152 ? -13.086 -19.438 2.16 1 98.88 152 ALA B N 1
ATOM 2813 C CA . ALA B 1 152 ? -14.312 -20.172 1.839 1 98.88 152 ALA B CA 1
ATOM 2814 C C . ALA B 1 152 ? -14.391 -20.484 0.348 1 98.88 152 ALA B C 1
ATOM 2816 O O . ALA B 1 152 ? -14.703 -21.609 -0.04 1 98.88 152 ALA B O 1
ATOM 2817 N N . LEU B 1 153 ? -14.094 -19.547 -0.525 1 98.88 153 LEU B N 1
ATOM 2818 C CA . LEU B 1 153 ? -14.148 -19.75 -1.969 1 98.88 153 LEU B CA 1
ATOM 2819 C C . LEU B 1 153 ? -13.078 -20.734 -2.422 1 98.88 153 LEU B C 1
ATOM 2821 O O . LEU B 1 153 ? -13.312 -21.547 -3.324 1 98.88 153 LEU B O 1
ATOM 2825 N N . CYS B 1 154 ? -11.898 -20.609 -1.805 1 98.94 154 CYS B N 1
ATOM 2826 C CA . CYS B 1 154 ? -10.828 -21.547 -2.137 1 98.94 154 CYS B CA 1
ATOM 2827 C C . CYS B 1 154 ? -11.203 -22.969 -1.752 1 98.94 154 CYS B C 1
ATOM 2829 O O . CYS B 1 154 ? -10.906 -23.922 -2.484 1 98.94 154 CYS B O 1
ATOM 2831 N N . ASP B 1 155 ? -11.852 -23.078 -0.579 1 98.88 155 ASP B N 1
ATOM 2832 C CA . ASP B 1 155 ? -12.344 -24.391 -0.147 1 98.88 155 ASP B CA 1
ATOM 2833 C C . ASP B 1 155 ? -13.391 -24.922 -1.114 1 98.88 155 ASP B C 1
ATOM 2835 O O . ASP B 1 155 ? -13.312 -26.078 -1.551 1 98.88 155 ASP B O 1
ATOM 2839 N N . ASP B 1 156 ? -14.336 -24.109 -1.508 1 98.75 156 ASP B N 1
ATOM 2840 C CA . ASP B 1 156 ? -15.383 -24.484 -2.451 1 98.75 156 ASP B CA 1
ATOM 2841 C C . ASP B 1 156 ? -14.797 -24.875 -3.807 1 98.75 156 ASP B C 1
ATOM 2843 O O . ASP B 1 156 ? -15.352 -25.719 -4.516 1 98.75 156 ASP B O 1
ATOM 2847 N N . ALA B 1 157 ? -13.656 -24.281 -4.168 1 98.75 157 ALA B N 1
ATOM 2848 C CA . ALA B 1 157 ? -13 -24.531 -5.449 1 98.75 157 ALA B CA 1
ATOM 2849 C C . ALA B 1 157 ? -12.25 -25.859 -5.434 1 98.75 157 ALA B C 1
ATOM 2851 O O . ALA B 1 157 ? -11.773 -26.328 -6.469 1 98.75 157 ALA B O 1
ATOM 2852 N N . GLY B 1 158 ? -12.086 -26.406 -4.203 1 98.69 158 GLY B N 1
ATOM 2853 C CA . GLY B 1 158 ? -11.43 -27.703 -4.09 1 98.69 158 GLY B CA 1
ATOM 2854 C C . GLY B 1 158 ? -9.93 -27.578 -3.887 1 98.69 158 GLY B C 1
ATOM 2855 O O . GLY B 1 158 ? -9.188 -28.516 -4.219 1 98.69 158 GLY B O 1
ATOM 2856 N N . ALA B 1 159 ? -9.523 -26.484 -3.371 1 98.81 159 ALA B N 1
ATOM 2857 C CA . ALA B 1 159 ? -8.094 -26.312 -3.125 1 98.81 159 ALA B CA 1
ATOM 2858 C C . ALA B 1 159 ? -7.594 -27.328 -2.092 1 98.81 159 ALA B C 1
ATOM 2860 O O . ALA B 1 159 ? -8.242 -27.547 -1.067 1 98.81 159 ALA B O 1
ATOM 2861 N N . ARG B 1 160 ? -6.422 -27.875 -2.324 1 98.62 160 ARG B N 1
ATOM 2862 C CA . ARG B 1 160 ? -5.809 -28.828 -1.398 1 98.62 160 ARG B CA 1
ATOM 2863 C C . ARG B 1 160 ? -5.504 -28.172 -0.06 1 98.62 160 ARG B C 1
ATOM 2865 O O . ARG B 1 160 ? -5.637 -28.797 0.994 1 98.62 160 ARG B O 1
ATOM 2872 N N . GLN B 1 161 ? -5.055 -26.953 -0.098 1 98.69 161 GLN B N 1
ATOM 2873 C CA . GLN B 1 161 ? -4.789 -26.109 1.072 1 98.69 161 GLN B CA 1
ATOM 2874 C C . GLN B 1 161 ? -5.473 -24.75 0.949 1 98.69 161 GLN B C 1
ATOM 2876 O O . GLN B 1 161 ? -4.832 -23.766 0.585 1 98.69 161 GLN B O 1
ATOM 2881 N N . PRO B 1 162 ? -6.727 -24.672 1.298 1 98.81 162 PRO B N 1
ATOM 2882 C CA . PRO B 1 162 ? -7.523 -23.469 1.059 1 98.81 162 PRO B CA 1
ATOM 2883 C C . PRO B 1 162 ? -6.918 -22.219 1.701 1 98.81 162 PRO B C 1
ATOM 2885 O O . PRO B 1 162 ? -6.895 -21.156 1.085 1 98.81 162 PRO B O 1
ATOM 2888 N N . GLN B 1 163 ? -6.359 -22.359 2.908 1 98.81 163 GLN B N 1
ATOM 2889 C CA . GLN B 1 163 ? -5.773 -21.219 3.592 1 98.81 163 GLN B CA 1
ATOM 2890 C C . GLN B 1 163 ? -4.543 -20.703 2.85 1 98.81 163 GLN B C 1
ATOM 2892 O O . GLN B 1 163 ? -4.367 -19.5 2.684 1 98.81 163 GLN B O 1
ATOM 2897 N N . ALA B 1 164 ? -3.709 -21.609 2.355 1 98.69 164 ALA B N 1
ATOM 2898 C CA . ALA B 1 164 ? -2.488 -21.219 1.653 1 98.69 164 ALA B CA 1
ATOM 2899 C C . ALA B 1 164 ? -2.812 -20.516 0.339 1 98.69 164 ALA B C 1
ATOM 2901 O O . ALA B 1 164 ? -2.182 -19.516 -0.008 1 98.69 164 ALA B O 1
ATOM 2902 N N . LEU B 1 165 ? -3.779 -21.078 -0.341 1 98.88 165 LEU B N 1
ATOM 2903 C CA . LEU B 1 165 ? -4.188 -20.422 -1.581 1 98.88 165 LEU B CA 1
ATOM 2904 C C . LEU B 1 165 ? -4.777 -19.047 -1.304 1 98.88 165 LEU B C 1
ATOM 2906 O O . LEU B 1 165 ? -4.449 -18.078 -1.989 1 98.88 165 LEU B O 1
ATOM 2910 N N . ALA B 1 166 ? -5.605 -18.938 -0.251 1 98.94 166 ALA B N 1
ATOM 2911 C CA . ALA B 1 166 ? -6.207 -17.656 0.118 1 98.94 166 ALA B CA 1
ATOM 2912 C C . ALA B 1 166 ? -5.141 -16.641 0.49 1 98.94 166 ALA B C 1
ATOM 2914 O O . ALA B 1 166 ? -5.234 -15.469 0.105 1 98.94 166 ALA B O 1
ATOM 2915 N N . ASP B 1 167 ? -4.129 -17.062 1.223 1 98.94 167 ASP B N 1
ATOM 2916 C CA . ASP B 1 167 ? -3.025 -16.172 1.587 1 98.94 167 ASP B CA 1
ATOM 2917 C C . ASP B 1 167 ? -2.309 -15.648 0.344 1 98.94 167 ASP B C 1
ATOM 2919 O O . ASP B 1 167 ? -2.004 -14.453 0.251 1 98.94 167 ASP B O 1
ATOM 2923 N N . SER B 1 168 ? -2.047 -16.516 -0.608 1 98.94 168 SER B N 1
ATOM 2924 C CA . SER B 1 168 ? -1.396 -16.125 -1.854 1 98.94 168 SER B CA 1
ATOM 2925 C C . SER B 1 168 ? -2.24 -15.125 -2.631 1 98.94 168 SER B C 1
ATOM 2927 O O . SER B 1 168 ? -1.728 -14.109 -3.111 1 98.94 168 SER B O 1
ATOM 2929 N N . LEU B 1 169 ? -3.541 -15.406 -2.705 1 99 169 LEU B N 1
ATOM 2930 C CA . LEU B 1 169 ? -4.449 -14.516 -3.424 1 99 169 LEU B CA 1
ATOM 2931 C C . LEU B 1 169 ? -4.555 -13.164 -2.727 1 99 169 LEU B C 1
ATOM 2933 O O . LEU B 1 169 ? -4.613 -12.125 -3.385 1 99 169 LEU B O 1
ATOM 2937 N N . ALA B 1 170 ? -4.559 -13.172 -1.401 1 98.94 170 ALA B N 1
ATOM 2938 C CA . ALA B 1 170 ? -4.602 -11.938 -0.626 1 98.94 170 ALA B CA 1
ATOM 2939 C C . ALA B 1 170 ? -3.369 -11.078 -0.897 1 98.94 170 ALA B C 1
ATOM 2941 O O . ALA B 1 170 ? -3.471 -9.852 -1.008 1 98.94 170 ALA B O 1
ATOM 2942 N N . LEU B 1 171 ? -2.193 -11.688 -1.04 1 98.94 171 LEU B N 1
ATOM 2943 C CA . LEU B 1 171 ? -0.979 -10.953 -1.365 1 98.94 171 LEU B CA 1
ATOM 2944 C C . LEU B 1 171 ? -1.087 -10.305 -2.744 1 98.94 171 LEU B C 1
ATOM 2946 O O . LEU B 1 171 ? -0.667 -9.164 -2.934 1 98.94 171 LEU B O 1
ATOM 2950 N N . VAL B 1 172 ? -1.666 -11.008 -3.658 1 98.94 172 VAL B N 1
ATOM 2951 C CA . VAL B 1 172 ? -1.812 -10.477 -5.008 1 98.94 172 VAL B CA 1
ATOM 2952 C C . VAL B 1 172 ? -2.803 -9.312 -4.996 1 98.94 172 VAL B C 1
ATOM 2954 O O . VAL B 1 172 ? -2.588 -8.297 -5.672 1 98.94 172 VAL B O 1
ATOM 2957 N N . ILE B 1 173 ? -3.879 -9.406 -4.199 1 98.94 173 ILE B N 1
ATOM 2958 C CA . ILE B 1 173 ? -4.859 -8.328 -4.078 1 98.94 173 ILE B CA 1
ATOM 2959 C C . ILE B 1 173 ? -4.184 -7.07 -3.545 1 98.94 173 ILE B C 1
ATOM 2961 O O . ILE B 1 173 ? -4.293 -5.996 -4.145 1 98.94 173 ILE B O 1
ATOM 2965 N N . GLU B 1 174 ? -3.477 -7.23 -2.445 1 98.88 174 GLU B N 1
ATOM 2966 C CA . GLU B 1 174 ? -2.738 -6.105 -1.883 1 98.88 174 GLU B CA 1
ATOM 2967 C C . GLU B 1 174 ? -1.733 -5.547 -2.887 1 98.88 174 GLU B C 1
ATOM 2969 O O . GLU B 1 174 ? -1.541 -4.332 -2.969 1 98.88 174 GLU B O 1
ATOM 2974 N N . GLY B 1 175 ? -1.101 -6.461 -3.611 1 98.94 175 GLY B N 1
ATOM 2975 C CA . GLY B 1 175 ? -0.134 -6.051 -4.617 1 98.94 175 GLY B CA 1
ATOM 2976 C C . GLY B 1 175 ? -0.743 -5.203 -5.719 1 98.94 175 GLY B C 1
ATOM 2977 O O . GLY B 1 175 ? -0.137 -4.227 -6.168 1 98.94 175 GLY B O 1
ATOM 2978 N N . ILE B 1 176 ? -1.928 -5.566 -6.172 1 98.94 176 ILE B N 1
ATOM 2979 C CA . ILE B 1 176 ? -2.635 -4.797 -7.188 1 98.94 176 ILE B CA 1
ATOM 2980 C C . ILE B 1 176 ? -2.943 -3.398 -6.652 1 98.94 176 ILE B C 1
ATOM 2982 O O . ILE B 1 176 ? -2.686 -2.398 -7.328 1 98.94 176 ILE B O 1
ATOM 2986 N N . TYR B 1 177 ? -3.449 -3.34 -5.434 1 98.81 177 TYR B N 1
ATOM 2987 C CA . TYR B 1 177 ? -3.777 -2.049 -4.84 1 98.81 177 TYR B CA 1
ATOM 2988 C C . TYR B 1 177 ? -2.545 -1.155 -4.762 1 98.81 177 TYR B C 1
ATOM 2990 O O . TYR B 1 177 ? -2.576 -0.008 -5.215 1 98.81 177 TYR B O 1
ATOM 2998 N N . ALA B 1 178 ? -1.465 -1.673 -4.242 1 98.62 178 ALA B N 1
ATOM 2999 C CA . ALA B 1 178 ? -0.25 -0.882 -4.066 1 98.62 178 ALA B CA 1
ATOM 3000 C C . ALA B 1 178 ? 0.358 -0.498 -5.41 1 98.62 178 ALA B C 1
ATOM 3002 O O . ALA B 1 178 ? 0.73 0.658 -5.625 1 98.62 178 ALA B O 1
ATOM 3003 N N . ALA B 1 179 ? 0.407 -1.425 -6.363 1 98.62 179 ALA B N 1
ATOM 3004 C CA . ALA B 1 179 ? 1.021 -1.196 -7.672 1 98.62 179 ALA B CA 1
ATOM 3005 C C . ALA B 1 179 ? 0.248 -0.146 -8.461 1 98.62 179 ALA B C 1
ATOM 3007 O O . ALA B 1 179 ? 0.825 0.568 -9.289 1 98.62 179 ALA B O 1
ATOM 3008 N N . SER B 1 180 ? -1.025 -0.04 -8.219 1 98.44 180 SER B N 1
ATOM 3009 C CA . SER B 1 180 ? -1.852 0.928 -8.93 1 98.44 180 SER B CA 1
ATOM 3010 C C . SER B 1 180 ? -1.384 2.355 -8.664 1 98.44 180 SER B C 1
ATOM 3012 O O . SER B 1 180 ? -1.676 3.264 -9.445 1 98.44 180 SER B O 1
ATOM 3014 N N . GLN B 1 181 ? -0.627 2.5 -7.586 1 97.75 181 GLN B N 1
ATOM 3015 C CA . GLN B 1 181 ? -0.214 3.855 -7.242 1 97.75 181 GLN B CA 1
ATOM 3016 C C . GLN B 1 181 ? 1.301 4.012 -7.34 1 97.75 181 GLN B C 1
ATOM 3018 O O . GLN B 1 181 ? 1.807 5.121 -7.52 1 97.75 181 GLN B O 1
ATOM 3023 N N . THR B 1 182 ? 2.055 2.922 -7.254 1 98.31 182 THR B N 1
ATOM 3024 C CA . THR B 1 182 ? 3.508 3.027 -7.164 1 98.31 182 THR B CA 1
ATOM 3025 C C . THR B 1 182 ? 4.137 2.998 -8.555 1 98.31 182 THR B C 1
ATOM 3027 O O . THR B 1 182 ? 5.227 3.535 -8.758 1 98.31 182 THR B O 1
ATOM 3030 N N . TYR B 1 183 ? 3.525 2.354 -9.492 1 98.06 183 TYR B N 1
ATOM 3031 C CA . TYR B 1 183 ? 4.035 2.281 -10.852 1 98.06 183 TYR B CA 1
ATOM 3032 C C . TYR B 1 183 ? 3.385 3.342 -11.734 1 98.06 183 TYR B C 1
ATOM 3034 O O . TYR B 1 183 ? 2.271 3.793 -11.453 1 98.06 183 TYR B O 1
ATOM 3042 N N . ARG B 1 184 ? 4.086 3.748 -12.805 1 95.56 184 ARG B N 1
ATOM 3043 C CA . ARG B 1 184 ? 3.516 4.68 -13.773 1 95.56 184 ARG B CA 1
ATOM 3044 C C . ARG B 1 184 ? 2.309 4.07 -14.477 1 95.56 184 ARG B C 1
ATOM 3046 O O . ARG B 1 184 ? 2.305 2.879 -14.789 1 95.56 184 ARG B O 1
ATOM 3053 N N . HIS B 1 185 ? 1.451 5.039 -14.695 1 92.56 185 HIS B N 1
ATOM 3054 C CA . HIS B 1 185 ? 0.277 4.609 -15.445 1 92.56 185 HIS B CA 1
ATOM 3055 C C . HIS B 1 185 ? 0.675 3.98 -16.781 1 92.56 185 HIS B C 1
ATOM 3057 O O . HIS B 1 185 ? 1.512 4.523 -17.5 1 92.56 185 HIS B O 1
ATOM 3063 N N . GLY B 1 186 ? 0.194 2.781 -17.094 1 91.88 186 GLY B N 1
ATOM 3064 C CA . GLY B 1 186 ? 0.484 2.1 -18.344 1 91.88 186 GLY B CA 1
ATOM 3065 C C . GLY B 1 186 ? 1.684 1.175 -18.266 1 91.88 186 GLY B C 1
ATOM 3066 O O . GLY B 1 186 ? 1.897 0.341 -19.141 1 91.88 186 GLY B O 1
ATOM 3067 N N . GLU B 1 187 ? 2.486 1.389 -17.266 1 94.31 187 GLU B N 1
ATOM 3068 C CA . GLU B 1 187 ? 3.664 0.548 -17.078 1 94.31 187 GLU B CA 1
ATOM 3069 C C . GLU B 1 187 ? 3.562 -0.248 -15.781 1 94.31 187 GLU B C 1
ATOM 3071 O O . GLU B 1 187 ? 4.57 -0.48 -15.109 1 94.31 187 GLU B O 1
ATOM 3076 N N . THR B 1 188 ? 2.418 -0.618 -15.445 1 97.19 188 THR B N 1
ATOM 3077 C CA . THR B 1 188 ? 2.166 -1.313 -14.188 1 97.19 188 THR B CA 1
ATOM 3078 C C . THR B 1 188 ? 2.137 -2.824 -14.398 1 97.19 188 THR B C 1
ATOM 3080 O O . THR B 1 188 ? 1.786 -3.297 -15.484 1 97.19 188 THR B O 1
ATOM 3083 N N . PRO B 1 189 ? 2.539 -3.615 -13.398 1 98.81 189 PRO B N 1
ATOM 3084 C CA . PRO B 1 189 ? 2.482 -5.074 -13.492 1 98.81 189 PRO B CA 1
ATOM 3085 C C . PRO B 1 189 ? 1.068 -5.625 -13.32 1 98.81 189 PRO B C 1
ATOM 3087 O O . PRO B 1 189 ? 0.863 -6.84 -13.383 1 98.81 189 PRO B O 1
ATOM 3090 N N . ILE B 1 190 ? 0.059 -4.848 -13.203 1 98.81 190 ILE B N 1
ATOM 3091 C CA . ILE B 1 190 ? -1.279 -5.242 -12.773 1 98.81 190 ILE B CA 1
ATOM 3092 C C . ILE B 1 190 ? -1.92 -6.125 -13.844 1 98.81 190 ILE B C 1
ATOM 3094 O O . ILE B 1 190 ? -2.682 -7.043 -13.523 1 98.81 190 ILE B O 1
ATOM 3098 N N . GLY B 1 191 ? -1.52 -5.938 -15.062 1 98.38 191 GLY B N 1
ATOM 3099 C CA . GLY B 1 191 ? -2.148 -6.629 -16.172 1 98.38 191 GLY B CA 1
ATOM 3100 C C . GLY B 1 191 ? -1.957 -8.133 -16.141 1 98.38 191 GLY B C 1
ATOM 3101 O O . GLY B 1 191 ? -2.74 -8.883 -16.719 1 98.38 191 GLY B O 1
ATOM 3102 N N . VAL B 1 192 ? -1.01 -8.672 -15.406 1 98.69 192 VAL B N 1
ATOM 3103 C CA . VAL B 1 192 ? -0.707 -10.102 -15.383 1 98.69 192 VAL B CA 1
ATOM 3104 C C . VAL B 1 192 ? -1.57 -10.797 -14.328 1 98.69 192 VAL B C 1
ATOM 3106 O O . VAL B 1 192 ? -1.65 -12.023 -14.297 1 98.69 192 VAL B O 1
ATOM 3109 N N . ALA B 1 193 ? -2.256 -10.055 -13.477 1 98.81 193 ALA B N 1
ATOM 3110 C CA . ALA B 1 193 ? -2.867 -10.586 -12.266 1 98.81 193 ALA B CA 1
ATOM 3111 C C . ALA B 1 193 ? -3.875 -11.68 -12.586 1 98.81 193 ALA B C 1
ATOM 3113 O O . ALA B 1 193 ? -3.859 -12.75 -11.977 1 98.81 193 ALA B O 1
ATOM 3114 N N . PRO B 1 194 ? -4.738 -11.484 -13.602 1 98.88 194 PRO B N 1
ATOM 3115 C CA . PRO B 1 194 ? -5.707 -12.547 -13.875 1 98.88 194 PRO B CA 1
ATOM 3116 C C . PRO B 1 194 ? -5.043 -13.859 -14.289 1 98.88 194 PRO B C 1
ATOM 3118 O O . PRO B 1 194 ? -5.438 -14.93 -13.828 1 98.88 194 PRO B O 1
ATOM 3121 N N . ALA B 1 195 ? -4.027 -13.797 -15.125 1 98.75 195 ALA B N 1
ATOM 3122 C CA . ALA B 1 195 ? -3.312 -15.008 -15.539 1 98.75 195 ALA B CA 1
ATOM 3123 C C . ALA B 1 195 ? -2.562 -15.625 -14.359 1 98.75 195 ALA B C 1
ATOM 3125 O O . ALA B 1 195 ? -2.535 -16.844 -14.211 1 98.75 195 ALA B O 1
ATOM 3126 N N . LEU B 1 196 ? -2 -14.789 -13.562 1 98.81 196 LEU B N 1
ATOM 3127 C CA . LEU B 1 196 ? -1.265 -15.227 -12.375 1 98.81 196 LEU B CA 1
ATOM 3128 C C . LEU B 1 196 ? -2.168 -16.016 -11.43 1 98.81 196 LEU B C 1
ATOM 3130 O O . LEU B 1 196 ? -1.836 -17.125 -11.031 1 98.81 196 LEU B O 1
ATOM 3134 N N . VAL B 1 197 ? -3.336 -15.453 -11.102 1 98.88 197 VAL B N 1
ATOM 3135 C CA . VAL B 1 197 ? -4.18 -16.109 -10.109 1 98.88 197 VAL B CA 1
ATOM 3136 C C . VAL B 1 197 ? -4.828 -17.359 -10.711 1 98.88 197 VAL B C 1
ATOM 3138 O O . VAL B 1 197 ? -5.098 -18.328 -10.008 1 98.88 197 VAL B O 1
ATOM 3141 N N . THR B 1 198 ? -5.09 -17.312 -12.031 1 98.88 198 THR B N 1
ATOM 3142 C CA . THR B 1 198 ? -5.578 -18.516 -12.688 1 98.88 198 THR B CA 1
ATOM 3143 C C . THR B 1 198 ? -4.586 -19.672 -12.523 1 98.88 198 THR B C 1
ATOM 3145 O O . THR B 1 198 ? -4.969 -20.781 -12.164 1 98.88 198 THR B O 1
ATOM 3148 N N . GLN B 1 199 ? -3.342 -19.406 -12.773 1 98.5 199 GLN B N 1
ATOM 3149 C CA . GLN B 1 199 ? -2.295 -20.406 -12.617 1 98.5 199 GLN B CA 1
ATOM 3150 C C . GLN B 1 199 ? -2.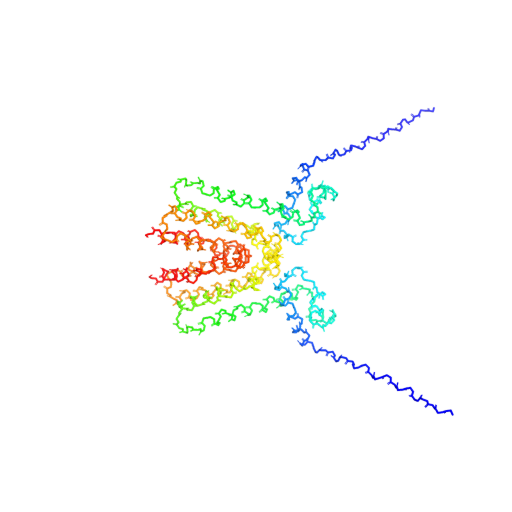244 -20.922 -11.18 1 98.5 199 GLN B C 1
ATOM 3152 O O . GLN B 1 199 ? -2.117 -22.125 -10.953 1 98.5 199 GLN B O 1
ATOM 3157 N N . LEU B 1 200 ? -2.326 -20.016 -10.188 1 98.81 200 LEU B N 1
ATOM 3158 C CA . LEU B 1 200 ? -2.27 -20.391 -8.781 1 98.81 200 LEU B CA 1
ATOM 3159 C C . LEU B 1 200 ? -3.459 -21.266 -8.406 1 98.81 200 LEU B C 1
ATOM 3161 O O . LEU B 1 200 ? -3.297 -22.281 -7.715 1 98.81 200 LEU B O 1
ATOM 3165 N N . ILE B 1 201 ? -4.641 -20.859 -8.875 1 98.88 201 ILE B N 1
ATOM 3166 C CA . ILE B 1 201 ? -5.867 -21.578 -8.547 1 98.88 201 ILE B CA 1
ATOM 3167 C C . ILE B 1 201 ? -5.84 -22.969 -9.172 1 98.88 201 ILE B C 1
ATOM 3169 O O . ILE B 1 201 ? -6.141 -23.969 -8.5 1 98.88 201 ILE B O 1
ATOM 3173 N N . GLU B 1 202 ? -5.434 -23.062 -10.422 1 98.38 202 GLU B N 1
ATOM 3174 C CA . GLU B 1 202 ? -5.371 -24.359 -11.094 1 98.38 202 GLU B CA 1
ATOM 3175 C C . GLU B 1 202 ? -4.367 -25.297 -10.422 1 98.38 202 GLU B C 1
ATOM 3177 O O . GLU B 1 202 ? -4.637 -26.484 -10.242 1 98.38 202 GLU B O 1
ATOM 3182 N N . ALA B 1 203 ? -3.268 -24.766 -10.016 1 97.81 203 ALA B N 1
ATOM 3183 C CA . ALA B 1 203 ? -2.238 -25.578 -9.367 1 97.81 203 ALA B CA 1
ATOM 3184 C C . ALA B 1 203 ? -2.705 -26.062 -8 1 97.81 203 ALA B C 1
ATOM 3186 O O . ALA B 1 203 ? -2.369 -27.172 -7.586 1 97.81 203 ALA B O 1
ATOM 3187 N N . ALA B 1 204 ? -3.473 -25.203 -7.324 1 98.19 204 ALA B N 1
ATOM 3188 C CA . ALA B 1 204 ? -3.873 -25.5 -5.949 1 98.19 204 ALA B CA 1
ATOM 3189 C C . ALA B 1 204 ? -5.055 -26.469 -5.922 1 98.19 204 ALA B C 1
ATOM 3191 O O . ALA B 1 204 ? -5.309 -27.109 -4.902 1 98.19 204 ALA B O 1
ATOM 3192 N N . CYS B 1 205 ? -5.785 -26.562 -6.992 1 97 205 CYS B N 1
ATOM 3193 C CA . CYS B 1 205 ? -7.012 -27.344 -7.031 1 97 205 CYS B CA 1
ATOM 3194 C C . CYS B 1 205 ? -6.824 -28.625 -7.852 1 97 205 CYS B C 1
ATOM 3196 O O . CYS B 1 205 ? -7.754 -29.422 -7.996 1 97 205 CYS B O 1
ATOM 3198 N N . ALA B 1 206 ? -5.664 -28.859 -8.398 1 88.31 206 ALA B N 1
ATOM 3199 C CA . ALA B 1 206 ? -5.383 -30.094 -9.133 1 88.31 206 ALA B CA 1
ATOM 3200 C C . ALA B 1 206 ? -5.223 -31.281 -8.18 1 88.31 206 ALA B C 1
ATOM 3202 O O . ALA B 1 206 ? -4.812 -31.109 -7.027 1 88.31 206 ALA B O 1
#

pLDDT: mean 93.11, std 12.83, range [35.53, 99.0]

Solvent-accessible surface area (backbone atoms only — not comparable to full-atom values): 21989 Å² total; per-residue (Å²): 137,84,77,77,76,74,78,72,79,76,76,75,77,71,77,71,78,72,53,67,69,58,47,47,50,34,38,46,52,26,36,48,54,45,29,60,56,58,25,63,86,70,53,50,72,65,61,28,25,61,67,35,71,51,56,70,64,58,51,51,72,71,27,90,41,70,64,53,46,50,50,52,43,50,52,52,50,49,52,52,52,52,49,54,50,49,55,31,32,62,75,33,78,94,34,40,59,59,16,57,40,36,38,40,47,54,48,41,58,53,40,69,40,90,87,42,73,50,45,67,46,58,38,47,32,49,64,44,63,55,70,82,39,69,67,37,47,52,28,25,51,52,46,51,52,50,49,54,54,39,26,51,38,30,44,70,43,47,29,79,51,20,62,60,54,27,26,53,51,48,26,42,52,33,3,38,32,44,38,37,52,28,31,46,88,92,66,47,52,47,80,49,48,40,62,51,50,44,51,53,50,54,66,40,40,102,136,85,76,78,77,74,77,71,77,74,74,75,77,70,77,70,79,71,53,68,68,57,47,48,52,33,40,45,52,26,38,49,54,46,31,61,57,58,26,62,87,71,55,51,71,65,60,26,27,60,68,34,70,49,56,69,67,59,50,52,73,71,26,91,41,70,65,54,46,50,49,51,42,50,52,51,50,49,52,54,50,53,47,53,50,49,55,32,33,62,75,33,79,94,34,40,60,56,16,55,39,36,37,40,45,53,47,40,58,52,40,70,40,91,85,42,73,50,44,67,44,58,38,48,32,51,62,44,65,54,69,81,39,68,68,36,46,53,29,26,50,53,46,51,53,49,48,54,52,40,26,52,39,29,45,71,42,48,29,78,50,20,63,62,54,28,26,54,51,49,26,41,52,35,3,39,32,43,38,37,53,29,32,46,88,93,65,46,49,46,80,49,47,40,61,50,52,44,53,51,50,54,65,41,39,104

Secondary structure (DSSP, 8-state):
-------------------HHHHHHHHHHHHHHHHHHH-TTT--HHHHHHHHT--HHHHHHH-SSHHHHHHHHHHHHHHHHHHHHHHHHHTSTT-HHHHHHHHHHHHHHHHTSTT----HHHHHHHH---TTSHHHHHHHHHHHHHHHHHHHHHHHTT-SSHHHHHHHHHHHHHHHHHHHHHSPTTS-GGGGHHHHHHHHHHHHH-/-------------------HHHHHHHHHHHHHHHHHHH-TTT--HHHHHHHHT--HHHHHHH-SSHHHHHHHHHHHHHHHHHHHHHHHHTTSTT-HHHHHHHHHHHHHHHHTSTT----HHHHHHHH---TTSHHHHHHHHHHHHHHHHHHHHHHHTT-SSHHHHHHHHHHHHHHHHHHHHHSPTT--GGGGHHHHHHHHHHHHH-

Sequence (412 aa):
MSGIEIAKPLPRRTRRPIDGATAQEHLLRAAEELFYKEGVRTVGVEAVVERAGVNKMSLYRQFSSKDELILAYLERMDACFFDRFNTSVAKHPGQPKAQLIQYFVDLAERATQKDYRGCPFVNVAAEFPDASHPARERVAQNKEQLMKRLVALCDDAGARQPQALADSLALVIEGIYAASQTYRHGETPIGVAPALVTQLIEAACAMSGIEIAKPLPRRTRRPIDGATAQEHLLRAAEELFYKEGVRTVGVEAVVERAGVNKMSLYRQFSSKDELILAYLERMDACFFDRFNTSVAKHPGQPKAQLIQYFVDLAERATQKDYRGCPFVNVAAEFPDASHPARERVAQNKEQLMKRLVALCDDAGARQPQALADSLALVIEGIYAASQTYRHGETPIGVAPALVTQLIEAACA

Organism: NCBI:txid488447